Protein AF-A0A5D4RWP4-F1 (afdb_monomer)

Solvent-accessible surface area (backbone atoms only — not comparable to full-atom values): 20594 Å² total; per-residue (Å²): 134,88,85,68,80,45,63,44,100,85,72,44,73,57,63,48,88,42,77,42,75,41,62,82,86,52,59,50,65,39,25,44,31,66,61,20,83,74,40,75,50,53,31,57,37,98,90,33,72,46,40,29,68,50,74,45,80,41,37,80,32,49,77,55,54,57,81,69,39,44,28,23,43,31,30,33,38,36,24,68,51,21,60,54,38,39,42,41,30,70,93,59,20,11,61,47,33,54,52,60,58,46,78,48,61,70,74,34,47,64,75,44,75,52,60,50,69,29,26,34,36,73,45,87,68,80,63,81,25,80,93,37,26,33,42,35,40,34,33,58,75,93,63,78,40,24,38,34,45,29,48,45,30,35,31,82,39,82,66,96,60,77,74,82,77,60,68,12,54,59,69,75,72,44,90,72,64,63,91,66,49,51,49,68,60,23,61,46,81,53,97,68,18,35,35,21,50,31,81,40,77,40,60,85,86,55,56,34,48,40,24,36,29,30,80,29,67,57,72,30,73,45,44,54,39,74,51,44,78,31,42,41,44,99,47,72,90,52,72,75,41,49,27,19,41,37,34,32,48,44,67,15,90,62,35,69,32,41,31,41,20,28,31,70,72,69,27,68,69,46,72,51,39,74,87,64,30,50,98,85,33,38,32,74,50,71,36,55,40,67,58,34,90,91,27,41,51,89,69,38,77,75,22,41,33,40,33,36,31,42,28,53,69,86,32,67,48,54,26,39,34,49,29,46,38,36,26,72,34,83,68,84,58,71,93,59,74,15,52,54,75,75,72,45,88,72,65,80,86,64,44,53,48,74,51,74,43,80,48,81,74,17,36,32,34,55,70,82,58,89,88,70,78,123

Organism: NCBI:txid324767

Mean predicted aligned error: 8.28 Å

Sequence (374 aa):
MTVKARFGADGKVGIADEVVEIPPELTGDRNLFEGSASIKKSTGSAEFPREYLYFSSIQHALDKCEIGDDITISFDVQATKGAFLLVYNSNRDGERVFSPQKQFTNFGTAKQRLSFVTKLMPNTGTIGSPGNTFIEFYSNYDSGDFFTISNLKIEKGIKTVTPTWQPAPEDLGYAIPNWIHNFDNPVQFHGEGVAARRVVEIPAELMGGRNLIKDSGVLKRGAKYDLGHYLFGEHTLVEGETYTITAKFQHGSDRARLSLYSSGGYNSPVSMTNAERNSEGICSKTFVMSYAAGKKPSDSDIYKAVTLYQMPSSGTTSSTIEWVKIEKGVKTTPWQAAPEDLGYSLPGWIHNFNGPQFNKEGIAIKEIEEGRVF

Radius of gyration: 31.59 Å; Cα contacts (8 Å, |Δi|>4): 896; chains: 1; bounding box: 68×42×89 Å

Structure (mmCIF, N/CA/C/O backbone):
data_AF-A0A5D4RWP4-F1
#
_entry.id   AF-A0A5D4RWP4-F1
#
loop_
_atom_site.group_PDB
_atom_site.id
_atom_site.type_symbol
_atom_site.label_atom_id
_atom_site.label_alt_id
_atom_site.label_comp_id
_atom_site.label_asym_id
_atom_site.label_entity_id
_atom_site.label_seq_id
_ato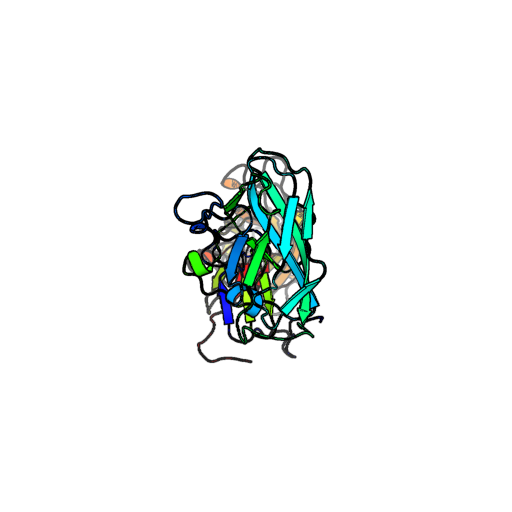m_site.pdbx_PDB_ins_code
_atom_site.Cartn_x
_atom_site.Cartn_y
_atom_site.Cartn_z
_atom_site.occupancy
_atom_site.B_iso_or_equiv
_atom_site.auth_seq_id
_atom_site.auth_comp_id
_atom_site.auth_asym_id
_atom_site.auth_atom_id
_atom_site.pdbx_PDB_model_num
ATOM 1 N N . MET A 1 1 ? -6.357 -19.196 11.978 1.00 32.66 1 MET A N 1
ATOM 2 C CA . MET A 1 1 ? -6.880 -19.537 10.639 1.00 32.66 1 MET A CA 1
ATOM 3 C C . MET A 1 1 ? -5.983 -18.853 9.617 1.00 32.66 1 MET A C 1
ATOM 5 O O . MET A 1 1 ? -5.927 -17.634 9.601 1.00 32.66 1 MET A O 1
ATOM 9 N N . THR A 1 2 ? -5.169 -19.600 8.869 1.00 29.11 2 THR A N 1
ATOM 10 C CA . THR A 1 2 ? -4.240 -19.015 7.887 1.00 29.11 2 THR A CA 1
ATOM 11 C C . THR A 1 2 ? -4.973 -18.888 6.559 1.00 29.11 2 THR A C 1
ATOM 13 O O . THR A 1 2 ? -5.014 -19.852 5.796 1.00 29.11 2 THR A O 1
ATOM 16 N N . VAL A 1 3 ? -5.583 -17.736 6.279 1.00 32.44 3 VAL A N 1
ATOM 17 C CA . VAL A 1 3 ? -6.125 -17.496 4.938 1.00 32.44 3 VAL A CA 1
ATOM 18 C C . VAL A 1 3 ? -4.965 -17.094 4.037 1.00 32.44 3 VAL A C 1
ATOM 20 O O . VAL A 1 3 ? -4.413 -16.002 4.124 1.00 32.44 3 VAL A O 1
ATOM 23 N N . LYS A 1 4 ? -4.546 -18.061 3.222 1.00 39.06 4 LYS A N 1
ATOM 24 C CA . LYS A 1 4 ? -3.651 -17.871 2.087 1.00 39.06 4 LYS A CA 1
ATOM 25 C C . LYS A 1 4 ? -4.515 -17.360 0.940 1.00 39.06 4 LYS A C 1
ATOM 27 O O . LYS A 1 4 ? -5.487 -18.029 0.593 1.00 39.06 4 LYS A O 1
ATOM 32 N N . ALA A 1 5 ? -4.153 -16.223 0.353 1.00 44.12 5 ALA A N 1
ATOM 33 C CA . ALA A 1 5 ? -4.620 -15.854 -0.978 1.00 44.12 5 ALA A CA 1
ATOM 34 C C . ALA A 1 5 ? -4.544 -17.098 -1.887 1.00 44.12 5 ALA A C 1
ATOM 36 O O . ALA A 1 5 ? -3.510 -17.777 -1.921 1.00 44.12 5 ALA A O 1
ATOM 37 N N . ARG A 1 6 ? -5.647 -17.470 -2.546 1.00 47.91 6 ARG A N 1
ATOM 38 C CA . ARG A 1 6 ? -5.634 -18.612 -3.463 1.00 47.91 6 ARG A CA 1
ATOM 39 C C . ARG A 1 6 ? -5.001 -18.150 -4.764 1.00 47.91 6 ARG A C 1
ATOM 41 O O . ARG A 1 6 ? -5.574 -17.340 -5.482 1.00 47.91 6 ARG A O 1
ATOM 48 N N . PHE A 1 7 ? -3.814 -18.670 -5.050 1.00 48.25 7 PHE A N 1
ATOM 49 C CA . PHE A 1 7 ? -3.281 -18.640 -6.401 1.00 48.25 7 PHE A CA 1
ATOM 50 C C . PHE A 1 7 ? -4.020 -19.710 -7.208 1.00 48.25 7 PHE A C 1
ATOM 52 O O . PHE A 1 7 ? -3.975 -20.890 -6.853 1.00 48.25 7 PHE A O 1
ATOM 59 N N . GLY A 1 8 ? -4.726 -19.299 -8.256 1.00 48.03 8 GLY A N 1
ATOM 60 C CA . GLY A 1 8 ? -5.240 -20.197 -9.278 1.00 48.03 8 GLY A CA 1
ATOM 61 C C . GLY A 1 8 ? -4.098 -20.948 -9.963 1.00 48.03 8 GLY A C 1
ATOM 62 O O . GLY A 1 8 ? -2.931 -20.551 -9.897 1.00 48.03 8 GLY A O 1
ATOM 63 N N . ALA A 1 9 ? -4.424 -22.047 -10.644 1.00 42.06 9 ALA A N 1
ATOM 64 C CA . ALA A 1 9 ? -3.449 -22.833 -11.410 1.00 42.06 9 ALA A CA 1
ATOM 65 C C . ALA A 1 9 ? -2.797 -22.036 -12.563 1.00 42.06 9 ALA A C 1
ATOM 67 O O . ALA A 1 9 ? -1.772 -22.448 -13.099 1.00 42.06 9 ALA A O 1
ATOM 68 N N . ASP A 1 10 ? -3.371 -20.886 -12.916 1.00 46.47 10 ASP A N 1
ATOM 69 C CA . ASP A 1 10 ? -2.858 -19.908 -13.875 1.00 46.47 10 ASP A CA 1
ATOM 70 C C . ASP A 1 10 ? -1.959 -18.827 -13.234 1.00 46.47 10 ASP A C 1
ATOM 72 O O . ASP A 1 10 ? -1.505 -17.910 -13.917 1.00 46.47 10 ASP A O 1
ATOM 76 N N . GLY A 1 11 ? -1.689 -18.922 -11.927 1.00 42.38 11 GLY A N 1
ATOM 77 C CA . GLY A 1 11 ? -0.866 -17.973 -11.177 1.00 42.38 11 GLY A CA 1
ATOM 78 C C . GLY A 1 11 ? -1.580 -16.676 -10.785 1.00 42.38 11 GLY A C 1
ATOM 79 O O . GLY A 1 11 ? -0.925 -15.774 -10.257 1.00 42.38 11 GLY A O 1
ATOM 80 N N . LYS A 1 12 ? -2.895 -16.557 -11.013 1.00 44.69 12 LYS A N 1
ATOM 81 C CA . LYS A 1 12 ? -3.680 -15.380 -10.613 1.00 44.69 12 LYS A CA 1
ATOM 82 C C . LYS A 1 12 ? -4.170 -15.500 -9.177 1.00 44.69 12 LYS A C 1
ATOM 84 O O . LYS A 1 12 ? -4.458 -16.592 -8.704 1.00 44.69 12 LYS A O 1
ATOM 89 N N . VAL A 1 13 ? -4.273 -14.378 -8.474 1.00 54.12 13 VAL A N 1
ATOM 90 C CA . VAL A 1 13 ? -4.884 -14.339 -7.140 1.00 54.12 13 VAL A CA 1
ATOM 91 C C . VAL A 1 13 ? -6.398 -14.262 -7.314 1.00 54.12 13 VAL A C 1
ATOM 93 O O . VAL A 1 13 ? -6.886 -13.290 -7.882 1.00 54.12 13 VAL A O 1
ATOM 96 N N . GLY A 1 14 ? -7.122 -15.275 -6.840 1.00 51.12 14 GLY A N 1
ATOM 97 C CA . GLY A 1 14 ? -8.580 -15.236 -6.754 1.00 51.12 14 GLY A CA 1
ATOM 98 C C . GLY A 1 14 ? -8.993 -14.330 -5.600 1.00 51.12 14 GLY A C 1
ATOM 99 O O . GLY A 1 14 ? -8.786 -14.682 -4.437 1.00 51.12 14 GLY A O 1
ATOM 100 N N . ILE A 1 15 ? -9.520 -13.156 -5.926 1.00 56.03 15 ILE A N 1
ATOM 101 C CA . ILE A 1 15 ? -10.229 -12.279 -4.996 1.00 56.03 15 ILE A CA 1
ATOM 102 C C . ILE A 1 15 ? -11.694 -12.459 -5.374 1.00 56.03 15 ILE A C 1
ATOM 104 O O . ILE A 1 15 ? -12.046 -12.186 -6.517 1.00 56.03 15 ILE A O 1
ATOM 108 N N . ALA A 1 16 ? -12.507 -13.006 -4.469 1.00 50.28 16 ALA A N 1
ATOM 109 C CA . ALA A 1 16 ? -13.948 -13.063 -4.685 1.00 50.28 16 ALA A CA 1
ATOM 110 C C . ALA A 1 16 ? -14.434 -11.615 -4.797 1.00 50.28 16 ALA A C 1
ATOM 112 O O . ALA A 1 16 ? -14.165 -10.869 -3.868 1.00 50.28 16 ALA A O 1
ATOM 113 N N . ASP A 1 17 ? -14.985 -11.258 -5.961 1.00 51.34 17 ASP A N 1
ATOM 114 C CA . ASP A 1 17 ? -15.693 -10.067 -6.491 1.00 51.34 17 ASP A CA 1
ATOM 115 C C . ASP A 1 17 ? -15.853 -8.744 -5.705 1.00 51.34 17 ASP A C 1
ATOM 117 O O . ASP A 1 17 ? -16.376 -7.781 -6.259 1.00 51.34 17 ASP A O 1
ATOM 121 N N . GLU A 1 18 ? -15.410 -8.626 -4.460 1.00 66.19 18 GLU A N 1
ATOM 122 C CA . GLU A 1 18 ? -15.549 -7.453 -3.614 1.00 66.19 18 GLU A CA 1
ATOM 123 C C . GLU A 1 18 ? -14.173 -6.837 -3.319 1.00 66.19 18 GLU A C 1
ATOM 125 O O . GLU A 1 18 ? -13.344 -7.371 -2.570 1.00 66.19 18 GLU A O 1
ATOM 130 N N . VAL A 1 19 ? -13.929 -5.676 -3.930 1.00 76.25 19 VAL A N 1
ATOM 131 C CA . VAL A 1 19 ? -12.866 -4.755 -3.525 1.00 76.25 19 VAL A CA 1
ATOM 132 C C . VAL A 1 19 ? -13.502 -3.653 -2.687 1.00 76.25 19 VAL A C 1
ATOM 134 O O . VAL A 1 19 ? -14.294 -2.860 -3.186 1.00 76.25 19 VAL A O 1
ATOM 137 N N . VAL A 1 20 ? -13.122 -3.585 -1.417 1.00 82.06 20 VAL A N 1
ATOM 138 C CA . VAL A 1 20 ? -13.576 -2.554 -0.484 1.00 82.06 20 VAL A CA 1
ATOM 139 C C . VAL A 1 20 ? -12.525 -1.456 -0.429 1.00 82.06 20 VAL A C 1
ATOM 141 O O . VAL A 1 20 ? -11.406 -1.671 0.046 1.00 82.06 20 VAL A O 1
ATOM 144 N N . GLU A 1 21 ? -12.866 -0.260 -0.890 1.00 86.19 21 GLU A N 1
ATOM 145 C CA . GLU A 1 21 ? -11.994 0.893 -0.700 1.00 86.19 21 GLU A CA 1
ATOM 146 C C . GLU A 1 21 ? -12.107 1.394 0.745 1.00 86.19 21 GLU A C 1
ATOM 148 O O . GLU A 1 21 ? -13.197 1.675 1.240 1.00 86.19 21 GLU A O 1
ATOM 153 N N . ILE A 1 22 ? -10.974 1.463 1.447 1.00 89.06 22 ILE A N 1
ATOM 154 C CA . ILE A 1 22 ? -10.884 2.017 2.798 1.00 89.06 22 ILE A CA 1
ATOM 155 C C . ILE A 1 22 ? -10.748 3.538 2.659 1.00 89.06 22 ILE A C 1
ATOM 157 O O . ILE A 1 22 ? -9.729 3.987 2.123 1.00 89.06 22 ILE A O 1
ATOM 161 N N . PRO A 1 23 ? -11.706 4.332 3.173 1.00 88.12 23 PRO A N 1
ATOM 162 C CA . PRO A 1 23 ? -11.613 5.785 3.137 1.00 88.12 23 PRO A CA 1
ATOM 163 C C . PRO A 1 23 ? -10.311 6.293 3.784 1.00 88.12 23 PRO A C 1
ATOM 165 O O . PRO A 1 23 ? -9.948 5.830 4.873 1.00 88.12 23 PRO A O 1
ATOM 168 N N . PRO A 1 24 ? -9.585 7.231 3.148 1.00 85.31 24 PRO A N 1
ATOM 169 C CA . PRO A 1 24 ? -8.244 7.642 3.569 1.00 85.31 24 PRO A CA 1
ATOM 170 C C . PRO A 1 24 ? -8.192 8.355 4.929 1.00 85.31 24 PRO A C 1
ATOM 172 O O . PRO A 1 24 ? -7.133 8.396 5.556 1.00 85.31 24 PRO A O 1
ATOM 175 N N . GLU A 1 25 ? -9.304 8.929 5.386 1.00 86.69 25 GLU A N 1
ATOM 176 C CA . GLU A 1 25 ? -9.435 9.553 6.703 1.00 86.69 25 GLU A CA 1
ATOM 177 C C . GLU A 1 25 ? -9.568 8.544 7.849 1.00 86.69 25 GLU A C 1
ATOM 179 O O . GLU A 1 25 ? -9.312 8.892 9.004 1.00 86.69 25 GLU A O 1
ATOM 184 N N . LEU A 1 26 ? -9.957 7.299 7.552 1.00 89.06 26 LEU A N 1
ATOM 185 C CA . LEU A 1 26 ? -10.031 6.250 8.554 1.00 89.06 26 LEU A CA 1
ATOM 186 C C . LEU A 1 26 ? -8.614 5.758 8.862 1.00 89.06 26 LEU A C 1
ATOM 188 O O . LEU A 1 26 ? -7.854 5.357 7.981 1.00 89.06 26 LEU A O 1
ATOM 192 N N . THR A 1 27 ? -8.247 5.789 10.140 1.00 89.88 27 THR A N 1
ATOM 193 C CA . THR A 1 27 ? -6.908 5.408 10.616 1.00 89.88 27 THR A CA 1
ATOM 194 C C . THR A 1 27 ? -7.011 4.578 11.887 1.00 89.88 27 THR A C 1
ATOM 196 O O . THR A 1 27 ? -8.056 4.545 12.535 1.00 89.88 27 THR A O 1
ATOM 199 N N . GLY A 1 28 ? -5.948 3.871 12.253 1.00 90.38 28 GLY A N 1
ATOM 200 C CA . GLY A 1 28 ? -5.930 3.042 13.454 1.00 90.38 28 GLY A CA 1
ATOM 201 C C . GLY A 1 28 ? -6.964 1.918 13.441 1.00 90.38 28 GLY A C 1
ATOM 202 O O . GLY A 1 28 ? -7.444 1.470 12.399 1.00 90.38 28 GLY A O 1
ATOM 203 N N . ASP A 1 29 ? -7.307 1.440 14.632 1.00 93.06 29 ASP A N 1
ATOM 204 C CA . ASP A 1 29 ? -8.309 0.395 14.805 1.00 93.06 29 ASP A CA 1
ATOM 205 C C . ASP A 1 29 ? -9.735 0.954 14.813 1.00 93.06 29 ASP A C 1
ATOM 207 O O . ASP A 1 29 ? -10.035 1.980 15.442 1.00 93.06 29 ASP A O 1
ATOM 211 N N . ARG A 1 30 ? -10.627 0.239 14.124 1.00 94.19 30 ARG A N 1
ATOM 212 C CA . ARG A 1 30 ? -12.045 0.564 13.977 1.00 94.19 30 ARG A CA 1
ATOM 213 C C . ARG A 1 30 ? -12.715 0.657 15.338 1.00 94.19 30 ARG A C 1
ATOM 215 O O . ARG A 1 30 ? -12.682 -0.291 16.119 1.00 94.19 30 ARG A O 1
ATOM 222 N N . ASN A 1 31 ? -13.375 1.786 15.586 1.00 96.12 31 ASN A N 1
ATOM 223 C CA . ASN A 1 31 ? -14.360 1.853 16.652 1.00 96.12 31 ASN A CA 1
ATOM 224 C C . ASN A 1 31 ? -15.607 1.080 16.207 1.00 96.12 31 ASN A C 1
ATOM 226 O O . ASN A 1 31 ? -16.230 1.442 15.216 1.00 96.12 31 ASN A O 1
ATOM 230 N N . LEU A 1 32 ? -15.942 0.008 16.919 1.00 96.31 32 LEU A N 1
ATOM 231 C CA . LEU A 1 32 ? -17.120 -0.820 16.660 1.00 96.31 32 LEU A CA 1
ATOM 232 C C . LEU A 1 32 ? -18.386 -0.255 17.315 1.00 96.31 32 LEU A C 1
ATOM 234 O O . LEU A 1 32 ? -19.480 -0.732 17.016 1.00 96.31 32 LEU A O 1
ATOM 238 N N . PHE A 1 33 ? -18.231 0.713 18.224 1.00 95.44 33 PHE A N 1
ATOM 239 C CA . PHE A 1 33 ? -19.318 1.314 18.981 1.00 95.44 33 PHE A CA 1
ATOM 240 C C . PHE A 1 33 ? -19.831 2.589 18.294 1.00 95.44 33 PHE A C 1
ATOM 242 O O . PHE A 1 33 ? -19.147 3.618 18.256 1.00 95.44 33 PHE A O 1
ATOM 249 N N . GLU A 1 34 ? -21.059 2.505 17.795 1.00 94.25 34 GLU A N 1
ATOM 250 C CA . GLU A 1 34 ? -21.770 3.544 17.048 1.00 94.25 34 GLU A CA 1
ATOM 251 C C . GLU A 1 34 ? -22.377 4.590 17.994 1.00 94.25 34 GLU A C 1
ATOM 253 O O . GLU A 1 34 ? -22.709 4.320 19.150 1.00 94.25 34 GLU A O 1
ATOM 258 N N . GLY A 1 35 ? -22.497 5.830 17.529 1.00 92.19 35 GLY A N 1
ATOM 259 C CA . GLY A 1 35 ? -23.047 6.948 18.290 1.00 92.19 35 GLY A CA 1
ATOM 260 C C . GLY A 1 35 ? -22.148 7.438 19.429 1.00 92.19 35 GLY A C 1
ATOM 261 O O . GLY A 1 35 ? -22.583 8.268 20.235 1.00 92.19 35 GLY A O 1
ATOM 262 N N . SER A 1 36 ? -20.890 6.981 19.508 1.00 90.88 36 SER A N 1
ATOM 263 C CA . SER A 1 36 ? -19.964 7.297 20.613 1.00 90.88 36 SER A CA 1
ATOM 264 C C . SER A 1 36 ? -19.747 8.795 20.854 1.00 90.88 36 SER A C 1
ATOM 266 O O . SER A 1 36 ? -19.553 9.206 21.999 1.00 90.88 36 SER A O 1
ATOM 268 N N . ALA A 1 37 ? -19.827 9.617 19.803 1.00 87.50 37 ALA A N 1
ATOM 269 C CA . ALA A 1 37 ? -19.674 11.072 19.883 1.00 87.50 37 ALA A CA 1
ATOM 270 C C . ALA A 1 37 ? -20.828 11.761 20.638 1.00 87.50 37 ALA A C 1
ATOM 272 O O . ALA A 1 37 ? -20.650 12.829 21.229 1.00 87.50 37 ALA A O 1
ATOM 273 N N . SER A 1 38 ? -22.015 11.148 20.621 1.00 81.44 38 SER A N 1
ATOM 274 C CA . SER A 1 38 ? -23.229 11.670 21.260 1.00 81.44 38 SER A CA 1
ATOM 275 C C . SER A 1 38 ? -23.357 11.264 22.733 1.00 81.44 38 SER A C 1
ATOM 277 O O . SER A 1 38 ? -24.189 11.803 23.468 1.00 81.44 38 SER A O 1
ATOM 279 N N . ILE A 1 39 ? -22.495 10.360 23.207 1.00 71.44 39 ILE A N 1
ATOM 280 C CA . ILE A 1 39 ? -22.468 9.935 24.603 1.00 71.44 39 ILE A CA 1
ATOM 281 C C . ILE A 1 39 ? -21.731 10.991 25.422 1.00 71.44 39 ILE A C 1
ATOM 283 O O . ILE A 1 39 ? -20.507 11.003 25.533 1.00 71.44 39 ILE A O 1
ATOM 287 N N . LYS A 1 40 ? -22.507 11.883 26.033 1.00 67.25 40 LYS A N 1
ATOM 288 C CA . LYS A 1 40 ? -22.098 12.664 27.204 1.00 67.25 40 LYS A CA 1
ATOM 289 C C . LYS A 1 40 ? -23.114 12.410 28.299 1.00 67.25 40 LYS A C 1
ATOM 291 O O . LYS A 1 40 ? -24.094 13.140 28.432 1.00 67.25 40 LYS A O 1
ATOM 296 N N . LYS A 1 41 ? -22.919 11.323 29.042 1.00 72.31 41 LYS A N 1
ATOM 297 C CA . LYS A 1 41 ? -23.828 10.936 30.123 1.00 72.31 41 LYS A CA 1
ATOM 298 C C . LYS A 1 41 ? -23.139 11.167 31.459 1.00 72.31 41 LYS A C 1
ATOM 300 O O . LYS A 1 41 ? -22.041 10.669 31.695 1.00 72.31 41 LYS A O 1
ATOM 305 N N . SER A 1 42 ? -23.783 11.986 32.286 1.00 72.25 42 SER A N 1
ATOM 306 C CA . SER A 1 42 ? -23.372 12.302 33.651 1.00 72.25 42 SER A CA 1
ATOM 307 C C . SER A 1 42 ? -24.276 11.559 34.614 1.00 72.25 42 SER A C 1
ATOM 309 O O . SER A 1 42 ? -25.496 11.607 34.459 1.00 72.25 42 SER A O 1
ATOM 311 N N . THR A 1 43 ? -23.694 10.948 35.636 1.00 73.94 43 THR A N 1
ATOM 312 C CA . THR A 1 43 ? -24.426 10.664 36.869 1.00 73.94 43 THR A CA 1
ATOM 313 C C . THR A 1 43 ? -24.543 11.952 37.692 1.00 73.94 43 THR A C 1
ATOM 315 O O . THR A 1 43 ? -23.749 12.880 37.522 1.00 73.94 43 THR A O 1
ATOM 318 N N . GLY A 1 44 ? -25.572 12.065 38.533 1.00 63.31 44 GLY A N 1
ATOM 319 C CA . GLY A 1 44 ? -25.779 13.216 39.423 1.00 63.31 44 GLY A CA 1
ATOM 320 C C . GLY A 1 44 ? -26.372 14.476 38.810 1.00 63.31 44 GLY A C 1
ATOM 321 O O . GLY A 1 44 ? -26.362 15.519 39.459 1.00 63.31 44 GLY A O 1
ATOM 322 N N . SER A 1 45 ? -26.884 14.416 37.580 1.00 63.62 45 SER A N 1
ATOM 323 C CA . SER A 1 45 ? -27.671 15.517 37.015 1.00 63.62 45 SER A CA 1
ATOM 324 C C . SER A 1 45 ? -29.142 15.406 37.435 1.00 63.62 45 SER A C 1
ATOM 326 O O . SER A 1 45 ? -29.587 14.354 37.896 1.00 63.62 45 SER A O 1
ATOM 328 N N . ALA A 1 46 ? -29.931 16.466 37.219 1.00 58.56 46 ALA A N 1
ATOM 329 C CA . ALA A 1 46 ? -31.386 16.411 37.409 1.00 58.56 46 ALA A CA 1
ATOM 330 C C . ALA A 1 46 ? -32.055 15.296 36.572 1.00 58.56 46 ALA A C 1
ATOM 332 O O . ALA A 1 46 ? -33.093 14.771 36.961 1.00 58.56 46 ALA A O 1
ATOM 333 N N . GLU A 1 47 ? -31.444 14.921 35.444 1.00 55.34 47 GLU A N 1
ATOM 334 C CA . GLU A 1 47 ? -31.911 13.866 34.537 1.00 55.34 47 GLU A CA 1
ATOM 335 C C . GLU A 1 47 ? -31.505 12.456 35.017 1.00 55.34 47 GLU A C 1
ATOM 337 O O . GLU A 1 47 ? -32.227 11.489 34.784 1.00 55.34 47 GLU A O 1
ATOM 342 N N . PHE A 1 48 ? -30.384 12.332 35.741 1.00 62.44 48 PHE A N 1
ATOM 343 C CA . PHE A 1 48 ? -29.863 11.068 36.274 1.00 62.44 48 PHE A CA 1
ATOM 344 C C . PHE A 1 48 ? -29.341 11.250 37.708 1.00 62.44 48 PHE A C 1
ATOM 346 O O . PHE A 1 48 ? -28.129 11.250 37.922 1.00 62.44 48 PHE A O 1
ATOM 353 N N . PRO A 1 49 ? -30.213 11.345 38.729 1.00 62.44 49 PRO A N 1
ATOM 354 C CA . PRO A 1 49 ? -29.805 11.646 40.109 1.00 62.44 49 PRO A CA 1
ATOM 355 C C . PRO A 1 49 ? -29.040 10.501 40.799 1.00 62.44 49 PRO A C 1
ATOM 357 O O . PRO A 1 49 ? -28.722 10.580 41.980 1.00 62.44 49 PRO A O 1
ATOM 360 N N . ARG A 1 50 ? -28.772 9.403 40.088 1.00 70.12 50 ARG A N 1
ATOM 361 C CA . ARG A 1 50 ? -28.131 8.199 40.615 1.00 70.12 50 ARG A CA 1
ATOM 362 C C . ARG A 1 50 ? -26.623 8.317 40.483 1.00 70.12 50 ARG A C 1
ATOM 364 O O . ARG A 1 50 ? -26.128 8.378 39.366 1.00 70.12 50 ARG A O 1
ATOM 371 N N . GLU A 1 51 ? -25.914 8.256 41.604 1.00 68.81 51 GLU A N 1
ATOM 372 C CA . GLU A 1 51 ? -24.443 8.301 41.715 1.00 68.81 51 GLU A CA 1
ATOM 373 C C . GLU A 1 51 ? -23.703 7.147 41.018 1.00 68.81 51 GLU A C 1
ATOM 375 O O . GLU A 1 51 ? -22.481 7.169 40.918 1.00 68.81 51 GLU A O 1
ATOM 380 N N . TYR A 1 52 ? -24.418 6.132 40.532 1.00 71.88 52 TYR A N 1
ATOM 381 C CA . TYR A 1 52 ? -23.844 4.796 40.403 1.00 71.88 52 TYR A CA 1
ATOM 382 C C . TYR A 1 52 ? -24.073 4.092 39.064 1.00 71.88 52 TYR A C 1
ATOM 384 O O . TYR A 1 52 ? -23.646 2.950 38.963 1.00 71.88 52 TYR A O 1
ATOM 392 N N . LEU A 1 53 ? -24.740 4.668 38.051 1.00 79.44 53 LEU A N 1
ATOM 393 C CA . LEU A 1 53 ? -25.007 3.891 36.829 1.00 79.44 53 LEU A CA 1
ATOM 394 C C . LEU A 1 53 ? -25.118 4.710 35.539 1.00 79.44 53 LEU A C 1
ATOM 396 O O . LEU A 1 53 ? -26.009 5.544 35.390 1.00 79.44 53 LEU A O 1
ATOM 400 N N . TYR A 1 54 ? -24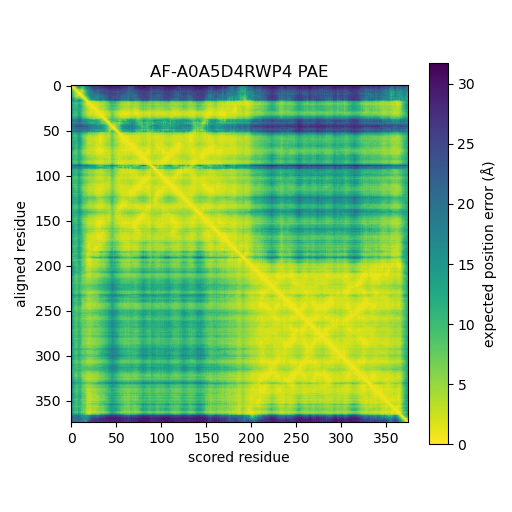.278 4.354 34.568 1.00 85.75 54 TYR A N 1
ATOM 401 C CA . TYR A 1 54 ? -24.484 4.614 33.144 1.00 85.75 54 TYR A CA 1
ATOM 402 C C . TYR A 1 54 ? -24.501 3.280 32.386 1.00 85.75 54 TYR A C 1
ATOM 404 O O . TYR A 1 54 ? -23.692 2.404 32.681 1.00 85.75 54 TYR A O 1
ATOM 412 N N . PHE A 1 55 ? -25.395 3.125 31.406 1.00 87.31 55 PHE A N 1
ATOM 413 C CA . PHE A 1 55 ? -25.432 1.942 30.549 1.00 87.31 55 PHE A CA 1
ATOM 414 C C . PHE A 1 55 ? -25.821 2.277 29.107 1.00 87.31 55 PHE A C 1
ATOM 416 O O . PHE A 1 55 ? -26.525 3.256 28.856 1.00 87.31 55 PHE A O 1
ATOM 423 N N . SER A 1 56 ? -25.381 1.446 28.162 1.00 89.38 56 SER A N 1
ATOM 424 C CA . SER A 1 56 ? -25.772 1.517 26.749 1.00 89.38 56 SER A CA 1
ATOM 425 C C . SER A 1 56 ? -25.791 0.129 26.134 1.00 89.38 56 SER A C 1
ATOM 427 O O . SER A 1 56 ? -24.979 -0.717 26.503 1.00 89.38 56 SER A O 1
ATOM 429 N N . SER A 1 57 ? -26.682 -0.097 25.166 1.00 91.75 57 SER A N 1
ATOM 430 C CA . SER A 1 57 ? -26.577 -1.283 24.313 1.00 91.75 57 SER A CA 1
ATOM 431 C C . SER A 1 57 ? -25.257 -1.233 23.543 1.00 91.75 57 SER A C 1
ATOM 433 O O . SER A 1 57 ? -24.854 -0.172 23.062 1.00 91.75 57 SER A O 1
ATOM 435 N N . ILE A 1 58 ? -24.594 -2.381 23.449 1.00 94.06 58 ILE A N 1
ATOM 436 C CA . ILE A 1 58 ? -23.390 -2.619 22.645 1.00 94.06 58 ILE A CA 1
ATOM 437 C C . ILE A 1 58 ? -23.626 -3.725 21.614 1.00 94.06 58 ILE A C 1
ATOM 439 O O . ILE A 1 58 ? -22.666 -4.202 21.015 1.00 94.06 58 ILE A O 1
ATOM 443 N N . GLN A 1 59 ? -24.876 -4.158 21.411 1.00 93.69 59 GLN A N 1
ATOM 444 C CA . GLN A 1 59 ? -25.180 -5.299 20.547 1.00 93.69 59 GLN A CA 1
ATOM 445 C C . GLN A 1 59 ? -24.613 -5.105 19.134 1.00 93.69 59 GLN A C 1
ATOM 447 O O . GLN A 1 59 ? -23.886 -5.966 18.654 1.00 93.69 59 GLN A O 1
ATOM 452 N N . HIS A 1 60 ? -24.808 -3.920 18.551 1.00 93.06 60 HIS A N 1
ATOM 453 C CA . HIS A 1 60 ? -24.265 -3.542 17.242 1.00 93.06 60 HIS A CA 1
ATOM 454 C C . HIS A 1 60 ? -22.734 -3.666 17.148 1.00 93.06 60 HIS A C 1
ATOM 456 O O . HIS A 1 60 ? -22.199 -3.925 16.073 1.00 93.06 60 HIS A O 1
ATOM 462 N N . ALA A 1 61 ? -22.006 -3.468 18.252 1.00 94.56 61 ALA A N 1
ATOM 463 C CA . ALA A 1 61 ? -20.557 -3.636 18.293 1.00 94.56 61 ALA A CA 1
ATOM 464 C C . ALA A 1 61 ? -20.187 -5.119 18.399 1.00 94.56 61 ALA A C 1
ATOM 466 O O . ALA A 1 61 ? -19.250 -5.579 17.751 1.00 94.56 61 ALA A O 1
ATOM 467 N N . LEU A 1 62 ? -20.939 -5.878 19.202 1.00 93.38 62 LEU A N 1
ATOM 468 C CA . LEU A 1 62 ? -20.705 -7.304 19.404 1.00 93.38 62 LEU A CA 1
ATOM 469 C C . LEU A 1 62 ? -21.101 -8.148 18.192 1.00 93.38 62 LEU A C 1
ATOM 471 O O . LEU A 1 62 ? -20.471 -9.172 17.960 1.00 93.38 62 LEU A O 1
ATOM 475 N N . ASP A 1 63 ? -22.061 -7.725 17.374 1.00 93.00 63 ASP A N 1
ATOM 476 C CA . ASP A 1 63 ? -22.403 -8.397 16.111 1.00 93.00 63 ASP A CA 1
ATOM 477 C C . ASP A 1 63 ? -21.227 -8.407 15.112 1.00 93.00 63 ASP A C 1
ATOM 479 O O . ASP A 1 63 ? -21.201 -9.211 14.181 1.00 93.00 63 ASP A O 1
ATOM 483 N N . LYS A 1 64 ? -20.211 -7.566 15.350 1.00 92.31 64 LYS A N 1
ATOM 484 C CA . LYS A 1 64 ? -18.946 -7.500 14.600 1.00 92.31 64 LYS A CA 1
ATOM 485 C C . LYS A 1 64 ? -17.812 -8.314 15.251 1.00 92.31 64 LYS A C 1
ATOM 487 O O . LYS A 1 64 ? -16.672 -8.254 14.792 1.00 92.31 64 LYS A O 1
ATOM 492 N N . CYS A 1 65 ? -18.106 -9.052 16.321 1.00 93.06 65 CYS A N 1
ATOM 493 C CA . CYS A 1 65 ? -17.162 -9.858 17.095 1.00 93.06 65 CYS A CA 1
ATOM 494 C C . CYS A 1 65 ? -17.668 -11.295 17.270 1.00 93.06 65 CYS A C 1
ATOM 496 O O . CYS A 1 65 ? -18.871 -11.559 17.311 1.00 93.06 65 CYS A O 1
ATOM 498 N N . GLU A 1 66 ? -16.736 -12.216 17.484 1.00 92.75 66 GLU A N 1
ATOM 499 C CA . GLU A 1 66 ? -17.005 -13.622 17.770 1.00 92.75 66 GLU A CA 1
ATOM 500 C C . GLU A 1 66 ? -16.782 -13.944 19.253 1.00 92.75 66 GLU A C 1
ATOM 502 O O . GLU A 1 66 ? -16.037 -13.272 19.971 1.00 92.75 66 GLU A O 1
ATOM 507 N N . ILE A 1 67 ? -17.426 -15.008 19.737 1.00 94.88 67 ILE A N 1
ATOM 508 C CA . ILE A 1 67 ? -17.113 -15.558 21.059 1.00 94.88 67 ILE A CA 1
ATOM 509 C C . ILE A 1 67 ? -15.649 -16.014 21.086 1.00 94.88 67 ILE A C 1
ATOM 511 O O . ILE A 1 67 ? -15.192 -16.738 20.207 1.00 94.88 67 ILE A O 1
ATOM 515 N N . GLY A 1 68 ? -14.928 -15.621 22.133 1.00 96.00 68 GLY A N 1
ATOM 516 C CA . GLY A 1 68 ? -13.505 -15.887 22.315 1.00 96.00 68 GLY A CA 1
ATOM 517 C C . GLY A 1 68 ? -12.595 -14.747 21.856 1.00 96.00 68 GLY A C 1
ATOM 518 O O . GLY A 1 68 ? -11.431 -14.730 22.278 1.00 96.00 68 GLY A O 1
ATOM 519 N N . ASP A 1 69 ? -13.111 -13.785 21.079 1.00 95.75 69 ASP A N 1
ATOM 520 C CA . ASP A 1 69 ? -12.363 -12.588 20.696 1.00 95.75 69 ASP A CA 1
ATOM 521 C C . ASP A 1 69 ? -11.912 -11.816 21.940 1.00 95.75 69 ASP A C 1
ATOM 523 O O . ASP A 1 69 ? -12.679 -11.580 22.880 1.00 95.75 69 ASP A O 1
ATOM 527 N N . ASP A 1 70 ? -10.650 -11.393 21.927 1.00 97.38 70 ASP A N 1
ATOM 528 C CA . ASP A 1 70 ? -10.184 -10.334 22.812 1.00 97.38 70 ASP A CA 1
ATOM 529 C C . ASP A 1 70 ? -10.635 -8.991 22.230 1.00 97.38 70 ASP A C 1
ATOM 531 O O . ASP A 1 70 ? -10.448 -8.731 21.040 1.00 97.38 70 ASP A O 1
ATOM 535 N N . ILE A 1 71 ? -11.216 -8.135 23.067 1.00 97.06 71 ILE A N 1
ATOM 536 C CA . ILE A 1 71 ? -11.602 -6.767 22.721 1.00 97.06 71 ILE A CA 1
ATOM 537 C C . ILE A 1 71 ? -10.948 -5.785 23.687 1.00 97.06 71 ILE A C 1
ATOM 539 O O . ILE A 1 71 ? -10.754 -6.073 24.871 1.00 97.06 71 ILE A O 1
ATOM 543 N N . THR A 1 72 ? -10.628 -4.600 23.184 1.00 97.81 72 THR A N 1
ATOM 544 C CA . THR A 1 72 ? -10.197 -3.468 24.000 1.00 97.81 72 THR A CA 1
ATOM 545 C C . THR A 1 72 ? -11.331 -2.464 24.090 1.00 97.81 72 THR A C 1
ATOM 547 O O . THR A 1 72 ? -11.883 -2.039 23.078 1.00 97.81 72 THR A O 1
ATOM 550 N N . ILE A 1 73 ? -11.666 -2.068 25.314 1.00 97.38 73 ILE A N 1
ATOM 551 C CA . ILE A 1 73 ? -12.669 -1.046 25.597 1.00 97.38 73 ILE A CA 1
ATOM 552 C C . ILE A 1 73 ? -11.936 0.164 26.162 1.00 97.38 73 ILE A C 1
ATOM 554 O O . ILE A 1 73 ? -11.180 0.041 27.128 1.00 97.38 73 ILE A O 1
ATOM 558 N N . SER A 1 74 ? -12.148 1.335 25.566 1.00 97.56 74 SER A N 1
ATOM 559 C CA . SER A 1 74 ? -11.558 2.593 26.020 1.00 97.56 74 SER A CA 1
ATOM 560 C C . SER A 1 74 ? -12.579 3.724 26.048 1.00 97.56 74 SER A C 1
ATOM 562 O O . SER A 1 74 ? -13.494 3.777 25.232 1.00 97.56 74 SER A O 1
ATOM 564 N N . PHE A 1 75 ? -12.456 4.627 27.014 1.00 96.69 75 PHE A N 1
ATOM 565 C CA . PHE A 1 75 ? -13.436 5.686 27.254 1.00 96.69 75 PHE A CA 1
ATOM 566 C C . PHE A 1 75 ? -12.806 6.842 28.024 1.00 96.69 75 PHE A C 1
ATOM 568 O O . PHE A 1 75 ? -11.847 6.657 28.777 1.00 96.69 75 PHE A O 1
ATOM 575 N N . ASP A 1 76 ? -13.369 8.033 27.855 1.00 96.81 76 ASP A N 1
ATOM 576 C CA . ASP A 1 76 ? -13.032 9.182 28.684 1.00 96.81 76 ASP A CA 1
ATOM 577 C C . ASP A 1 76 ? -13.909 9.173 29.936 1.00 96.81 76 ASP A C 1
ATOM 579 O O . ASP A 1 76 ? -15.133 9.040 29.842 1.00 96.81 76 ASP A O 1
ATOM 583 N N . VAL A 1 77 ? -13.283 9.374 31.094 1.00 95.44 77 VAL A N 1
ATOM 584 C CA . VAL A 1 77 ? -13.952 9.509 32.386 1.00 95.44 77 VAL A CA 1
ATOM 585 C C . VAL A 1 77 ? -13.482 10.764 33.110 1.00 95.44 77 VAL A C 1
ATOM 587 O O . VAL A 1 77 ? -12.302 11.115 33.092 1.00 95.44 77 VAL A O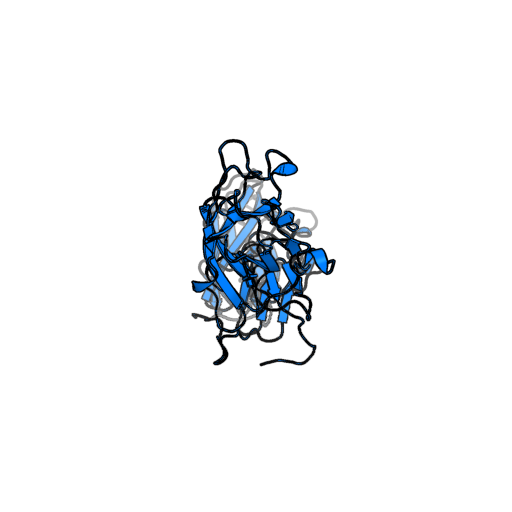 1
ATOM 590 N N . GLN A 1 78 ? -14.415 11.436 33.775 1.00 94.69 78 GLN A N 1
ATOM 591 C CA . GLN A 1 78 ? -14.122 12.439 34.793 1.00 94.69 78 GLN A CA 1
ATOM 592 C C . GLN A 1 78 ? -15.042 12.191 35.980 1.00 94.69 78 GLN A C 1
ATOM 594 O O . GLN A 1 78 ? -16.256 12.129 35.786 1.00 94.69 78 GLN A O 1
ATOM 599 N N . ALA A 1 79 ? -14.471 12.052 37.175 1.00 92.94 79 ALA A N 1
ATOM 600 C CA . ALA A 1 79 ? -15.205 11.729 38.392 1.00 92.94 79 ALA A CA 1
ATOM 601 C C . ALA A 1 79 ? -15.001 12.779 39.492 1.00 92.94 79 ALA A C 1
ATOM 603 O O . ALA A 1 79 ? -14.010 13.510 39.490 1.00 92.94 79 ALA A O 1
ATOM 604 N N . THR A 1 80 ? -15.930 12.854 40.444 1.00 93.56 80 THR A N 1
ATOM 605 C CA . THR A 1 80 ? -15.852 13.771 41.590 1.00 93.56 80 THR A CA 1
ATOM 606 C C . THR A 1 80 ? -14.738 13.375 42.557 1.00 93.56 80 THR A C 1
ATOM 608 O O . THR A 1 80 ? -14.075 14.250 43.112 1.00 93.56 80 THR A O 1
ATOM 611 N N . LYS A 1 81 ? -14.509 12.071 42.749 1.00 94.12 81 LYS A N 1
ATOM 612 C CA . LYS A 1 81 ? -13.455 11.509 43.609 1.00 94.12 81 LYS A CA 1
ATOM 613 C C . LYS A 1 81 ? -12.552 10.551 42.832 1.00 94.12 81 LYS A C 1
ATOM 615 O O . LYS A 1 81 ? -11.340 10.563 43.036 1.00 94.12 81 LYS A O 1
ATOM 620 N N . GLY A 1 82 ? -13.130 9.746 41.941 1.00 94.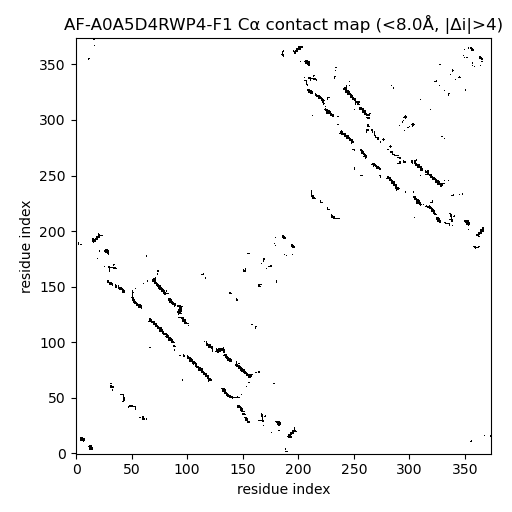12 82 GLY A N 1
ATOM 621 C CA . GLY A 1 82 ? -12.419 8.717 41.184 1.00 94.12 82 GLY A CA 1
ATOM 622 C C . GLY A 1 82 ? -11.944 7.558 42.055 1.00 94.12 82 GLY A C 1
ATOM 623 O O . GLY A 1 82 ? -10.850 7.026 41.854 1.00 94.12 82 GLY A O 1
ATOM 624 N N . ALA A 1 83 ? -12.741 7.206 43.063 1.00 95.00 83 ALA A N 1
ATOM 625 C CA . ALA A 1 83 ? -12.430 6.175 44.040 1.00 95.00 83 ALA A CA 1
ATOM 626 C C . ALA A 1 83 ? -12.670 4.771 43.472 1.00 95.00 83 ALA A C 1
ATOM 628 O O . ALA A 1 83 ? -11.828 3.891 43.662 1.00 95.00 83 ALA A O 1
ATOM 629 N N . PHE A 1 84 ? -13.781 4.567 42.759 1.00 94.69 84 PHE A N 1
ATOM 630 C CA . PHE A 1 84 ? -14.171 3.264 42.222 1.00 94.69 84 PHE A CA 1
ATOM 631 C C . PHE A 1 84 ? -14.989 3.395 40.933 1.00 94.69 84 PHE A C 1
ATOM 633 O O . PHE A 1 84 ? -15.902 4.210 40.847 1.00 94.69 84 PHE A O 1
ATOM 640 N N . LEU A 1 85 ? -14.682 2.552 39.949 1.00 94.81 85 LEU A N 1
ATOM 641 C CA . LEU A 1 85 ? -15.477 2.376 38.740 1.00 94.81 85 LEU A CA 1
ATOM 642 C C . LEU A 1 85 ? -15.408 0.915 38.284 1.00 94.81 85 LEU A C 1
ATOM 644 O O . LEU A 1 85 ? -14.327 0.403 37.990 1.00 94.81 85 LEU A O 1
ATOM 648 N N . LEU A 1 86 ? -16.558 0.256 38.189 1.00 94.38 86 LEU A N 1
ATOM 649 C CA . LEU A 1 86 ? -16.717 -1.061 37.579 1.00 94.38 86 LEU A CA 1
ATOM 650 C C . LEU A 1 86 ? -17.263 -0.900 36.158 1.00 94.38 86 LEU A C 1
ATOM 652 O O . LEU A 1 86 ? -18.268 -0.226 35.952 1.00 94.38 86 LEU A O 1
ATOM 656 N N . VAL A 1 87 ? -16.620 -1.557 35.197 1.00 94.75 87 VAL A N 1
ATOM 657 C CA . VAL A 1 87 ? -17.080 -1.684 33.815 1.00 94.75 87 VAL A CA 1
ATOM 658 C C . VAL A 1 87 ? -17.355 -3.152 33.522 1.00 94.75 87 VAL A C 1
ATOM 660 O O . VAL A 1 87 ? -16.462 -4.002 33.598 1.00 94.75 87 VAL A O 1
ATOM 663 N N . TYR A 1 88 ? -18.611 -3.451 33.223 1.00 92.19 88 TYR A N 1
ATOM 664 C CA . TYR A 1 88 ? -19.130 -4.807 33.068 1.00 92.19 88 TYR A CA 1
ATOM 665 C C . TYR A 1 88 ? -20.362 -4.802 32.156 1.00 92.19 88 TYR A C 1
ATOM 667 O O . TYR A 1 88 ? -20.676 -3.771 31.570 1.00 92.19 88 TYR A O 1
ATOM 675 N N . ASN A 1 89 ? -21.030 -5.939 31.974 1.00 86.94 89 ASN A N 1
ATOM 676 C CA . ASN A 1 89 ? -22.122 -6.062 31.008 1.00 86.94 89 ASN A CA 1
ATOM 677 C C . ASN A 1 89 ? -23.330 -6.870 31.489 1.00 86.94 89 ASN A C 1
ATOM 679 O O . ASN A 1 89 ? -24.010 -7.518 30.693 1.00 86.94 89 ASN A O 1
ATOM 683 N N . SER A 1 90 ? -23.605 -6.866 32.793 1.00 62.47 90 SER A N 1
ATOM 684 C CA . SER A 1 90 ? -24.664 -7.732 33.301 1.00 62.47 90 SER A CA 1
ATOM 685 C C . SER A 1 90 ? -25.207 -7.297 34.650 1.00 62.47 90 SER A C 1
ATOM 687 O O . SER A 1 90 ? -24.850 -7.873 35.676 1.00 62.47 90 SER A O 1
ATOM 689 N N . ASN A 1 91 ? -26.166 -6.375 34.629 1.00 65.81 91 ASN A N 1
ATOM 690 C CA . ASN A 1 91 ? -27.511 -6.785 35.014 1.00 65.81 91 ASN A CA 1
ATOM 691 C C . ASN A 1 91 ? -28.659 -6.144 34.214 1.00 65.81 91 ASN A C 1
ATOM 693 O O . ASN A 1 91 ? -29.700 -5.816 34.786 1.00 65.81 91 ASN A O 1
ATOM 697 N N . ARG A 1 92 ? -28.512 -6.119 32.874 1.00 67.44 92 ARG A N 1
ATOM 698 C CA . ARG A 1 92 ? -29.554 -6.576 31.912 1.00 67.44 92 ARG A CA 1
ATOM 699 C C . ARG A 1 92 ? -28.991 -7.513 30.834 1.00 67.44 92 ARG A C 1
ATOM 701 O O . ARG A 1 92 ? -29.110 -7.282 29.637 1.00 67.44 92 ARG A O 1
ATOM 708 N N . ASP A 1 93 ? -28.298 -8.521 31.364 1.00 80.81 93 ASP A N 1
ATOM 709 C CA . ASP A 1 93 ? -28.186 -9.921 30.926 1.00 80.81 93 ASP A CA 1
ATOM 710 C C . ASP A 1 93 ? -28.561 -10.291 29.475 1.00 80.81 93 ASP A C 1
ATOM 712 O O . ASP A 1 93 ? -29.513 -11.033 29.217 1.00 80.81 93 ASP A O 1
ATOM 716 N N . GLY A 1 94 ? -27.721 -9.837 28.540 1.00 89.75 94 GLY A N 1
ATOM 717 C CA . GLY A 1 94 ? -27.644 -10.344 27.166 1.00 89.75 94 GLY A CA 1
ATOM 718 C C . GLY A 1 94 ? -26.867 -11.663 27.042 1.00 89.75 94 GLY A C 1
ATOM 719 O O . GLY A 1 94 ? -26.432 -12.255 28.031 1.00 89.75 94 GLY A O 1
ATOM 720 N N . GLU A 1 95 ? -26.662 -12.139 25.812 1.00 92.56 95 GLU A N 1
ATOM 721 C CA . GLU A 1 95 ? -26.072 -13.466 25.546 1.00 92.56 95 GLU A CA 1
ATOM 722 C C . GLU A 1 95 ? -24.551 -13.536 25.731 1.00 92.56 95 GLU A C 1
ATOM 724 O O . GLU A 1 95 ? -23.972 -14.623 25.663 1.00 92.56 95 GLU A O 1
ATOM 729 N N . ARG A 1 96 ? -23.874 -12.400 25.933 1.00 92.19 96 ARG A N 1
ATOM 730 C CA . ARG A 1 96 ? -22.408 -12.331 25.980 1.00 92.19 96 ARG A CA 1
ATOM 731 C C . ARG A 1 96 ? -21.926 -11.561 27.206 1.00 92.19 96 ARG A C 1
ATOM 733 O O . ARG A 1 96 ? -22.490 -10.529 27.551 1.00 92.19 96 ARG A O 1
ATOM 740 N N . VAL A 1 97 ? -20.852 -12.041 27.837 1.00 92.75 97 VAL A N 1
ATOM 741 C CA . VAL A 1 97 ? -20.247 -11.480 29.059 1.00 92.75 97 VAL A CA 1
ATOM 742 C C . VAL A 1 97 ? -18.776 -11.104 28.851 1.00 92.75 97 VAL A C 1
ATOM 744 O O . VAL A 1 97 ? -18.082 -11.693 28.022 1.00 92.75 97 VAL A O 1
ATOM 747 N N . PHE A 1 98 ? -18.301 -10.115 29.606 1.00 93.69 98 PHE A N 1
ATOM 748 C CA . PHE A 1 98 ? -16.888 -9.746 29.688 1.00 93.69 98 PHE A CA 1
ATOM 749 C C . PHE A 1 98 ? -16.178 -10.627 30.709 1.00 93.69 98 PHE A C 1
ATOM 751 O O . PHE A 1 98 ? -16.584 -10.697 31.870 1.00 93.69 98 PHE A O 1
ATOM 758 N N . SER A 1 99 ? -15.086 -11.262 30.294 1.00 93.38 99 SE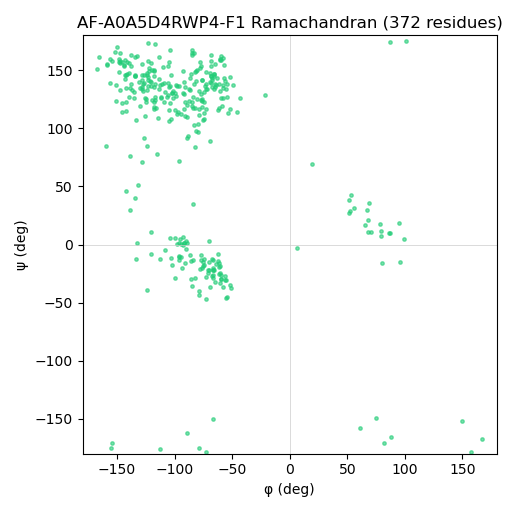R A N 1
ATOM 759 C CA . SER A 1 99 ? -14.249 -12.070 31.174 1.00 93.38 99 SER A CA 1
ATOM 760 C C . SER A 1 99 ? -12.767 -11.740 30.955 1.00 93.38 99 SER A C 1
ATOM 762 O O . SER A 1 99 ? -12.198 -12.146 29.942 1.00 93.38 99 SER A O 1
ATOM 764 N N . PRO A 1 100 ? -12.104 -11.031 31.886 1.00 93.56 100 PRO A N 1
ATOM 765 C CA . PRO A 1 100 ? -12.651 -10.482 33.126 1.00 93.56 100 PRO A CA 1
ATOM 766 C C . PRO A 1 100 ? -13.460 -9.196 32.889 1.00 93.56 100 PRO A C 1
ATOM 768 O O . PRO A 1 100 ? -13.234 -8.462 31.926 1.00 93.56 100 PRO A O 1
ATOM 771 N N . GLN A 1 101 ? -14.358 -8.881 33.819 1.00 91.94 101 GLN A N 1
ATOM 772 C CA . GLN A 1 101 ? -14.864 -7.517 33.989 1.00 91.94 101 GLN A CA 1
ATOM 773 C C . GLN A 1 101 ? -13.745 -6.612 34.522 1.00 91.94 101 GLN A C 1
ATOM 775 O O . GLN A 1 101 ? -12.743 -7.101 35.056 1.00 91.94 101 GLN A O 1
ATOM 780 N N . LYS A 1 102 ? -13.902 -5.289 34.416 1.00 96.12 102 LYS A N 1
ATOM 781 C CA . LYS A 1 102 ? -12.840 -4.362 34.812 1.00 96.12 102 LYS A CA 1
ATOM 782 C C . LYS A 1 102 ? -13.241 -3.460 35.959 1.00 96.12 102 LYS A C 1
ATOM 784 O O . LYS A 1 102 ? -14.207 -2.719 35.868 1.00 96.12 102 LYS A O 1
ATOM 789 N N . GLN A 1 103 ? -12.411 -3.456 36.993 1.00 96.38 103 GLN A N 1
ATOM 790 C CA . GLN A 1 103 ? -12.456 -2.471 38.065 1.00 96.38 103 GLN A CA 1
ATOM 791 C C . GLN A 1 103 ? -11.297 -1.482 37.919 1.00 96.38 103 GLN A C 1
ATOM 793 O O . GLN A 1 103 ? -10.163 -1.869 37.617 1.00 96.38 103 GLN A O 1
ATOM 798 N N . PHE A 1 104 ? -11.597 -0.210 38.153 1.00 97.38 104 PHE A N 1
ATOM 799 C CA . PHE A 1 104 ? -10.642 0.879 38.302 1.00 97.38 104 PHE A CA 1
ATOM 800 C C . PHE A 1 104 ? -10.820 1.498 39.686 1.00 97.38 104 PHE A C 1
ATOM 802 O O . PHE A 1 104 ? -11.942 1.726 40.133 1.00 97.38 104 PHE A O 1
ATOM 809 N N . THR A 1 105 ? -9.711 1.784 40.358 1.00 97.19 105 THR A N 1
ATOM 810 C CA . THR A 1 105 ? -9.698 2.379 41.699 1.00 97.19 105 THR A CA 1
ATOM 811 C C . THR A 1 105 ? -8.693 3.511 41.757 1.00 97.19 105 THR A C 1
ATOM 813 O O . THR A 1 105 ? -7.632 3.397 41.143 1.00 97.19 105 THR A O 1
ATOM 816 N N . ASN A 1 106 ? -8.984 4.551 42.538 1.00 96.62 106 ASN A N 1
ATOM 817 C CA . ASN A 1 106 ? -8.081 5.687 42.764 1.00 96.62 106 ASN A CA 1
ATOM 818 C C . ASN A 1 106 ? -7.556 6.327 41.464 1.00 96.62 106 ASN A C 1
ATOM 820 O O . ASN A 1 106 ? -6.391 6.712 41.382 1.00 96.62 106 ASN A O 1
ATOM 824 N N . PHE A 1 107 ? -8.403 6.432 40.437 1.00 95.75 107 PHE A N 1
ATOM 825 C CA . PHE A 1 107 ? -8.031 7.071 39.172 1.00 95.75 107 PHE A CA 1
ATOM 826 C C . PHE A 1 107 ? -8.045 8.605 39.277 1.00 95.75 107 PHE A C 1
ATOM 828 O O . PHE A 1 107 ? -7.464 9.288 38.441 1.00 95.75 107 PHE A O 1
ATOM 835 N N . GLY A 1 108 ? -8.634 9.159 40.339 1.00 96.25 108 GLY A N 1
ATOM 836 C CA . GLY A 1 108 ? -8.620 10.592 40.623 1.00 96.25 108 GLY A CA 1
ATOM 837 C C . GLY A 1 108 ? -9.676 11.381 39.849 1.00 96.25 108 GLY A C 1
ATOM 838 O O . GLY A 1 108 ? -10.572 10.827 39.218 1.00 96.25 108 GLY A O 1
ATOM 839 N N . THR A 1 109 ? -9.585 12.708 39.931 1.00 96.38 109 THR A N 1
ATOM 840 C CA . THR A 1 109 ? -10.683 13.615 39.549 1.00 96.38 109 THR A CA 1
ATOM 841 C C . THR A 1 109 ? -10.505 14.282 38.188 1.00 96.38 109 THR A C 1
ATOM 843 O O . THR A 1 109 ? -11.458 14.810 37.611 1.00 96.38 109 THR A O 1
ATOM 846 N N . ALA A 1 110 ? -9.281 14.281 37.657 1.00 97.50 110 ALA A N 1
ATOM 847 C CA . ALA A 1 110 ? -8.993 14.855 36.353 1.00 97.50 110 ALA A CA 1
ATOM 848 C C . ALA A 1 110 ? -9.663 14.033 35.246 1.00 97.50 110 ALA A C 1
ATOM 850 O O . ALA A 1 110 ? -9.699 12.799 35.304 1.00 97.50 110 ALA A O 1
ATOM 851 N N . LYS A 1 111 ? -10.151 14.725 34.207 1.00 96.06 111 LYS A N 1
ATOM 852 C CA . LYS A 1 111 ? -10.613 14.056 32.992 1.00 96.06 111 LYS A CA 1
ATOM 853 C C . LYS A 1 111 ? -9.448 13.270 32.394 1.00 96.06 111 LYS A C 1
ATOM 855 O O . LYS A 1 111 ? -8.392 13.838 32.126 1.00 96.06 111 LYS A O 1
ATOM 860 N N . GLN A 1 112 ? -9.660 11.983 32.164 1.00 97.38 112 GLN A N 1
ATOM 861 C CA . GLN A 1 112 ? -8.645 11.086 31.625 1.00 97.38 112 GLN A CA 1
ATOM 862 C C . GLN A 1 112 ? -9.275 9.999 30.764 1.00 97.38 112 GLN A C 1
ATOM 864 O O . GLN A 1 112 ? -10.480 9.759 30.832 1.00 97.38 112 GLN A O 1
ATOM 869 N N . ARG A 1 113 ? -8.440 9.318 29.981 1.00 97.38 113 ARG A N 1
ATOM 870 C CA . ARG A 1 113 ? -8.856 8.174 29.179 1.00 97.38 113 ARG A CA 1
ATOM 871 C C . ARG A 1 113 ? -8.387 6.882 29.827 1.00 97.38 113 ARG A C 1
ATOM 873 O O . ARG A 1 113 ? -7.189 6.693 30.031 1.00 97.38 113 ARG A O 1
ATOM 880 N N . LEU A 1 114 ? -9.329 5.999 30.129 1.00 97.81 114 LEU A N 1
ATOM 881 C CA . LEU A 1 114 ? -9.053 4.668 30.657 1.00 97.81 114 LEU A CA 1
ATOM 882 C C . LEU A 1 114 ? -9.277 3.622 29.569 1.00 97.81 114 LEU A C 1
ATOM 884 O O . LEU A 1 114 ? -10.053 3.824 28.633 1.00 97.81 114 LEU A O 1
ATOM 888 N N . SER A 1 115 ? -8.579 2.497 29.692 1.00 97.69 115 SER A N 1
ATOM 889 C CA . SER A 1 115 ? -8.760 1.351 28.810 1.00 97.69 115 SER A CA 1
ATOM 890 C C . SER A 1 115 ? -8.555 0.035 29.547 1.00 97.69 115 SER A C 1
ATOM 892 O O . SER A 1 115 ? -7.905 -0.026 30.597 1.00 97.69 115 SER A O 1
ATOM 894 N N . PHE A 1 116 ? -9.141 -1.026 29.006 1.00 97.88 116 PHE A N 1
ATOM 895 C CA . PHE A 1 116 ? -8.866 -2.389 29.426 1.00 97.88 116 PHE A CA 1
ATOM 896 C C . PHE A 1 116 ? -9.145 -3.381 28.305 1.00 97.88 116 PHE A C 1
ATOM 898 O O . PHE A 1 116 ? -9.931 -3.118 27.397 1.00 97.88 116 PHE A O 1
ATOM 905 N N . VAL A 1 117 ? -8.505 -4.539 28.419 1.00 97.75 117 VAL A N 1
ATOM 906 C CA . VAL A 1 117 ? -8.731 -5.696 27.557 1.00 97.75 117 VAL A CA 1
ATOM 907 C C . VAL A 1 117 ? -9.655 -6.662 28.286 1.00 97.75 117 VAL A C 1
ATOM 909 O O . VAL A 1 117 ? -9.482 -6.903 29.483 1.00 97.75 117 VAL A O 1
ATOM 912 N N . THR A 1 118 ? -10.624 -7.219 27.570 1.00 96.88 118 THR A N 1
ATOM 913 C CA . THR A 1 118 ? -11.485 -8.298 28.058 1.00 96.88 118 THR A CA 1
ATOM 914 C C . THR A 1 118 ? -11.763 -9.295 26.944 1.00 96.88 118 THR A C 1
ATOM 916 O O . THR A 1 118 ? -11.668 -8.955 25.765 1.00 96.88 118 THR A O 1
ATOM 919 N N . LYS A 1 119 ? -12.106 -10.529 27.310 1.00 96.69 119 LYS A N 1
ATOM 920 C CA . LYS A 1 119 ? -12.529 -11.552 26.359 1.00 96.69 119 LYS A CA 1
ATOM 921 C C . LYS A 1 119 ? -14.047 -11.626 26.316 1.00 96.69 119 LYS A C 1
ATOM 923 O O . LYS A 1 119 ? -14.700 -11.631 27.364 1.00 96.69 119 LYS A O 1
ATOM 928 N N . LEU A 1 120 ? -14.594 -11.717 25.108 1.00 95.38 120 LEU A N 1
ATOM 929 C CA . LEU A 1 120 ? -16.018 -11.930 24.901 1.00 95.38 120 LEU A CA 1
ATOM 930 C C . LEU A 1 120 ? -16.358 -13.407 25.112 1.00 95.38 120 LEU A C 1
ATOM 932 O O . LEU A 1 120 ? -15.889 -14.270 24.375 1.00 95.38 120 LEU A O 1
ATOM 936 N N . MET A 1 121 ? -17.173 -13.707 26.116 1.00 95.25 121 MET A N 1
ATOM 937 C CA . MET A 1 121 ? -17.549 -15.073 26.494 1.00 95.25 121 MET A CA 1
ATOM 938 C C . MET A 1 121 ? -19.067 -15.259 26.399 1.00 95.25 121 MET A C 1
ATOM 940 O O . MET A 1 121 ? -19.799 -14.272 26.486 1.00 95.25 121 MET A O 1
ATOM 944 N N . PRO A 1 122 ? -19.577 -16.491 26.226 1.00 94.25 122 PRO A N 1
ATOM 945 C CA . PRO A 1 122 ? -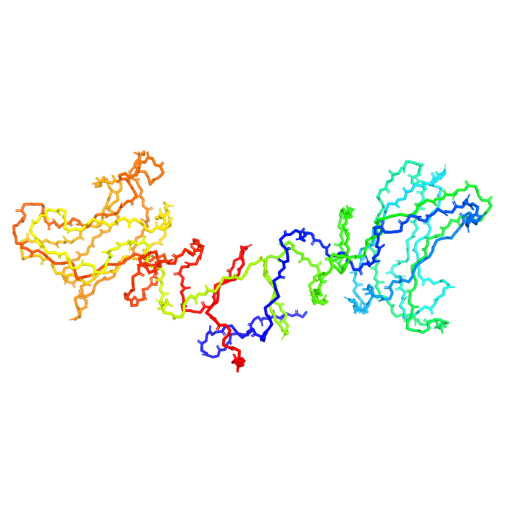21.014 -16.728 26.272 1.00 94.25 122 PRO A CA 1
ATOM 946 C C . PRO A 1 122 ? -21.534 -16.503 27.698 1.00 94.25 122 PRO A C 1
ATOM 948 O O . PRO A 1 122 ? -20.878 -16.881 28.671 1.00 94.25 122 PRO A O 1
ATOM 951 N N . ASN A 1 123 ? -22.718 -15.907 27.831 1.00 92.56 123 ASN A N 1
ATOM 952 C CA . ASN A 1 123 ? -23.428 -15.853 29.102 1.00 92.56 123 ASN A CA 1
ATOM 953 C C . ASN A 1 123 ? -24.018 -17.239 29.405 1.00 92.56 123 ASN A C 1
ATOM 955 O O . ASN A 1 123 ? -24.913 -17.701 28.704 1.00 92.56 123 ASN A O 1
ATOM 959 N N . THR A 1 124 ? -23.517 -17.910 30.445 1.00 90.94 124 THR A N 1
ATOM 960 C CA . THR A 1 124 ? -24.031 -19.218 30.893 1.00 90.94 124 THR A CA 1
ATOM 961 C C . THR A 1 124 ? -25.101 -19.105 31.983 1.00 90.94 124 THR A C 1
ATOM 963 O O . THR A 1 124 ? -25.564 -20.127 32.487 1.00 90.94 124 THR A O 1
ATOM 966 N N . GLY A 1 125 ? -25.436 -17.885 32.412 1.00 88.25 125 GLY A N 1
ATOM 967 C CA . GLY A 1 125 ? -26.491 -17.604 33.381 1.00 88.25 125 GLY A CA 1
ATOM 968 C C . GLY A 1 125 ? -27.855 -17.388 32.724 1.00 88.25 125 GLY A C 1
ATOM 969 O O . GLY A 1 125 ? -28.083 -17.747 31.570 1.00 88.25 125 GLY A O 1
ATOM 970 N N . THR A 1 126 ? -28.775 -16.782 33.473 1.00 88.69 126 THR A N 1
ATOM 971 C CA . THR A 1 126 ? -30.074 -16.351 32.940 1.00 88.69 126 THR A CA 1
ATOM 972 C C . THR A 1 126 ? -29.878 -15.204 31.947 1.00 88.69 126 THR A C 1
ATOM 974 O O . THR A 1 126 ? -29.118 -14.278 32.222 1.00 88.69 126 THR A O 1
ATOM 977 N N . ILE A 1 127 ? -30.570 -15.275 30.806 1.00 91.69 127 ILE A N 1
ATOM 978 C CA . ILE A 1 127 ? -30.624 -14.218 29.789 1.00 91.69 127 ILE A CA 1
ATOM 979 C C . ILE A 1 127 ? -31.989 -13.534 29.901 1.00 91.69 127 ILE A C 1
ATOM 981 O O . ILE A 1 127 ? -33.013 -14.105 29.525 1.00 91.69 127 ILE A O 1
ATOM 985 N N . GLY A 1 128 ? -32.007 -12.326 30.444 1.00 88.50 128 GLY A N 1
ATOM 986 C CA . GLY A 1 128 ? -33.190 -11.485 30.622 1.00 88.50 128 GLY A CA 1
ATOM 987 C C . GLY A 1 128 ? -33.382 -10.456 29.509 1.00 88.50 128 GLY A C 1
ATOM 988 O O . GLY A 1 128 ? -34.481 -9.918 29.377 1.00 88.50 128 GLY A O 1
ATOM 989 N N . SER A 1 129 ? -32.367 -10.231 28.665 1.00 89.69 129 SER A N 1
ATOM 990 C CA . SER A 1 129 ? -32.454 -9.383 27.465 1.00 89.69 129 SER A CA 1
ATOM 991 C C . SER A 1 129 ? -31.943 -10.106 26.205 1.00 89.69 129 SER A C 1
ATOM 993 O O . SER A 1 129 ? -30.879 -9.766 25.687 1.00 89.69 129 SER A O 1
ATOM 995 N N . PRO A 1 130 ? -32.673 -11.115 25.684 1.00 90.94 130 PRO A N 1
ATOM 996 C CA . PRO A 1 130 ? -32.276 -11.824 24.465 1.00 90.94 130 PRO A CA 1
ATOM 997 C C . PRO A 1 130 ? -32.052 -10.870 23.284 1.00 90.94 130 PRO A C 1
ATOM 999 O O . PRO A 1 130 ? -32.829 -9.933 23.083 1.00 90.94 130 PRO A O 1
ATOM 1002 N N . GLY A 1 131 ? -30.992 -11.103 22.510 1.00 90.88 131 GLY A N 1
ATOM 1003 C CA . GLY A 1 131 ? -30.591 -10.260 21.385 1.00 90.88 131 GLY A CA 1
ATOM 1004 C C . GLY A 1 131 ? -30.086 -8.866 21.762 1.00 90.88 131 GLY A C 1
ATOM 1005 O O . GLY A 1 131 ? -29.962 -8.020 20.879 1.00 90.88 131 GLY A O 1
ATOM 1006 N N . ASN A 1 132 ? -29.830 -8.576 23.043 1.00 92.00 132 ASN A N 1
ATOM 1007 C CA . ASN A 1 132 ? -29.306 -7.277 23.443 1.00 92.00 132 ASN A CA 1
ATOM 1008 C C . ASN A 1 132 ? -28.343 -7.369 24.627 1.00 92.00 132 ASN A C 1
ATOM 1010 O O . ASN A 1 132 ? -28.725 -7.670 25.754 1.00 92.00 132 ASN A O 1
ATOM 1014 N N . THR A 1 133 ? -27.081 -7.042 24.372 1.00 92.69 133 THR A N 1
ATOM 1015 C CA . THR A 1 133 ? -26.046 -6.935 25.401 1.00 92.69 133 THR A CA 1
ATOM 1016 C C . THR A 1 133 ? -25.760 -5.469 25.709 1.00 92.69 133 THR A C 1
ATOM 1018 O O . THR A 1 133 ? -25.613 -4.653 24.798 1.00 92.69 133 THR A O 1
ATOM 1021 N N . PHE A 1 134 ? -25.632 -5.132 26.993 1.00 92.38 134 PHE A N 1
ATOM 1022 C CA . PHE A 1 134 ? -25.380 -3.769 27.465 1.00 92.38 134 PHE A CA 1
ATOM 1023 C C . PHE A 1 134 ? -24.005 -3.656 28.113 1.00 92.38 134 PHE A C 1
ATOM 1025 O O . PHE A 1 134 ? -23.603 -4.563 28.825 1.00 92.38 134 PHE A O 1
ATOM 1032 N N . ILE A 1 135 ? -23.304 -2.540 27.918 1.00 92.69 135 ILE A N 1
ATOM 1033 C CA . ILE A 1 135 ? -22.174 -2.153 28.771 1.00 92.69 135 ILE A CA 1
ATOM 1034 C C . ILE A 1 135 ? -22.677 -1.263 29.897 1.00 92.69 135 ILE A C 1
ATOM 1036 O O . ILE A 1 135 ? -23.510 -0.385 29.674 1.00 92.69 135 ILE A O 1
ATOM 1040 N N . GLU A 1 136 ? -22.139 -1.468 31.087 1.00 91.12 136 GLU A N 1
ATOM 1041 C CA . GLU A 1 136 ? -22.488 -0.755 32.303 1.00 91.12 136 GLU A CA 1
ATOM 1042 C C . GLU A 1 136 ? -21.235 -0.184 32.959 1.00 91.12 136 GLU A C 1
ATOM 1044 O O . GLU A 1 136 ? -20.195 -0.839 33.045 1.00 91.12 136 GLU A O 1
ATOM 1049 N N . PHE A 1 137 ? -21.368 1.047 33.438 1.00 92.31 137 PHE A N 1
ATOM 1050 C CA . PHE A 1 137 ? -20.388 1.781 34.219 1.00 92.31 137 PHE A CA 1
ATOM 1051 C C . PHE A 1 137 ? -21.006 2.059 35.575 1.00 92.31 137 PHE A C 1
ATOM 1053 O O . PHE A 1 137 ? -22.039 2.728 35.660 1.00 92.31 137 PHE A O 1
ATOM 1060 N N . TYR A 1 138 ? -20.378 1.531 36.617 1.00 90.31 138 TYR A N 1
ATOM 1061 C CA . TYR A 1 138 ? -20.944 1.498 37.951 1.00 90.31 138 TYR A CA 1
ATOM 1062 C C . TYR A 1 138 ? -19.987 2.058 39.002 1.00 90.31 138 TYR A C 1
ATOM 1064 O O . TYR A 1 138 ? -18.812 1.695 39.036 1.00 90.31 138 TYR A O 1
ATOM 1072 N N . SER A 1 139 ? -20.510 2.923 39.872 1.00 89.06 139 SER A N 1
ATOM 1073 C CA . SER A 1 139 ? -19.813 3.458 41.053 1.00 89.06 139 SER A CA 1
ATOM 1074 C C . SER A 1 139 ? -20.531 3.018 42.333 1.00 89.06 139 SER A C 1
ATOM 1076 O O . SER A 1 139 ? -21.606 2.425 42.281 1.00 89.06 139 SER A O 1
ATOM 1078 N N . ASN A 1 140 ? -19.951 3.289 43.500 1.00 88.56 140 ASN A N 1
ATOM 1079 C CA . ASN A 1 140 ? -20.573 2.956 44.780 1.00 88.56 140 ASN A CA 1
ATOM 1080 C C . ASN A 1 140 ? -21.761 3.885 45.078 1.00 88.56 140 ASN A C 1
ATOM 1082 O O . ASN A 1 140 ? -21.639 5.107 44.969 1.00 88.56 140 ASN A O 1
ATOM 1086 N N . TYR A 1 141 ? -22.885 3.299 45.502 1.00 85.88 141 TYR A N 1
ATOM 1087 C CA . TYR A 1 141 ? -24.057 4.035 45.986 1.00 85.88 141 TYR A CA 1
ATOM 1088 C C . TYR A 1 141 ? -23.704 4.957 47.155 1.00 85.88 141 TYR A C 1
ATOM 1090 O O . TYR A 1 141 ? -22.891 4.590 48.006 1.00 85.88 141 TYR A O 1
ATOM 1098 N N . ASP A 1 142 ? -24.353 6.124 47.186 1.00 85.69 142 ASP A N 1
ATOM 1099 C CA . ASP A 1 142 ? -24.285 7.122 48.262 1.00 85.69 142 ASP A CA 1
ATOM 1100 C C . ASP A 1 142 ? -22.846 7.519 48.649 1.00 85.69 142 ASP A C 1
ATOM 1102 O O . ASP A 1 142 ? -22.545 7.893 49.785 1.00 85.69 142 ASP A O 1
ATOM 1106 N N . SER A 1 143 ? -21.923 7.408 47.692 1.00 88.50 143 SER A N 1
ATOM 1107 C CA . SER A 1 143 ? -20.508 7.706 47.876 1.00 88.50 143 SER A CA 1
ATOM 1108 C C . SER A 1 143 ? -20.169 9.154 47.538 1.00 88.50 143 SER A C 1
ATOM 1110 O O . SER A 1 143 ? -19.087 9.619 47.899 1.00 88.50 143 SER A O 1
ATOM 1112 N N . GLY A 1 144 ? -21.049 9.875 46.842 1.00 88.06 144 GLY A N 1
ATOM 1113 C CA . GLY A 1 144 ? -20.798 11.192 46.263 1.00 88.06 144 GLY A CA 1
ATOM 1114 C C . GLY A 1 144 ? -19.746 11.191 45.147 1.00 88.06 144 GLY A C 1
ATOM 1115 O O . GLY A 1 144 ? -19.187 12.247 44.850 1.00 88.06 144 GLY A O 1
ATOM 1116 N N . ASP A 1 145 ? -19.407 10.029 44.575 1.00 90.31 145 ASP A N 1
ATOM 1117 C CA . ASP A 1 145 ? -18.462 9.897 43.460 1.00 90.31 145 ASP A CA 1
ATOM 1118 C C . ASP A 1 145 ? -19.196 9.829 42.115 1.00 90.31 145 ASP A C 1
ATOM 1120 O O . ASP A 1 145 ? -19.296 8.778 41.476 1.00 90.31 145 ASP A O 1
ATOM 1124 N N . PHE A 1 146 ? -19.745 10.972 41.705 1.00 89.81 146 PHE A N 1
ATOM 1125 C CA . PHE A 1 146 ? -20.364 11.133 40.394 1.00 89.81 146 PHE A CA 1
ATOM 1126 C C . PHE A 1 146 ? -19.317 11.079 39.290 1.00 89.81 146 PHE A C 1
ATOM 1128 O O . PHE A 1 146 ? -18.160 11.440 39.494 1.00 89.81 146 PHE A O 1
ATOM 1135 N N . PHE A 1 147 ? -19.728 10.681 38.093 1.00 90.31 147 PHE A N 1
ATOM 1136 C CA . PHE A 1 147 ? -18.839 10.567 36.954 1.00 90.31 147 PHE A CA 1
ATOM 1137 C C . PHE A 1 147 ? -19.542 10.884 35.636 1.00 90.31 147 PHE A C 1
ATOM 1139 O O . PHE A 1 147 ? -20.757 10.755 35.478 1.00 90.31 147 PHE A O 1
ATOM 1146 N N . THR A 1 148 ? -18.735 11.282 34.660 1.00 91.56 148 THR A N 1
ATOM 1147 C CA . THR A 1 148 ? -19.137 11.422 33.262 1.00 91.56 148 THR A CA 1
ATOM 1148 C C . THR A 1 148 ? -18.411 10.386 32.424 1.00 91.56 148 THR A C 1
ATOM 1150 O O . THR A 1 148 ? -17.212 10.183 32.613 1.00 91.56 148 THR A O 1
ATOM 1153 N N . ILE A 1 149 ? -19.129 9.748 31.499 1.00 92.25 149 ILE A N 1
ATOM 1154 C CA . ILE A 1 149 ? -18.550 8.875 30.471 1.00 92.25 149 ILE A CA 1
ATOM 1155 C C . ILE A 1 149 ? -18.770 9.522 29.106 1.00 92.25 149 ILE A C 1
ATOM 1157 O O . ILE A 1 149 ? -19.865 10.005 28.800 1.00 92.25 149 ILE A O 1
ATOM 1161 N N . SER A 1 150 ? -17.717 9.539 28.291 1.00 93.56 150 SER A N 1
ATOM 1162 C CA . SER A 1 150 ? -17.770 9.989 26.898 1.00 93.56 150 SER A CA 1
ATOM 1163 C C . SER A 1 150 ? -16.734 9.270 26.041 1.00 93.56 150 SER A C 1
ATOM 1165 O O . SER A 1 150 ? -15.866 8.576 26.573 1.00 93.56 150 SER A O 1
ATOM 1167 N N . ASN A 1 151 ? -16.809 9.438 24.716 1.00 94.44 151 ASN A N 1
ATOM 1168 C CA . ASN A 1 151 ? -15.790 8.944 23.787 1.00 94.44 151 ASN A CA 1
ATOM 1169 C C . ASN A 1 151 ? -15.505 7.439 23.970 1.00 94.44 151 ASN A C 1
ATOM 1171 O O . ASN A 1 151 ? -14.345 7.003 24.003 1.00 94.44 151 ASN A O 1
ATOM 1175 N N . LEU A 1 152 ? -16.574 6.654 24.154 1.00 95.38 1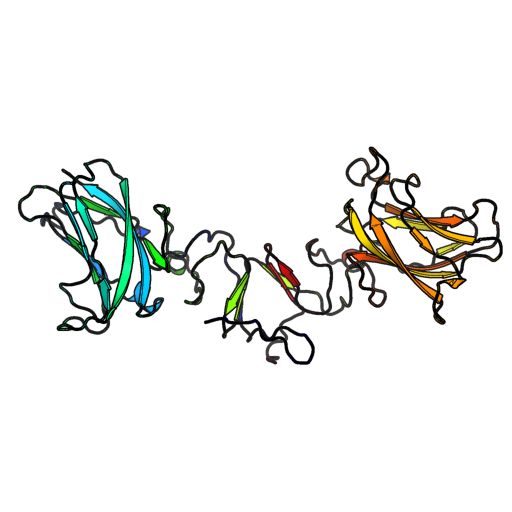52 LEU A N 1
ATOM 1176 C CA . LEU A 1 152 ? -16.492 5.200 24.248 1.00 95.38 152 LEU A CA 1
ATOM 1177 C C . LEU A 1 152 ? -16.025 4.636 22.905 1.00 95.38 152 LEU A C 1
ATOM 1179 O O . LEU A 1 152 ? -16.509 5.031 21.846 1.00 95.38 152 LEU A O 1
ATOM 1183 N N . LYS A 1 153 ? -15.070 3.718 22.965 1.00 95.88 153 LYS A N 1
ATOM 1184 C CA . LYS A 1 153 ? -14.531 2.997 21.825 1.00 95.88 153 LYS A CA 1
ATOM 1185 C C . LYS A 1 153 ? -14.408 1.524 22.191 1.00 95.88 153 LYS A C 1
ATOM 1187 O O . LYS A 1 153 ? -13.877 1.197 23.254 1.00 95.88 153 LYS A O 1
ATOM 1192 N N . ILE A 1 154 ? -14.914 0.661 21.317 1.00 96.56 154 ILE A N 1
ATOM 1193 C CA . ILE A 1 154 ? -14.741 -0.792 21.404 1.00 96.56 154 ILE A CA 1
ATOM 1194 C C . ILE A 1 154 ? -13.964 -1.218 20.164 1.00 96.56 154 ILE A C 1
ATOM 1196 O O . ILE A 1 154 ? -14.379 -0.921 19.051 1.00 96.56 154 ILE A O 1
ATOM 1200 N N . GLU A 1 155 ? -12.836 -1.890 20.355 1.00 96.44 155 GLU A N 1
ATOM 1201 C CA . GLU A 1 155 ? -11.933 -2.326 19.287 1.00 96.44 155 GLU A CA 1
ATOM 1202 C C . GLU A 1 155 ? -11.660 -3.823 19.410 1.00 96.44 155 GLU A C 1
ATOM 1204 O O . GLU A 1 155 ? -11.543 -4.349 20.519 1.00 96.44 155 GLU A O 1
ATOM 1209 N N . LYS A 1 156 ? -11.486 -4.510 18.277 1.00 94.88 156 LYS A N 1
ATOM 1210 C CA . LYS A 1 156 ? -11.044 -5.908 18.272 1.00 94.88 156 LYS A CA 1
ATOM 1211 C C . LYS A 1 156 ? -9.541 -6.006 18.561 1.00 94.88 156 LYS A C 1
ATOM 1213 O O . LYS A 1 156 ? -8.727 -5.203 18.091 1.00 94.88 156 LYS A O 1
ATOM 1218 N N . GLY A 1 157 ? -9.171 -7.029 19.320 1.00 94.62 157 GLY A N 1
ATOM 1219 C CA . GLY A 1 157 ? -7.806 -7.353 19.706 1.00 94.62 157 GLY A CA 1
ATOM 1220 C C . GLY A 1 157 ? -7.315 -6.649 20.972 1.00 94.62 157 GLY A C 1
ATOM 1221 O O . GLY A 1 157 ? -7.965 -5.784 21.561 1.00 94.62 157 GLY A O 1
ATOM 1222 N N . ILE A 1 158 ? -6.110 -7.039 21.377 1.00 95.62 158 ILE A N 1
ATOM 1223 C CA . ILE A 1 158 ? -5.398 -6.535 22.554 1.00 95.62 158 ILE A CA 1
ATOM 1224 C C . ILE A 1 158 ? -4.656 -5.248 22.176 1.00 95.62 158 ILE A C 1
ATOM 1226 O O . ILE A 1 158 ? -3.804 -5.279 21.286 1.00 95.62 158 ILE A O 1
ATOM 1230 N N . LYS A 1 159 ? -4.924 -4.132 22.866 1.00 94.50 159 LYS A N 1
ATOM 1231 C CA . LYS A 1 159 ? -4.123 -2.902 22.748 1.00 94.50 159 LYS A CA 1
ATOM 1232 C C . LYS A 1 159 ? -3.261 -2.715 23.992 1.00 94.50 159 LYS A C 1
ATOM 1234 O O . LYS A 1 159 ? -3.749 -2.751 25.117 1.00 94.50 159 LYS A O 1
ATOM 1239 N N . THR A 1 160 ? -1.960 -2.533 23.780 1.00 90.81 160 THR A N 1
ATOM 1240 C CA . THR A 1 160 ? -0.965 -2.357 24.852 1.00 90.81 160 THR A CA 1
ATOM 1241 C C . THR A 1 160 ? -0.835 -0.907 25.315 1.00 90.81 160 THR A C 1
ATOM 1243 O O . THR A 1 160 ? -0.271 -0.648 26.375 1.00 90.81 160 THR A O 1
ATOM 1246 N N . VAL A 1 161 ? -1.372 0.034 24.537 1.00 91.62 161 VAL A N 1
ATOM 1247 C CA . VAL A 1 161 ? -1.471 1.460 24.859 1.00 91.62 161 VAL A CA 1
ATOM 1248 C C . VAL A 1 161 ? -2.932 1.883 24.813 1.00 91.62 161 VAL A C 1
ATOM 1250 O O . VAL A 1 161 ? -3.707 1.327 24.035 1.00 91.62 161 VAL A O 1
ATOM 1253 N N . THR A 1 162 ? -3.309 2.870 25.631 1.00 93.00 162 THR A N 1
ATOM 1254 C CA . THR A 1 162 ? -4.672 3.418 25.625 1.00 93.00 162 THR A CA 1
ATOM 1255 C C . THR A 1 162 ? -4.970 4.044 24.258 1.00 93.00 162 THR A C 1
ATOM 1257 O O . THR A 1 162 ? -4.321 5.033 23.906 1.00 93.00 162 THR A O 1
ATOM 1260 N N . PRO A 1 163 ? -5.939 3.511 23.492 1.00 91.56 163 PRO A N 1
ATOM 1261 C CA . PRO A 1 163 ? -6.243 4.005 22.152 1.00 91.56 163 PRO A CA 1
ATOM 1262 C C . PRO A 1 163 ? -6.791 5.427 22.189 1.00 91.56 163 PRO A C 1
ATOM 1264 O O . PRO A 1 163 ? -7.525 5.780 23.112 1.00 91.56 163 PRO A O 1
ATOM 1267 N N . THR A 1 164 ? -6.500 6.238 21.174 1.00 94.00 164 THR A N 1
ATOM 1268 C CA . THR A 1 164 ? -7.206 7.507 20.961 1.00 94.00 164 THR A CA 1
ATOM 1269 C C . THR A 1 164 ? -8.625 7.243 20.452 1.00 94.00 164 THR A C 1
ATOM 1271 O O . THR A 1 164 ? -8.900 6.246 19.771 1.00 94.00 164 THR A O 1
ATOM 1274 N N . TRP A 1 165 ? -9.557 8.126 20.816 1.00 94.56 165 TRP A N 1
ATOM 1275 C CA . TRP A 1 165 ? -10.933 8.018 20.343 1.00 94.56 165 TRP A CA 1
ATOM 1276 C C . TRP A 1 165 ? -11.065 8.489 18.894 1.00 94.56 165 TRP A C 1
ATOM 1278 O O . TRP A 1 165 ? -10.468 9.490 18.504 1.00 94.56 165 TRP A O 1
ATOM 1288 N N . GLN A 1 166 ? -11.907 7.780 18.148 1.00 93.25 166 GLN A N 1
ATOM 1289 C CA . GLN A 1 166 ? -12.446 8.189 16.856 1.00 93.25 166 GLN A CA 1
ATOM 1290 C C . GLN A 1 166 ? -13.899 7.698 16.746 1.00 93.25 166 GLN A C 1
ATOM 1292 O O . GLN A 1 166 ? -14.240 6.710 17.416 1.00 93.25 166 GLN A O 1
ATOM 1297 N N . PRO A 1 167 ? -14.754 8.354 15.940 1.00 93.69 167 PRO A N 1
ATOM 1298 C CA . PRO A 1 167 ? -16.104 7.858 15.676 1.00 93.69 167 PRO A CA 1
ATOM 1299 C C . PRO A 1 167 ? -16.072 6.472 15.018 1.00 93.69 167 PRO A C 1
ATOM 1301 O O . PRO A 1 167 ? -15.051 6.062 14.455 1.00 93.69 167 PRO A O 1
ATOM 1304 N N . ALA A 1 168 ? -17.183 5.737 15.100 1.00 94.81 168 ALA A N 1
ATOM 1305 C CA . ALA A 1 168 ? -17.341 4.547 14.271 1.00 94.81 168 ALA A CA 1
ATOM 1306 C C . ALA A 1 168 ? -17.424 4.968 12.791 1.00 94.81 168 ALA A C 1
ATOM 1308 O O . ALA A 1 168 ? -17.980 6.029 12.502 1.00 94.81 168 ALA A O 1
ATOM 1309 N N . PRO A 1 169 ? -16.890 4.186 11.838 1.00 94.44 169 PRO A N 1
ATOM 1310 C CA . PRO A 1 169 ? -17.063 4.466 10.410 1.00 94.44 169 PRO A CA 1
ATOM 1311 C C . PRO A 1 169 ? -18.531 4.661 10.005 1.00 94.44 169 PRO A C 1
ATOM 1313 O O . PRO A 1 169 ? -18.838 5.512 9.177 1.00 94.44 169 PRO A O 1
ATOM 1316 N N . GLU A 1 170 ? -19.442 3.925 10.632 1.00 93.38 170 GLU A N 1
ATOM 1317 C CA . GLU A 1 170 ? -20.885 3.998 10.413 1.00 93.38 170 GLU A CA 1
ATOM 1318 C C . GLU A 1 170 ? -21.468 5.353 10.830 1.00 93.38 170 GLU A C 1
ATOM 1320 O O . GLU A 1 170 ? -22.371 5.859 10.166 1.00 93.38 170 GLU A O 1
ATOM 1325 N N . ASP A 1 171 ? -20.899 5.997 11.857 1.00 93.44 171 ASP A N 1
ATOM 1326 C CA . ASP A 1 171 ? -21.274 7.361 12.257 1.00 93.44 171 ASP A CA 1
ATOM 1327 C C . ASP A 1 171 ? -20.890 8.396 11.185 1.00 93.44 171 ASP A C 1
ATOM 1329 O O . ASP A 1 171 ? -21.442 9.496 11.148 1.00 93.44 171 ASP A O 1
ATOM 1333 N N . LEU A 1 172 ? -19.934 8.052 10.316 1.00 92.56 172 LEU A N 1
ATOM 1334 C CA . LEU A 1 172 ? -19.500 8.857 9.173 1.00 92.56 172 LEU A CA 1
ATOM 1335 C C . LEU A 1 172 ? -20.224 8.469 7.872 1.00 92.56 172 LEU A C 1
ATOM 1337 O O . LEU A 1 172 ? -19.970 9.071 6.832 1.00 92.56 172 LEU A O 1
ATOM 1341 N N . GLY A 1 173 ? -21.132 7.488 7.920 1.00 92.62 173 GLY A N 1
ATOM 1342 C CA . GLY A 1 173 ? -21.867 6.986 6.758 1.00 92.62 173 GLY A CA 1
ATOM 1343 C C . GLY A 1 173 ? -21.150 5.883 5.974 1.00 92.62 173 GLY A C 1
ATOM 1344 O O . GLY A 1 173 ? -21.612 5.520 4.893 1.00 92.62 173 GLY A O 1
ATOM 1345 N N . TYR A 1 174 ? -20.050 5.328 6.493 1.00 91.69 174 TYR A N 1
ATOM 1346 C CA . TYR A 1 174 ? -19.322 4.249 5.829 1.00 91.69 174 TYR A CA 1
ATOM 1347 C C . TYR A 1 174 ? -19.877 2.869 6.188 1.00 91.69 174 TYR A C 1
ATOM 1349 O O . TYR A 1 174 ? -19.883 2.468 7.351 1.00 91.69 174 TYR A O 1
ATOM 1357 N N . ALA A 1 175 ? -20.268 2.103 5.167 1.00 87.50 175 ALA A N 1
ATOM 1358 C CA . ALA A 1 175 ? -20.603 0.687 5.289 1.00 87.50 175 ALA A CA 1
ATOM 1359 C C . ALA A 1 175 ? -19.336 -0.161 5.091 1.00 87.50 175 ALA A C 1
ATOM 1361 O O . ALA A 1 175 ? -18.969 -0.503 3.971 1.00 87.50 175 ALA A O 1
ATOM 1362 N N . ILE A 1 176 ? -18.641 -0.466 6.188 1.00 87.12 176 ILE A N 1
ATOM 1363 C CA . ILE A 1 176 ? -17.392 -1.238 6.169 1.00 87.12 176 ILE A CA 1
ATOM 1364 C C . ILE A 1 176 ? -17.677 -2.691 6.584 1.00 87.12 176 ILE A C 1
ATOM 1366 O O . ILE A 1 176 ? -18.192 -2.901 7.690 1.00 87.12 176 ILE A O 1
ATOM 1370 N N . PRO A 1 177 ? -17.294 -3.707 5.786 1.00 86.94 177 PRO A N 1
ATOM 1371 C CA . PRO A 1 177 ? -17.450 -5.109 6.164 1.00 86.94 177 PRO A CA 1
ATOM 1372 C C . PRO A 1 177 ? -16.862 -5.439 7.533 1.00 86.94 177 PRO A C 1
ATOM 1374 O O . PRO A 1 177 ? -15.833 -4.892 7.940 1.00 86.94 177 PRO A O 1
ATOM 1377 N N . ASN A 1 178 ? -17.522 -6.338 8.266 1.00 86.00 178 ASN A N 1
ATOM 1378 C CA . ASN A 1 178 ? -17.189 -6.601 9.667 1.00 86.00 178 ASN A CA 1
ATOM 1379 C C . ASN A 1 178 ? -15.758 -7.097 9.853 1.00 86.00 178 ASN A C 1
ATOM 1381 O O . ASN A 1 178 ? -15.150 -6.726 10.841 1.00 86.00 178 ASN A O 1
ATOM 1385 N N . TRP A 1 179 ? -15.197 -7.849 8.905 1.00 85.38 179 TRP A N 1
ATOM 1386 C CA . TRP A 1 179 ? -13.834 -8.382 8.983 1.00 85.38 179 TRP A CA 1
ATOM 1387 C C . TRP A 1 179 ? -12.728 -7.307 8.918 1.00 85.38 179 TRP A C 1
ATOM 1389 O O . TRP A 1 179 ? -11.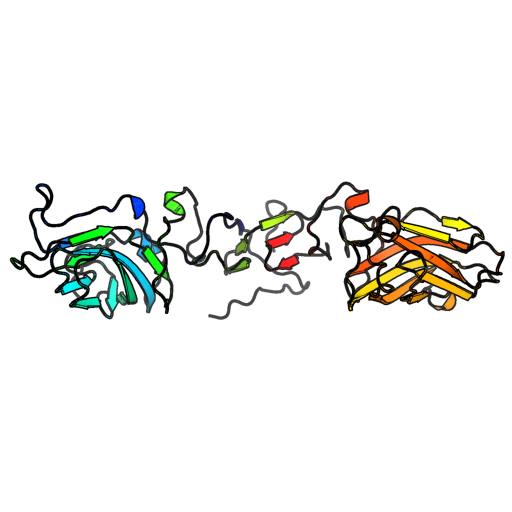573 -7.597 9.241 1.00 85.38 179 TRP A O 1
ATOM 1399 N N . ILE A 1 180 ? -13.056 -6.064 8.544 1.00 88.69 180 ILE A N 1
ATOM 1400 C CA . ILE A 1 180 ? -12.123 -4.931 8.559 1.00 88.69 180 ILE A CA 1
ATOM 1401 C C . ILE A 1 180 ? -12.181 -4.260 9.933 1.00 88.69 180 ILE A C 1
ATOM 1403 O O . ILE A 1 180 ? -13.150 -3.576 10.284 1.00 88.69 180 ILE A O 1
ATOM 1407 N N . HIS A 1 181 ? -11.104 -4.423 10.700 1.00 89.06 181 HIS A N 1
ATOM 1408 C CA . HIS A 1 181 ? -10.995 -3.898 12.066 1.00 89.06 181 HIS A CA 1
ATOM 1409 C C . HIS A 1 181 ? -9.824 -2.927 12.272 1.00 89.06 181 HIS A C 1
ATOM 1411 O O . HIS A 1 181 ? -9.726 -2.317 13.333 1.00 89.06 181 HIS A O 1
ATOM 1417 N N . ASN A 1 182 ? -8.942 -2.772 11.284 1.00 90.38 182 ASN A N 1
ATOM 1418 C CA . ASN A 1 182 ? -7.792 -1.872 11.332 1.00 90.38 182 ASN A CA 1
ATOM 1419 C C . ASN A 1 182 ? -7.623 -1.189 9.971 1.00 90.38 182 ASN A C 1
ATOM 1421 O O . ASN A 1 182 ? -7.558 -1.873 8.958 1.00 90.38 182 ASN A O 1
ATOM 1425 N N . PHE A 1 183 ? -7.554 0.138 9.936 1.00 90.00 183 PHE A N 1
ATOM 1426 C CA . PHE A 1 183 ? -7.463 0.934 8.704 1.00 90.00 183 PHE A CA 1
ATOM 1427 C C . PHE A 1 183 ? -6.027 1.321 8.338 1.00 90.00 183 PHE A C 1
ATOM 1429 O O . PHE A 1 183 ? -5.753 1.829 7.247 1.00 90.00 183 PHE A O 1
ATOM 1436 N N . ASP A 1 184 ? -5.082 1.077 9.244 1.00 86.81 184 ASP A N 1
ATOM 1437 C CA . ASP A 1 184 ? -3.660 1.292 8.989 1.00 86.81 184 ASP A CA 1
ATOM 1438 C C . ASP A 1 184 ? -3.053 0.175 8.154 1.00 86.81 184 ASP A C 1
ATOM 1440 O O . ASP A 1 184 ? -2.039 0.407 7.501 1.00 86.81 184 ASP A O 1
ATOM 1444 N N . ASN A 1 185 ? -3.677 -1.007 8.121 1.00 85.50 185 ASN A N 1
ATOM 1445 C CA . ASN A 1 185 ? -3.313 -2.044 7.172 1.00 85.50 185 ASN A CA 1
ATOM 1446 C C . ASN A 1 185 ? -3.852 -1.686 5.772 1.00 85.50 185 ASN A C 1
ATOM 1448 O O . ASN A 1 185 ? -5.061 -1.786 5.537 1.00 85.50 185 ASN A O 1
ATOM 1452 N N . PRO A 1 186 ? -2.975 -1.279 4.836 1.00 79.81 186 PRO A N 1
ATOM 1453 C CA . PRO A 1 186 ? -3.386 -0.679 3.575 1.00 79.81 186 PRO A CA 1
ATOM 1454 C C . PRO A 1 186 ? -3.965 -1.676 2.576 1.00 79.81 186 PRO A C 1
ATOM 1456 O O . PRO A 1 186 ? -4.598 -1.235 1.621 1.00 79.81 186 PRO A O 1
ATOM 1459 N N . VAL A 1 187 ? -3.725 -2.979 2.773 1.00 85.12 187 VAL A N 1
ATOM 1460 C CA . VAL A 1 187 ? -4.307 -4.070 1.984 1.00 85.12 187 VAL A CA 1
ATOM 1461 C C . VAL A 1 187 ? -4.622 -5.249 2.907 1.00 85.12 187 VAL A C 1
ATOM 1463 O O . VAL A 1 187 ? -3.737 -5.781 3.577 1.00 85.12 187 VAL A O 1
ATOM 1466 N N . GLN A 1 188 ? -5.879 -5.683 2.933 1.00 82.50 188 GLN A N 1
ATOM 1467 C CA . GLN A 1 188 ? -6.371 -6.793 3.751 1.00 82.50 188 GLN A CA 1
ATOM 1468 C C . GLN A 1 188 ? -7.095 -7.810 2.879 1.00 82.50 188 GLN A C 1
ATOM 1470 O O . GLN A 1 188 ? -7.854 -7.429 1.999 1.00 82.50 188 GLN A O 1
ATOM 1475 N N . PHE A 1 189 ? -6.881 -9.098 3.142 1.00 77.88 189 PHE A N 1
ATOM 1476 C CA . PHE A 1 189 ? -7.543 -10.188 2.427 1.00 77.88 189 PHE A CA 1
ATOM 1477 C C . PHE A 1 189 ? -8.519 -10.908 3.355 1.00 77.88 189 PHE A C 1
ATOM 1479 O O . PHE A 1 189 ? -8.175 -11.218 4.498 1.00 77.88 189 PHE A O 1
ATOM 1486 N N . HIS A 1 190 ? -9.692 -11.237 2.831 1.00 75.62 190 HIS A N 1
ATOM 1487 C CA . HIS A 1 190 ? -10.716 -12.037 3.484 1.00 75.62 190 HIS A CA 1
ATOM 1488 C C . HIS A 1 190 ? -11.221 -13.125 2.527 1.00 75.62 190 HIS A C 1
ATOM 1490 O O . HIS A 1 190 ? -11.007 -13.048 1.320 1.00 75.62 190 HIS A O 1
ATOM 1496 N N . GLY A 1 191 ? -11.881 -14.164 3.051 1.00 69.81 191 GLY A N 1
ATOM 1497 C CA . GLY A 1 191 ? -12.444 -15.234 2.212 1.00 69.81 191 GLY A CA 1
ATOM 1498 C C . GLY A 1 191 ? -13.493 -14.741 1.207 1.00 69.81 191 GLY A C 1
ATOM 1499 O O . GLY A 1 191 ? -13.759 -15.426 0.226 1.00 69.81 191 GLY A O 1
ATOM 1500 N N . GLU A 1 192 ? -14.038 -13.553 1.457 1.00 67.38 192 GLU A N 1
ATOM 1501 C CA . GLU A 1 192 ? -15.107 -12.913 0.689 1.00 67.38 192 GLU A CA 1
ATOM 1502 C C . GLU A 1 192 ? -14.617 -11.708 -0.132 1.00 67.38 192 GLU A C 1
ATOM 1504 O O . GLU A 1 192 ? -15.404 -11.159 -0.885 1.00 67.38 192 GLU A O 1
ATOM 1509 N N . GLY A 1 193 ? -13.345 -11.290 -0.020 1.00 74.44 193 GLY A N 1
ATOM 1510 C CA . GLY A 1 193 ? -12.863 -10.119 -0.762 1.00 74.44 193 GLY A CA 1
ATOM 1511 C C . GLY A 1 193 ? -11.514 -9.556 -0.317 1.00 74.44 193 GLY A C 1
ATOM 1512 O O . GLY A 1 193 ? -10.754 -10.177 0.434 1.00 74.44 193 GLY A O 1
ATOM 1513 N N . VAL A 1 194 ? -11.202 -8.355 -0.800 1.00 79.75 194 VAL A N 1
ATOM 1514 C CA . VAL A 1 194 ? -10.006 -7.579 -0.442 1.00 79.75 194 VAL A CA 1
ATOM 1515 C C . VAL A 1 194 ? -10.413 -6.171 -0.021 1.00 79.75 194 VAL A C 1
ATOM 1517 O O . VAL A 1 194 ? -11.339 -5.598 -0.580 1.00 79.75 194 VAL A O 1
ATOM 1520 N N . ALA A 1 195 ? -9.703 -5.584 0.935 1.00 84.38 195 ALA A N 1
ATOM 1521 C CA . ALA A 1 195 ? -9.846 -4.178 1.282 1.00 84.38 195 ALA A CA 1
ATOM 1522 C C . ALA A 1 195 ? -8.538 -3.456 1.019 1.00 84.38 195 ALA A C 1
ATOM 1524 O O . ALA A 1 195 ? -7.475 -3.995 1.332 1.00 84.38 195 ALA A O 1
ATOM 1525 N N . ALA A 1 196 ? -8.605 -2.257 0.452 1.00 87.62 196 ALA A N 1
ATOM 1526 C CA . ALA A 1 196 ? -7.429 -1.491 0.074 1.00 87.62 196 ALA A CA 1
ATOM 1527 C C . ALA A 1 196 ? -7.627 0.007 0.299 1.00 87.62 196 ALA A C 1
ATOM 1529 O O . ALA A 1 196 ? -8.709 0.531 0.072 1.00 87.62 196 ALA A O 1
ATOM 1530 N N . ARG A 1 197 ? -6.562 0.725 0.669 1.00 86.19 197 ARG A N 1
ATOM 1531 C CA . ARG A 1 197 ? -6.589 2.199 0.788 1.00 86.19 197 ARG A CA 1
ATOM 1532 C C . ARG A 1 197 ? -6.775 2.944 -0.533 1.00 86.19 197 ARG A C 1
ATOM 1534 O O . ARG A 1 197 ? -7.073 4.131 -0.522 1.00 86.19 197 ARG A O 1
ATOM 1541 N N . ARG A 1 198 ? -6.488 2.278 -1.649 1.00 86.31 198 ARG A N 1
ATOM 1542 C CA . ARG A 1 198 ? -6.620 2.826 -2.995 1.00 86.31 198 ARG A CA 1
ATOM 1543 C C . ARG A 1 198 ? -6.782 1.687 -3.978 1.00 86.31 198 ARG A C 1
ATOM 1545 O O . ARG A 1 198 ? -6.039 0.702 -3.906 1.00 86.31 198 ARG A O 1
ATOM 1552 N N . VAL A 1 199 ? -7.673 1.876 -4.937 1.00 86.19 199 VAL A N 1
ATOM 1553 C CA . VAL A 1 199 ? -7.781 1.029 -6.123 1.00 86.19 199 VAL A CA 1
ATOM 1554 C C . VAL A 1 199 ? -7.278 1.820 -7.326 1.00 86.19 199 VAL A C 1
ATOM 1556 O O . VAL A 1 199 ? -7.622 2.985 -7.515 1.00 86.19 199 VAL A O 1
ATOM 1559 N N . VAL A 1 200 ? -6.397 1.213 -8.116 1.00 87.44 200 VAL A N 1
ATOM 1560 C CA . VAL A 1 200 ? -5.926 1.770 -9.383 1.00 87.44 200 VAL A CA 1
ATOM 1561 C C . VAL A 1 200 ? -6.332 0.832 -10.499 1.00 87.44 200 VAL A C 1
ATOM 1563 O O . VAL A 1 200 ? -5.867 -0.304 -10.580 1.00 87.44 200 VAL A O 1
ATOM 1566 N N . GLU A 1 201 ? -7.178 1.318 -11.385 1.00 86.94 201 GLU A N 1
ATOM 1567 C CA . GLU A 1 201 ? -7.527 0.572 -12.576 1.00 86.94 201 GLU A CA 1
ATOM 1568 C C . GLU A 1 201 ? -6.365 0.606 -13.572 1.00 86.94 201 GLU A C 1
ATOM 1570 O O . GLU A 1 201 ? -5.773 1.656 -13.839 1.00 86.94 201 GLU A O 1
ATOM 1575 N N . ILE A 1 202 ? -5.995 -0.564 -14.083 1.00 88.56 202 ILE A N 1
ATOM 1576 C CA . ILE A 1 202 ? -5.009 -0.703 -15.148 1.00 88.56 202 ILE A CA 1
ATOM 1577 C C . ILE A 1 202 ? -5.777 -0.699 -16.474 1.00 88.56 202 ILE A C 1
ATOM 1579 O O . ILE A 1 202 ? -6.529 -1.650 -16.707 1.00 88.56 202 ILE A O 1
ATOM 1583 N N . PRO A 1 203 ? -5.552 0.299 -17.352 1.00 90.00 203 PRO A N 1
ATOM 1584 C CA . PRO A 1 203 ? -6.158 0.343 -18.679 1.00 90.00 203 PRO A CA 1
ATOM 1585 C C . PRO A 1 203 ? -6.005 -0.979 -19.440 1.00 90.00 203 PRO A C 1
ATOM 1587 O O . PRO A 1 203 ? -4.937 -1.608 -19.416 1.00 90.00 203 PRO A O 1
ATOM 1590 N N . ALA A 1 204 ? -7.073 -1.415 -20.108 1.00 86.88 204 ALA A N 1
ATOM 1591 C CA . ALA A 1 204 ? -7.159 -2.734 -20.731 1.00 86.88 204 ALA A CA 1
ATOM 1592 C C . ALA A 1 204 ? -6.044 -2.983 -21.765 1.00 86.88 204 ALA A C 1
ATOM 1594 O O . ALA A 1 204 ? -5.497 -4.093 -21.829 1.00 86.88 204 ALA A O 1
ATOM 1595 N N . GLU A 1 205 ? -5.662 -1.952 -22.521 1.00 89.19 205 GLU A N 1
ATOM 1596 C CA . GLU A 1 205 ? -4.619 -1.984 -23.549 1.00 89.19 205 GLU A CA 1
ATOM 1597 C C . GLU A 1 205 ? -3.196 -2.099 -22.994 1.00 89.19 205 GLU A C 1
ATOM 1599 O O . GLU A 1 205 ? -2.301 -2.560 -23.704 1.00 89.19 205 GLU A O 1
ATOM 1604 N N . LEU A 1 206 ? -2.964 -1.715 -21.734 1.00 92.00 206 LEU A N 1
ATOM 1605 C CA . LEU A 1 206 ? -1.644 -1.817 -21.124 1.00 92.00 206 LEU A CA 1
ATOM 1606 C C . LEU A 1 206 ? -1.350 -3.280 -20.795 1.00 92.00 206 LEU A C 1
ATOM 1608 O O . LEU A 1 206 ? -2.091 -3.940 -20.068 1.00 92.00 206 LEU A O 1
ATOM 1612 N N . MET A 1 207 ? -0.258 -3.825 -21.324 1.00 90.62 207 MET A N 1
ATOM 1613 C CA . MET A 1 207 ? 0.105 -5.238 -21.175 1.00 90.62 207 MET A CA 1
ATOM 1614 C C . MET A 1 207 ? 1.604 -5.404 -20.947 1.00 90.62 207 MET A C 1
ATOM 1616 O O . MET A 1 207 ? 2.425 -4.674 -21.480 1.00 90.62 207 MET A O 1
ATOM 1620 N N . GLY A 1 208 ? 2.005 -6.417 -20.189 1.00 90.38 208 GLY A N 1
ATOM 1621 C CA . GLY A 1 208 ? 3.416 -6.611 -19.860 1.00 90.38 208 GLY A CA 1
ATOM 1622 C C . GLY A 1 208 ? 3.908 -5.613 -18.815 1.00 90.38 208 GLY A C 1
ATOM 1623 O O . GLY A 1 208 ? 3.163 -5.231 -17.920 1.00 90.38 208 GLY A O 1
ATOM 1624 N N . GLY A 1 209 ? 5.181 -5.237 -18.874 1.00 93.31 209 GLY A N 1
ATOM 1625 C CA . GLY A 1 209 ? 5.818 -4.351 -17.903 1.00 93.31 209 GLY A CA 1
ATOM 1626 C C . GLY A 1 209 ? 5.775 -2.886 -18.324 1.00 93.31 209 GLY A C 1
ATOM 1627 O O . GLY A 1 209 ? 5.814 -2.563 -19.513 1.00 93.31 209 GLY A O 1
ATOM 1628 N N . ARG A 1 210 ? 5.717 -1.983 -17.340 1.00 96.50 210 ARG A N 1
ATOM 1629 C CA . ARG A 1 210 ? 5.763 -0.535 -17.566 1.00 96.50 210 ARG A CA 1
ATOM 1630 C C . ARG A 1 210 ? 7.063 -0.175 -18.283 1.00 96.50 210 ARG A C 1
ATOM 1632 O O . ARG A 1 210 ? 8.148 -0.347 -17.726 1.00 96.50 210 ARG A O 1
ATOM 1639 N N . ASN A 1 211 ? 6.933 0.397 -19.474 1.00 97.62 211 ASN A N 1
ATOM 1640 C CA . ASN A 1 211 ? 8.040 1.035 -20.165 1.00 97.62 211 ASN A CA 1
ATOM 1641 C C . ASN A 1 211 ? 8.313 2.414 -19.541 1.00 97.62 211 ASN A C 1
ATOM 1643 O O . ASN A 1 211 ? 7.411 3.237 -19.434 1.00 97.62 211 ASN A O 1
ATOM 1647 N N . LEU A 1 212 ? 9.548 2.643 -19.095 1.00 97.75 212 LEU A N 1
ATOM 1648 C CA . LEU A 1 212 ? 9.959 3.837 -18.346 1.00 97.75 212 LEU A CA 1
ATOM 1649 C C . LEU A 1 212 ? 10.496 4.968 -19.238 1.00 97.75 212 LEU A C 1
ATOM 1651 O O . LEU A 1 212 ? 10.921 6.003 -18.722 1.00 97.75 212 LEU A O 1
ATOM 1655 N N . ILE A 1 213 ? 10.513 4.775 -20.560 1.00 98.06 213 ILE A N 1
ATOM 1656 C CA . ILE A 1 213 ? 11.026 5.750 -21.527 1.00 98.06 213 ILE A CA 1
ATOM 1657 C C . ILE A 1 213 ? 10.018 6.029 -22.646 1.00 98.06 213 ILE A C 1
ATOM 1659 O O . ILE A 1 213 ? 9.426 5.112 -23.219 1.00 98.06 213 ILE A O 1
ATOM 1663 N N . LYS A 1 214 ? 9.870 7.314 -22.964 1.00 97.94 214 LYS A N 1
ATOM 1664 C CA . LYS A 1 214 ? 8.913 7.842 -23.943 1.00 97.94 214 LYS A CA 1
ATOM 1665 C C . LYS A 1 214 ? 9.442 7.796 -25.369 1.00 97.94 214 LYS A C 1
ATOM 1667 O O . LYS A 1 214 ? 10.652 7.664 -25.580 1.00 97.94 214 LYS A O 1
ATOM 1672 N N . ASP A 1 215 ? 8.537 7.923 -26.340 1.00 97.06 215 ASP A N 1
ATOM 1673 C CA . ASP A 1 215 ? 8.833 7.958 -27.785 1.00 97.06 215 ASP A CA 1
ATOM 1674 C C . ASP A 1 215 ? 9.690 6.771 -28.255 1.00 97.06 215 ASP A C 1
ATOM 1676 O O . ASP A 1 215 ? 10.498 6.842 -29.190 1.00 97.06 215 ASP A O 1
ATOM 1680 N N . SER A 1 216 ? 9.541 5.651 -27.557 1.00 97.56 216 SER A N 1
ATOM 1681 C CA . SER A 1 216 ? 10.495 4.552 -27.595 1.00 97.56 216 SER A CA 1
ATOM 1682 C C . SER A 1 216 ? 10.187 3.521 -28.685 1.00 97.56 216 SER A C 1
ATOM 1684 O O . SER A 1 216 ? 10.987 2.621 -28.923 1.00 97.56 216 SER A O 1
ATOM 1686 N N . GLY A 1 217 ? 9.074 3.700 -29.405 1.00 97.69 217 GLY A N 1
ATOM 1687 C CA . GLY A 1 217 ? 8.697 2.963 -30.620 1.00 97.69 217 GLY A CA 1
ATOM 1688 C C . GLY A 1 217 ? 8.982 3.699 -31.932 1.00 97.69 217 GLY A C 1
ATOM 1689 O O . GLY A 1 217 ? 8.571 3.242 -32.996 1.00 97.69 217 GLY A O 1
ATOM 1690 N N . VAL A 1 218 ? 9.632 4.868 -31.879 1.00 97.25 218 VAL A N 1
ATOM 1691 C CA . VAL A 1 218 ? 9.941 5.662 -33.075 1.00 97.25 218 VAL A CA 1
ATOM 1692 C C . VAL A 1 218 ? 11.242 5.170 -33.702 1.00 97.25 218 VAL A C 1
ATOM 1694 O O . VAL A 1 218 ? 12.304 5.309 -33.092 1.00 97.25 218 VAL A O 1
ATOM 1697 N N . LEU A 1 219 ? 11.175 4.697 -34.954 1.00 97.94 219 LEU A N 1
ATOM 1698 C CA . LEU A 1 219 ? 12.346 4.257 -35.716 1.00 97.94 219 LEU A CA 1
ATOM 1699 C C . LEU A 1 219 ? 13.439 5.336 -35.719 1.00 97.94 219 LEU A C 1
ATOM 1701 O O . LEU A 1 219 ? 13.278 6.417 -36.291 1.00 97.94 219 LEU A O 1
ATOM 1705 N N . LYS A 1 220 ? 14.592 5.011 -35.135 1.00 98.06 220 LYS A N 1
ATOM 1706 C CA . LYS A 1 220 ? 15.817 5.805 -35.245 1.00 98.06 220 LYS A CA 1
ATOM 1707 C C . LYS A 1 220 ? 16.742 5.145 -36.251 1.00 98.06 220 LYS A C 1
ATOM 1709 O O . LYS A 1 220 ? 17.016 3.950 -36.159 1.00 98.06 220 LYS A O 1
ATOM 1714 N N . ARG A 1 221 ? 17.256 5.917 -37.207 1.00 98.06 221 ARG A N 1
ATOM 1715 C CA . ARG A 1 221 ? 18.204 5.441 -38.218 1.00 98.06 221 ARG A CA 1
ATOM 1716 C C . ARG A 1 221 ? 19.244 6.508 -38.508 1.00 98.06 221 ARG A C 1
ATOM 1718 O O . ARG A 1 221 ? 18.901 7.665 -38.729 1.00 98.06 221 ARG A O 1
ATOM 1725 N N . GLY A 1 222 ? 20.507 6.105 -38.565 1.00 97.50 222 GLY A N 1
ATOM 1726 C CA . GLY A 1 222 ? 21.584 6.978 -39.011 1.00 97.50 222 GLY A CA 1
ATOM 1727 C C . GLY A 1 222 ? 22.958 6.561 -38.508 1.00 97.50 222 GLY A C 1
ATOM 1728 O O . GLY A 1 222 ? 23.125 5.562 -37.807 1.00 97.50 222 GLY A O 1
ATOM 1729 N N . ALA A 1 223 ? 23.954 7.364 -38.868 1.00 96.69 223 ALA A N 1
ATOM 1730 C CA . ALA A 1 223 ? 25.354 7.172 -38.499 1.00 96.69 223 ALA A CA 1
ATOM 1731 C C . ALA A 1 223 ? 25.830 8.119 -37.379 1.00 96.69 223 ALA A C 1
ATOM 1733 O O . ALA A 1 223 ? 27.015 8.143 -37.066 1.00 96.69 223 ALA A O 1
ATOM 1734 N N . LYS A 1 224 ? 24.939 8.921 -36.778 1.00 96.44 224 LYS A N 1
ATOM 1735 C CA . LYS A 1 224 ? 25.302 9.809 -35.662 1.00 96.44 224 LYS A CA 1
ATOM 1736 C C . LYS A 1 224 ? 25.655 9.013 -34.414 1.00 96.44 224 LYS A C 1
ATOM 1738 O O . LYS A 1 224 ? 24.970 8.049 -34.095 1.00 96.44 224 LYS A O 1
ATOM 1743 N N . TYR A 1 225 ? 26.697 9.429 -33.705 1.00 96.25 225 TYR A N 1
ATOM 1744 C CA . TYR A 1 225 ? 27.172 8.729 -32.514 1.00 96.25 225 TYR A CA 1
ATOM 1745 C C . TYR A 1 225 ? 26.067 8.529 -31.462 1.00 96.25 225 TYR A C 1
ATOM 1747 O O . TYR A 1 225 ? 25.898 7.423 -30.956 1.00 96.25 225 TYR A O 1
ATOM 1755 N N . ASP A 1 226 ? 25.278 9.565 -31.193 1.00 95.31 226 ASP A N 1
ATOM 1756 C CA . ASP A 1 226 ? 24.022 9.534 -30.446 1.00 95.31 226 ASP A CA 1
ATOM 1757 C C . ASP A 1 226 ? 22.872 9.079 -31.359 1.00 95.31 226 ASP A C 1
ATOM 1759 O O . ASP A 1 226 ? 22.319 9.850 -32.141 1.00 95.31 226 ASP A O 1
ATOM 1763 N N . LEU A 1 227 ? 22.515 7.795 -31.304 1.00 97.31 227 LEU A N 1
ATOM 1764 C CA . LEU A 1 227 ? 21.525 7.237 -32.228 1.00 97.31 227 LEU A CA 1
ATOM 1765 C C . LEU A 1 227 ? 20.084 7.450 -31.750 1.00 97.31 227 LEU A C 1
ATOM 1767 O O . LEU A 1 227 ? 19.189 7.649 -32.568 1.00 97.31 227 LEU A O 1
ATOM 1771 N N . GLY A 1 228 ? 19.848 7.397 -30.440 1.00 96.88 228 GLY A N 1
ATOM 1772 C CA . GLY A 1 228 ? 18.521 7.599 -29.862 1.00 96.88 228 GLY A CA 1
ATOM 1773 C C . GLY A 1 228 ? 18.602 8.260 -28.496 1.00 96.88 228 GLY A C 1
ATOM 1774 O O . GLY A 1 228 ? 19.392 7.833 -27.661 1.00 96.88 228 GLY A O 1
ATOM 1775 N N . HIS A 1 229 ? 17.778 9.279 -28.280 1.00 97.19 229 HIS A N 1
ATOM 1776 C CA . HIS A 1 229 ? 17.642 10.002 -27.022 1.00 97.19 229 HIS A CA 1
ATOM 1777 C C . HIS A 1 229 ? 16.198 9.865 -26.545 1.00 97.19 229 HIS A C 1
ATOM 1779 O O . HIS A 1 229 ? 15.282 10.174 -27.308 1.00 97.19 229 HIS A O 1
ATOM 1785 N N . TYR A 1 230 ? 16.007 9.375 -25.323 1.00 98.00 230 TYR A N 1
ATOM 1786 C CA . TYR A 1 230 ? 14.697 9.025 -24.784 1.00 98.00 230 TYR A CA 1
ATOM 1787 C C . TYR A 1 230 ? 14.518 9.664 -23.414 1.00 98.00 230 TYR A C 1
ATOM 1789 O O . TYR A 1 230 ? 15.284 9.389 -22.486 1.00 98.00 230 TYR A O 1
ATOM 1797 N N . LEU A 1 231 ? 13.504 10.518 -23.293 1.00 97.62 231 LEU A N 1
ATOM 1798 C CA . LEU A 1 231 ? 13.090 11.073 -22.011 1.00 97.62 231 LEU A CA 1
ATOM 1799 C C . LEU A 1 231 ? 12.463 9.972 -21.154 1.00 97.62 231 LEU A C 1
ATOM 1801 O O . LEU A 1 231 ? 11.805 9.069 -21.677 1.00 97.62 231 LEU A O 1
ATOM 1805 N N . PHE A 1 232 ? 12.625 10.070 -19.838 1.00 97.31 232 PHE A N 1
ATOM 1806 C CA . PHE A 1 232 ? 11.824 9.250 -18.932 1.00 97.31 232 PHE A CA 1
ATOM 1807 C C . PHE A 1 232 ? 10.335 9.613 -19.032 1.00 97.31 232 PHE A C 1
ATOM 1809 O O . PHE A 1 232 ? 9.984 10.736 -19.415 1.00 97.31 232 PHE A O 1
ATOM 1816 N N . GLY A 1 233 ? 9.472 8.656 -18.681 1.00 92.62 233 GLY A N 1
ATOM 1817 C CA . GLY A 1 233 ? 8.064 8.917 -18.367 1.00 92.62 233 GLY A CA 1
ATOM 1818 C C . GLY A 1 233 ? 7.917 9.744 -17.083 1.00 92.62 233 GLY A C 1
ATOM 1819 O O . GLY A 1 233 ? 8.805 10.516 -16.718 1.00 92.62 233 GLY A O 1
ATOM 1820 N N . GLU A 1 234 ? 6.822 9.564 -16.346 1.00 91.56 234 GLU A N 1
ATOM 1821 C CA . GLU A 1 234 ? 6.650 10.242 -15.050 1.00 91.56 234 GLU A CA 1
ATOM 1822 C C . GLU A 1 234 ? 7.650 9.754 -13.991 1.00 91.56 234 GLU A C 1
ATOM 1824 O O . GLU A 1 234 ? 7.952 10.467 -13.033 1.00 91.56 234 GLU A O 1
ATOM 1829 N N . HIS A 1 235 ? 8.196 8.549 -14.176 1.00 92.06 235 HIS A N 1
ATOM 1830 C CA . HIS A 1 235 ? 9.074 7.885 -13.216 1.00 92.06 235 HIS A CA 1
ATOM 1831 C C . HIS A 1 235 ? 10.456 7.652 -13.819 1.00 92.06 235 HIS A C 1
ATOM 1833 O O . HIS A 1 235 ? 10.610 6.986 -14.843 1.00 92.06 235 HIS A O 1
ATOM 1839 N N . THR A 1 236 ? 11.480 8.186 -13.157 1.00 94.69 236 THR A N 1
ATOM 1840 C CA . THR A 1 236 ? 12.882 8.004 -13.547 1.00 94.69 236 THR A CA 1
ATOM 1841 C C . THR A 1 236 ? 13.447 6.688 -13.011 1.00 94.69 236 THR A C 1
ATOM 1843 O O . THR A 1 236 ? 12.903 6.088 -12.083 1.00 94.69 236 THR A O 1
ATOM 1846 N N . LEU A 1 237 ? 14.591 6.252 -13.543 1.00 96.06 237 LEU A N 1
ATOM 1847 C CA . LEU A 1 237 ? 15.332 5.129 -12.962 1.00 96.06 237 LEU A CA 1
ATOM 1848 C C . LEU A 1 237 ? 15.937 5.544 -11.609 1.00 96.06 237 LEU A C 1
ATOM 1850 O O . LEU A 1 237 ? 16.414 6.665 -11.443 1.00 96.06 237 LEU A O 1
ATOM 1854 N N . VAL A 1 238 ? 15.896 4.648 -10.633 1.00 95.62 238 VAL A N 1
ATOM 1855 C CA . VAL A 1 238 ? 16.364 4.869 -9.263 1.00 95.62 238 VAL A CA 1
ATOM 1856 C C . VAL A 1 238 ? 17.724 4.205 -9.112 1.00 95.62 238 VAL A C 1
ATOM 1858 O O . VAL A 1 238 ? 17.901 3.051 -9.490 1.00 95.62 238 VAL A O 1
ATOM 1861 N N . GLU A 1 239 ? 18.698 4.940 -8.584 1.00 96.62 239 GLU A N 1
ATOM 1862 C CA . GLU A 1 239 ? 20.049 4.427 -8.355 1.00 96.62 239 GLU A CA 1
ATOM 1863 C C . GLU A 1 239 ? 20.046 3.193 -7.439 1.00 96.62 239 GLU A C 1
ATOM 1865 O O . GLU A 1 239 ? 19.315 3.143 -6.453 1.00 96.62 239 GLU A O 1
ATOM 1870 N N . GLY A 1 240 ? 20.848 2.185 -7.782 1.00 97.75 240 GLY A N 1
ATOM 1871 C CA . GLY A 1 240 ? 20.924 0.911 -7.065 1.00 97.75 240 GLY A CA 1
ATOM 1872 C C . GLY A 1 240 ? 19.807 -0.084 -7.400 1.00 97.75 240 GLY A C 1
ATOM 1873 O O . GLY A 1 240 ? 19.968 -1.277 -7.144 1.00 97.75 240 GLY A O 1
ATOM 1874 N N . GLU A 1 241 ? 18.709 0.351 -8.023 1.00 97.81 241 GLU A N 1
ATOM 1875 C CA . GLU A 1 241 ? 17.647 -0.555 -8.464 1.00 97.81 241 GLU A CA 1
ATOM 1876 C C . GLU A 1 241 ? 18.035 -1.281 -9.762 1.00 97.81 241 GLU A C 1
ATOM 1878 O O . GLU A 1 241 ? 18.805 -0.791 -10.595 1.00 97.81 241 GLU A O 1
ATOM 1883 N N . THR A 1 242 ? 17.484 -2.481 -9.936 1.00 98.38 242 THR A N 1
ATOM 1884 C CA . THR A 1 242 ? 17.713 -3.315 -11.122 1.00 98.38 242 THR A CA 1
ATOM 1885 C C . THR A 1 242 ? 16.663 -3.037 -12.191 1.00 98.38 242 THR A C 1
ATOM 1887 O O . THR A 1 242 ? 15.467 -2.993 -11.900 1.00 98.38 242 THR A O 1
ATOM 1890 N N . TYR A 1 243 ? 17.109 -2.918 -13.437 1.00 98.44 243 TYR A N 1
ATOM 1891 C CA . TYR A 1 243 ? 16.281 -2.687 -14.617 1.00 98.44 243 TYR A CA 1
ATOM 1892 C C . TYR A 1 243 ? 16.693 -3.610 -15.754 1.00 98.44 243 TYR A C 1
ATOM 1894 O O . TYR A 1 243 ? 17.814 -4.115 -15.782 1.00 98.44 243 TYR A O 1
ATOM 1902 N N . THR A 1 244 ? 15.808 -3.783 -16.729 1.00 98.44 244 THR A N 1
ATOM 1903 C CA . THR A 1 244 ? 16.109 -4.490 -17.972 1.00 98.44 244 THR A CA 1
ATOM 1904 C C . THR A 1 244 ? 15.788 -3.604 -19.164 1.00 98.44 244 THR A C 1
ATOM 1906 O O . THR A 1 244 ? 14.657 -3.147 -19.322 1.00 98.44 244 THR A O 1
ATOM 1909 N N . ILE A 1 245 ? 16.791 -3.357 -20.010 1.00 98.56 245 ILE A N 1
ATOM 1910 C CA . ILE A 1 245 ? 16.599 -2.749 -21.328 1.00 98.56 245 ILE A CA 1
ATOM 1911 C C . ILE A 1 245 ? 16.308 -3.854 -22.338 1.00 98.56 245 ILE A C 1
ATOM 1913 O O . ILE A 1 245 ? 17.012 -4.861 -22.367 1.00 98.56 245 ILE A O 1
ATOM 1917 N N . THR A 1 246 ? 15.293 -3.660 -23.174 1.00 98.56 246 THR A N 1
ATOM 1918 C CA . THR A 1 246 ? 15.017 -4.521 -24.329 1.00 98.56 246 THR A CA 1
ATOM 1919 C C . THR A 1 246 ? 14.898 -3.654 -25.571 1.00 98.56 246 THR A C 1
ATOM 1921 O O . THR A 1 246 ? 14.201 -2.643 -25.541 1.00 98.56 246 THR A O 1
ATOM 1924 N N . ALA A 1 247 ? 15.573 -4.022 -26.656 1.00 98.44 247 ALA A N 1
ATOM 1925 C CA . ALA A 1 247 ? 15.549 -3.251 -27.894 1.00 98.44 247 ALA A CA 1
ATOM 1926 C C . ALA A 1 247 ? 15.562 -4.151 -29.126 1.00 98.44 247 ALA A C 1
ATOM 1928 O O . ALA A 1 247 ? 16.301 -5.137 -29.165 1.00 98.44 247 ALA A O 1
ATOM 1929 N N . LYS A 1 248 ? 14.816 -3.741 -30.155 1.00 98.69 248 LYS A N 1
ATOM 1930 C CA . LYS A 1 248 ? 14.960 -4.248 -31.518 1.00 98.69 248 LYS A CA 1
ATOM 1931 C C . LYS A 1 248 ? 15.810 -3.274 -32.313 1.00 98.69 248 LYS A C 1
ATOM 1933 O O . LYS A 1 248 ? 15.419 -2.129 -32.546 1.00 98.69 248 LYS A O 1
ATOM 1938 N N . PHE A 1 249 ? 17.006 -3.703 -32.685 1.00 98.56 249 PHE A N 1
ATOM 1939 C CA . PHE A 1 249 ? 18.000 -2.820 -33.285 1.00 98.56 249 PHE A CA 1
ATOM 1940 C C . PHE A 1 249 ? 18.926 -3.588 -34.218 1.00 98.56 249 PHE A C 1
ATOM 1942 O O . PHE A 1 249 ? 19.012 -4.808 -34.149 1.00 98.56 249 PHE A O 1
ATOM 1949 N N . GLN A 1 250 ? 19.676 -2.865 -35.043 1.00 98.31 250 GLN A N 1
ATOM 1950 C CA . GLN A 1 250 ? 20.798 -3.376 -35.829 1.00 98.31 250 GLN A CA 1
ATOM 1951 C C . GLN A 1 250 ? 21.878 -2.299 -35.850 1.00 98.31 250 GLN A C 1
ATOM 1953 O O . GLN A 1 250 ? 21.658 -1.228 -36.418 1.00 98.31 250 GLN A O 1
ATOM 1958 N N . HIS A 1 251 ? 23.044 -2.563 -35.258 1.00 97.50 251 HIS A N 1
ATOM 1959 C CA . HIS A 1 251 ? 24.174 -1.648 -35.409 1.00 97.50 251 HIS A CA 1
ATOM 1960 C C . HIS A 1 251 ? 24.906 -1.886 -36.739 1.00 97.50 251 HIS A C 1
ATOM 1962 O O . HIS A 1 251 ? 24.928 -3.015 -37.246 1.00 97.50 251 HIS A O 1
ATOM 1968 N N . GLY A 1 252 ? 25.482 -0.820 -37.301 1.00 97.50 252 GLY A N 1
ATOM 1969 C CA . GLY A 1 252 ? 26.259 -0.850 -38.543 1.00 97.50 252 GLY A CA 1
ATOM 1970 C C . GLY A 1 252 ? 27.455 -1.806 -38.479 1.00 97.50 252 GLY A C 1
ATOM 1971 O O . GLY A 1 252 ? 27.902 -2.181 -37.394 1.00 97.50 252 GLY A O 1
ATOM 1972 N N . SER A 1 253 ? 27.975 -2.213 -39.638 1.00 97.06 253 SER A N 1
ATOM 1973 C CA . SER A 1 253 ? 29.059 -3.205 -39.747 1.00 97.06 253 SER A CA 1
ATOM 1974 C C . SER A 1 253 ? 30.401 -2.726 -39.190 1.00 97.06 253 SER A C 1
ATOM 1976 O O . SER A 1 253 ? 31.202 -3.545 -38.756 1.00 97.06 253 SER A O 1
ATOM 1978 N N . ASP A 1 254 ? 30.640 -1.413 -39.181 1.00 97.31 254 ASP A N 1
ATOM 1979 C CA . ASP A 1 254 ? 31.806 -0.780 -38.548 1.00 97.31 254 ASP A CA 1
ATOM 1980 C C . ASP A 1 254 ? 31.539 -0.338 -37.095 1.00 97.31 254 ASP A C 1
ATOM 1982 O O . ASP A 1 254 ? 32.382 0.302 -36.460 1.00 97.31 254 ASP A O 1
ATOM 1986 N N . ARG A 1 255 ? 30.365 -0.685 -36.553 1.00 97.62 255 ARG A N 1
ATOM 1987 C CA . ARG A 1 255 ? 29.994 -0.497 -35.150 1.00 97.62 255 ARG A CA 1
ATOM 1988 C C . ARG A 1 255 ? 30.085 -1.832 -34.422 1.00 97.62 255 ARG A C 1
ATOM 1990 O O . ARG A 1 255 ? 29.775 -2.880 -34.975 1.00 97.62 255 ARG A O 1
ATOM 1997 N N . ALA A 1 256 ? 30.478 -1.788 -33.157 1.00 97.81 256 ALA A N 1
ATOM 1998 C CA . ALA A 1 256 ? 30.627 -2.949 -32.290 1.00 97.81 256 ALA A CA 1
ATOM 1999 C C . ALA A 1 256 ? 29.436 -3.163 -31.341 1.00 97.81 256 ALA A C 1
ATOM 2001 O O . ALA A 1 256 ? 29.201 -4.292 -30.919 1.00 97.81 256 ALA A O 1
ATOM 2002 N N . ARG A 1 257 ? 28.729 -2.096 -30.938 1.00 98.12 257 ARG A N 1
ATOM 2003 C CA . ARG A 1 257 ? 27.641 -2.166 -29.942 1.00 98.12 257 ARG A CA 1
ATOM 2004 C C . ARG A 1 257 ? 26.784 -0.901 -29.908 1.00 98.12 257 ARG A C 1
ATOM 2006 O O . ARG A 1 257 ? 27.244 0.170 -30.305 1.00 98.12 257 ARG A O 1
ATOM 2013 N N . LEU A 1 258 ? 25.586 -1.025 -29.344 1.00 98.19 258 LEU A N 1
ATOM 2014 C CA . LEU A 1 258 ? 24.818 0.084 -28.780 1.00 98.19 258 LEU A CA 1
ATOM 2015 C C . LEU A 1 258 ? 25.016 0.113 -27.264 1.00 98.19 258 LEU A C 1
ATOM 2017 O O . LEU A 1 258 ? 24.815 -0.895 -26.592 1.00 98.19 258 LEU A O 1
ATOM 2021 N N . SER A 1 259 ? 25.399 1.259 -26.719 1.00 98.44 259 SER A N 1
ATOM 2022 C CA . SER A 1 259 ? 25.623 1.460 -25.288 1.00 98.44 259 SER A CA 1
ATOM 2023 C C . SER A 1 259 ? 24.562 2.401 -24.726 1.00 98.44 259 SER A C 1
ATOM 2025 O O . SER A 1 259 ? 24.370 3.495 -25.256 1.00 98.44 259 SER A O 1
ATOM 2027 N N . LEU A 1 260 ? 23.877 1.975 -23.664 1.00 98.50 260 LEU A N 1
ATOM 2028 C CA . LEU A 1 260 ? 22.957 2.819 -22.907 1.00 98.50 260 LEU A CA 1
ATOM 2029 C C . LEU A 1 260 ? 23.761 3.743 -22.013 1.00 98.50 260 LEU A C 1
ATOM 2031 O O . LEU A 1 260 ? 24.607 3.271 -21.263 1.00 98.50 260 LEU A O 1
ATOM 2035 N N . TYR A 1 261 ? 23.457 5.033 -22.073 1.00 98.00 261 TYR A N 1
ATOM 2036 C CA . TYR A 1 261 ? 24.053 6.045 -21.222 1.00 98.00 261 TYR A CA 1
ATOM 2037 C C . TYR A 1 261 ? 23.000 6.820 -20.438 1.00 98.00 261 TYR A C 1
ATOM 2039 O O . TYR A 1 261 ? 21.950 7.181 -20.970 1.00 98.00 261 TYR A O 1
ATOM 2047 N N . SER A 1 262 ? 23.335 7.130 -19.189 1.00 97.06 262 SER A N 1
ATOM 2048 C CA . SER A 1 262 ? 22.632 8.069 -18.315 1.00 97.06 262 SER A CA 1
ATOM 2049 C C . SER A 1 262 ? 23.507 9.300 -18.037 1.00 97.06 262 SER A C 1
ATOM 2051 O O . SER A 1 262 ? 24.597 9.456 -18.606 1.00 97.06 262 SER A O 1
ATOM 2053 N N . SER A 1 263 ? 23.029 10.207 -17.177 1.00 97.00 263 SER A N 1
ATOM 2054 C CA . SER A 1 263 ? 23.789 11.383 -16.724 1.00 97.00 263 SER A CA 1
ATOM 2055 C C . SER A 1 263 ? 24.292 12.274 -17.866 1.00 97.00 263 SER A C 1
ATOM 2057 O O . SER A 1 263 ? 25.366 12.857 -17.757 1.00 97.00 263 SER A O 1
ATOM 2059 N N . GLY A 1 264 ? 23.560 12.350 -18.984 1.00 93.38 264 GLY A N 1
ATOM 2060 C CA . GLY A 1 264 ? 23.971 13.123 -20.161 1.00 93.38 264 GLY A CA 1
ATOM 2061 C C . GLY A 1 264 ? 25.213 12.569 -20.875 1.00 93.38 264 GLY A C 1
ATOM 2062 O O . GLY A 1 264 ? 25.984 13.345 -21.430 1.00 93.38 264 GLY A O 1
ATOM 2063 N N . GLY A 1 265 ? 25.454 11.253 -20.819 1.00 94.56 265 GLY A N 1
ATOM 2064 C CA . GLY A 1 265 ? 26.596 10.606 -21.483 1.00 94.56 265 GLY A CA 1
ATOM 2065 C C . GLY A 1 265 ? 27.792 10.305 -20.573 1.00 94.56 265 GLY A C 1
ATOM 2066 O O . GLY A 1 265 ? 28.815 9.826 -21.053 1.00 94.56 265 GLY A O 1
ATOM 2067 N N . TYR A 1 266 ? 27.677 10.546 -19.265 1.00 95.88 266 TYR A N 1
ATOM 2068 C CA . TYR A 1 266 ? 28.780 10.372 -18.307 1.00 95.88 266 TYR A CA 1
ATOM 2069 C C . TYR A 1 266 ? 28.798 9.011 -17.605 1.00 95.88 266 TYR A C 1
ATOM 2071 O O . TYR A 1 266 ? 29.781 8.687 -16.945 1.00 95.88 266 TYR A O 1
ATOM 2079 N N . ASN A 1 267 ? 27.740 8.211 -17.738 1.00 97.00 267 ASN A N 1
ATOM 2080 C CA . ASN A 1 267 ? 27.688 6.864 -17.183 1.00 97.00 267 ASN A CA 1
ATOM 2081 C C . ASN A 1 267 ? 27.049 5.897 -18.181 1.00 97.00 267 ASN A C 1
ATOM 2083 O O . ASN A 1 267 ? 26.052 6.250 -18.803 1.00 97.00 267 ASN A O 1
ATOM 2087 N N . SER A 1 268 ? 27.608 4.692 -18.318 1.00 97.12 268 SER A N 1
ATOM 2088 C CA . SER A 1 268 ? 27.130 3.657 -19.244 1.00 97.12 268 SER A CA 1
ATOM 2089 C C . SER A 1 268 ? 26.887 2.345 -18.504 1.00 97.12 268 SER A C 1
ATOM 2091 O O . SER A 1 268 ? 27.812 1.534 -18.408 1.00 97.12 268 SER A O 1
ATOM 2093 N N . PRO A 1 269 ? 25.666 2.095 -18.003 1.00 95.06 269 PRO A N 1
ATOM 2094 C CA . PRO A 1 269 ? 25.393 0.895 -17.219 1.00 95.06 269 PRO A CA 1
ATOM 2095 C C . PRO A 1 269 ? 25.389 -0.400 -18.043 1.00 95.06 269 PRO A C 1
ATOM 2097 O O . PRO A 1 269 ? 25.600 -1.473 -17.484 1.00 95.06 269 PRO A O 1
ATOM 2100 N N . VAL A 1 270 ? 25.131 -0.343 -19.358 1.00 98.12 270 VAL A N 1
ATOM 2101 C CA . VAL A 1 270 ? 24.972 -1.561 -20.171 1.00 98.12 270 VAL A CA 1
ATOM 2102 C C . VAL A 1 270 ? 25.206 -1.320 -21.660 1.00 98.12 270 VAL A C 1
ATOM 2104 O O . VAL A 1 270 ? 25.073 -0.207 -22.165 1.00 98.12 270 VAL A O 1
ATOM 2107 N N . SER A 1 271 ? 25.577 -2.371 -22.393 1.00 98.31 271 SER A N 1
ATOM 2108 C CA . SER A 1 271 ? 25.716 -2.343 -23.854 1.00 98.31 271 SER A CA 1
ATOM 2109 C C . SER A 1 271 ? 25.242 -3.639 -24.504 1.00 98.31 271 SER A C 1
ATOM 2111 O O . SER A 1 271 ? 25.451 -4.709 -23.937 1.00 98.31 271 SER A O 1
ATOM 2113 N N . MET A 1 272 ? 24.667 -3.538 -25.701 1.00 98.44 272 MET A N 1
ATOM 2114 C CA . MET A 1 272 ? 24.123 -4.640 -26.498 1.00 98.44 272 MET A CA 1
ATOM 2115 C C . MET A 1 272 ? 24.822 -4.718 -27.861 1.00 98.44 272 MET A C 1
ATOM 2117 O O . MET A 1 272 ? 25.089 -3.693 -28.492 1.00 98.44 272 MET A O 1
ATOM 2121 N N . THR A 1 273 ? 25.098 -5.928 -28.335 1.00 98.62 273 THR A N 1
ATOM 2122 C CA . THR A 1 273 ? 25.737 -6.196 -29.634 1.00 98.62 273 THR A CA 1
ATOM 2123 C C . THR A 1 273 ? 24.778 -6.909 -30.585 1.00 98.62 273 THR A C 1
ATOM 2125 O O . THR A 1 273 ? 23.803 -7.527 -30.162 1.00 98.62 273 THR A O 1
ATOM 2128 N N . ASN A 1 274 ? 25.068 -6.877 -31.887 1.00 98.19 274 ASN A N 1
ATOM 2129 C CA . ASN A 1 274 ? 24.269 -7.585 -32.886 1.00 98.19 274 ASN A CA 1
ATOM 2130 C C . ASN A 1 274 ? 24.213 -9.102 -32.649 1.00 98.19 274 ASN A C 1
ATOM 2132 O O . ASN A 1 274 ? 23.219 -9.713 -33.036 1.00 98.19 274 ASN A O 1
ATOM 2136 N N . ALA A 1 275 ? 25.260 -9.683 -32.053 1.00 97.81 275 ALA A N 1
ATOM 2137 C CA . ALA A 1 275 ? 25.374 -11.115 -31.771 1.00 97.81 275 ALA A CA 1
ATOM 2138 C C . ALA A 1 275 ? 24.507 -11.569 -30.585 1.00 97.81 275 ALA A C 1
ATOM 2140 O O . ALA A 1 275 ? 24.226 -12.752 -30.449 1.00 97.81 275 ALA A O 1
ATOM 2141 N N . GLU A 1 276 ? 24.075 -10.635 -29.736 1.00 98.25 276 GLU A N 1
ATOM 2142 C CA . GLU A 1 276 ? 23.235 -10.909 -28.561 1.00 98.25 276 GLU A CA 1
ATOM 2143 C C . GLU A 1 276 ? 21.738 -10.797 -28.867 1.00 98.25 276 GLU A C 1
ATOM 2145 O O . GLU A 1 276 ? 20.904 -10.936 -27.971 1.00 98.25 276 GLU A O 1
ATOM 2150 N N . ARG A 1 277 ? 21.387 -10.497 -30.119 1.00 98.19 277 ARG A N 1
ATOM 2151 C CA . ARG A 1 277 ? 19.998 -10.442 -30.563 1.00 98.19 277 ARG A CA 1
ATOM 2152 C C . ARG A 1 277 ? 19.494 -11.842 -30.887 1.00 98.19 277 ARG A C 1
ATOM 2154 O O . ARG A 1 277 ? 20.240 -12.682 -31.384 1.00 98.19 277 ARG A O 1
ATOM 2161 N N . ASN A 1 278 ? 18.206 -12.063 -30.674 1.00 97.62 278 ASN A N 1
ATOM 2162 C CA . ASN A 1 278 ? 17.509 -13.230 -31.195 1.00 97.62 278 ASN A CA 1
ATOM 2163 C C . ASN A 1 278 ? 17.284 -13.120 -32.722 1.00 97.62 278 ASN A C 1
ATOM 2165 O O . ASN A 1 278 ? 17.661 -12.133 -33.362 1.00 97.62 278 ASN A O 1
ATOM 2169 N N . SER A 1 279 ? 16.631 -14.125 -33.310 1.00 97.19 279 SER A N 1
ATOM 2170 C CA . SER A 1 279 ? 16.295 -14.168 -34.743 1.00 97.19 279 SER A CA 1
ATOM 2171 C C . SER A 1 279 ? 15.380 -13.029 -35.212 1.00 97.19 279 SER A C 1
ATOM 2173 O O . SER A 1 279 ? 15.345 -12.727 -36.400 1.00 97.19 279 SER A O 1
ATOM 2175 N N . GLU A 1 280 ? 14.669 -12.377 -34.293 1.00 97.19 280 GLU A N 1
ATOM 2176 C CA . GLU A 1 280 ? 13.813 -11.216 -34.556 1.00 97.19 280 GLU A CA 1
ATOM 2177 C C . GLU A 1 280 ? 14.570 -9.882 -34.432 1.00 97.19 280 GLU A C 1
ATOM 2179 O O . GLU A 1 280 ? 13.981 -8.814 -34.591 1.00 97.19 280 GLU A O 1
ATOM 2184 N N . GLY A 1 281 ? 15.876 -9.909 -34.146 1.00 98.06 281 GLY A N 1
ATOM 2185 C CA . GLY A 1 281 ? 16.688 -8.707 -33.959 1.00 98.06 281 GLY A CA 1
ATOM 2186 C C . GLY A 1 281 ? 16.516 -8.042 -32.588 1.00 98.06 281 GLY A C 1
ATOM 2187 O O . GLY A 1 281 ? 16.883 -6.877 -32.434 1.00 98.06 281 GLY A O 1
ATOM 2188 N N . ILE A 1 282 ? 15.977 -8.760 -31.598 1.00 98.56 282 ILE A N 1
ATOM 2189 C CA . ILE A 1 282 ? 15.700 -8.260 -30.246 1.00 98.56 282 ILE A CA 1
ATOM 2190 C C . ILE A 1 282 ? 16.783 -8.732 -29.277 1.00 98.56 282 ILE A C 1
ATOM 2192 O O . ILE A 1 282 ? 17.094 -9.919 -29.221 1.00 98.56 282 ILE A O 1
ATOM 2196 N N . CYS A 1 283 ? 17.321 -7.821 -28.470 1.00 98.38 283 CYS A N 1
ATOM 2197 C CA . CYS A 1 283 ? 18.204 -8.139 -27.347 1.00 98.38 283 CYS A CA 1
ATOM 2198 C C . CYS A 1 283 ? 17.626 -7.569 -26.051 1.00 98.38 283 CYS A C 1
ATOM 2200 O O . CYS A 1 283 ? 17.090 -6.457 -26.053 1.00 98.38 283 CYS A O 1
ATOM 2202 N N . SER A 1 284 ? 17.799 -8.298 -24.949 1.00 98.31 284 SER A N 1
ATOM 2203 C CA . SER A 1 284 ? 17.485 -7.834 -23.599 1.00 98.31 284 SER A CA 1
ATOM 2204 C C . SER A 1 284 ? 18.717 -7.924 -22.709 1.00 98.31 284 SER A C 1
ATOM 2206 O O . SER A 1 284 ? 19.408 -8.943 -22.711 1.00 98.31 284 SER A O 1
ATOM 2208 N N . LYS A 1 285 ? 18.968 -6.889 -21.904 1.00 98.38 285 LYS A N 1
ATOM 2209 C CA . LYS A 1 285 ? 20.001 -6.915 -20.866 1.00 98.38 285 LYS A CA 1
ATOM 2210 C C . LYS A 1 285 ? 19.551 -6.258 -19.576 1.00 98.38 285 LYS A C 1
ATOM 2212 O O . LYS A 1 285 ? 19.031 -5.144 -19.572 1.00 98.38 285 LYS A O 1
ATOM 2217 N N . THR A 1 286 ? 19.831 -6.941 -18.477 1.00 98.44 286 THR A N 1
ATOM 2218 C CA . THR A 1 286 ? 19.626 -6.433 -17.124 1.00 98.44 286 THR A CA 1
ATOM 2219 C C . THR A 1 286 ? 20.840 -5.632 -16.663 1.00 98.44 286 THR A C 1
ATOM 2221 O O . THR A 1 286 ? 21.979 -5.977 -16.978 1.00 98.44 286 THR A O 1
ATOM 2224 N N . PHE A 1 287 ? 20.600 -4.563 -15.911 1.00 98.44 287 PHE A N 1
ATOM 2225 C CA . PHE A 1 287 ? 21.628 -3.720 -15.317 1.00 98.44 287 PHE A CA 1
ATOM 2226 C C . PHE A 1 287 ? 21.152 -3.131 -13.988 1.00 98.44 287 PHE A C 1
ATOM 2228 O O . PHE A 1 287 ? 19.953 -2.996 -13.746 1.00 98.44 287 PHE A O 1
ATOM 2235 N N . VAL A 1 288 ? 22.103 -2.760 -13.134 1.00 98.38 288 VAL A N 1
ATOM 2236 C CA . VAL A 1 288 ? 21.837 -1.946 -11.943 1.00 98.38 288 VAL A CA 1
ATOM 2237 C C . VAL A 1 288 ? 22.043 -0.488 -12.321 1.00 98.38 288 VAL A C 1
ATOM 2239 O O . VAL A 1 288 ? 23.056 -0.141 -12.933 1.00 98.38 288 VAL A O 1
ATOM 2242 N N . MET A 1 289 ? 21.076 0.365 -12.000 1.00 98.06 289 MET A N 1
ATOM 2243 C CA . MET A 1 289 ? 21.156 1.776 -12.351 1.00 98.06 289 MET A CA 1
ATOM 2244 C C . MET A 1 289 ? 22.195 2.498 -11.490 1.00 98.06 289 MET A C 1
ATOM 2246 O O . MET A 1 289 ? 22.193 2.379 -10.268 1.00 98.06 289 MET A O 1
ATOM 2250 N N . SER A 1 290 ? 23.035 3.308 -12.127 1.00 96.44 290 SER A N 1
ATOM 2251 C CA . SER A 1 290 ? 23.942 4.246 -11.461 1.00 96.44 290 SER A CA 1
ATOM 2252 C C . SER A 1 290 ? 23.952 5.589 -12.187 1.00 96.44 290 SER A C 1
ATOM 2254 O O . SER A 1 290 ? 23.683 5.666 -13.394 1.00 96.44 290 SER A O 1
ATOM 2256 N N . TYR A 1 291 ? 24.253 6.664 -11.466 1.00 97.25 291 TYR A N 1
ATOM 2257 C CA . TYR A 1 291 ? 24.430 7.992 -12.051 1.00 97.25 291 TYR A CA 1
ATOM 2258 C C . TYR A 1 291 ? 25.846 8.506 -11.784 1.00 97.25 291 TYR A C 1
ATOM 2260 O O . TYR A 1 291 ? 26.482 8.168 -10.790 1.00 97.25 291 TYR A O 1
ATOM 2268 N N . ALA A 1 292 ? 26.367 9.337 -12.688 1.00 97.31 292 ALA A N 1
ATOM 2269 C CA . ALA A 1 292 ? 27.585 10.083 -12.399 1.00 97.31 292 ALA A CA 1
ATOM 2270 C C . ALA A 1 292 ? 27.317 11.092 -11.265 1.00 97.31 292 ALA A C 1
ATOM 2272 O O . ALA A 1 292 ? 26.215 11.638 -11.158 1.00 97.31 292 ALA A O 1
ATOM 2273 N N . ALA A 1 293 ? 28.328 11.355 -10.434 1.00 96.50 293 ALA A N 1
ATOM 2274 C CA . ALA A 1 293 ? 28.203 12.247 -9.282 1.00 96.50 293 ALA A CA 1
ATOM 2275 C C . ALA A 1 293 ? 27.672 13.637 -9.690 1.00 96.50 293 ALA A C 1
ATOM 2277 O O . ALA A 1 293 ? 28.219 14.274 -10.592 1.00 96.50 293 ALA A O 1
ATOM 2278 N N . GLY A 1 294 ? 26.600 14.094 -9.030 1.00 96.25 294 GLY A N 1
ATOM 2279 C CA . GLY A 1 294 ? 25.932 15.370 -9.328 1.00 96.25 294 GLY A CA 1
ATOM 2280 C C . GLY A 1 294 ? 25.208 15.416 -10.681 1.00 96.25 294 GLY A C 1
ATOM 2281 O O . GLY A 1 294 ? 25.025 16.498 -11.241 1.00 96.25 294 GLY A O 1
ATOM 2282 N N . LYS A 1 295 ? 24.870 14.248 -11.250 1.00 97.00 295 LYS A N 1
ATOM 2283 C CA . LYS A 1 295 ? 24.191 14.116 -12.548 1.00 97.00 295 LYS A CA 1
ATOM 2284 C C . LYS A 1 295 ? 23.041 13.111 -12.525 1.00 97.00 295 LYS A C 1
ATOM 2286 O O . LYS A 1 295 ? 22.882 12.323 -13.466 1.00 97.00 295 LYS A O 1
ATOM 2291 N N . LYS A 1 296 ? 22.260 13.102 -11.446 1.00 96.31 296 LYS A N 1
ATOM 2292 C CA . LYS A 1 296 ? 21.000 12.345 -11.365 1.00 96.31 296 LYS A CA 1
ATOM 2293 C C . LYS A 1 296 ? 19.841 13.168 -11.955 1.00 96.31 296 LYS A C 1
ATOM 2295 O O . LYS A 1 296 ? 19.973 14.382 -12.120 1.00 96.31 296 LYS A O 1
ATOM 2300 N N . PRO A 1 297 ? 18.683 12.553 -12.254 1.00 95.50 297 PRO A N 1
ATOM 2301 C CA . PRO A 1 297 ? 17.556 13.245 -12.884 1.00 95.50 297 PRO A CA 1
ATOM 2302 C C . PRO A 1 297 ? 17.005 14.422 -12.065 1.00 95.50 297 PRO A C 1
ATOM 2304 O O . PRO A 1 297 ? 16.420 15.343 -12.629 1.00 95.50 297 PRO A O 1
ATOM 2307 N N . SER A 1 298 ? 17.199 14.412 -10.741 1.00 95.19 298 SER A N 1
ATOM 2308 C CA . SER A 1 298 ? 16.803 15.518 -9.862 1.00 95.19 298 SER A CA 1
ATOM 2309 C C . SER A 1 298 ? 17.728 16.737 -9.938 1.00 95.19 298 SER A C 1
ATOM 2311 O O . SER A 1 298 ? 17.353 17.787 -9.433 1.00 95.19 298 SER A O 1
ATOM 2313 N N . ASP A 1 299 ? 18.930 16.609 -10.510 1.00 96.25 299 ASP A N 1
ATOM 2314 C CA . ASP A 1 299 ? 19.915 17.701 -10.529 1.00 96.25 299 ASP A CA 1
ATOM 2315 C C . ASP A 1 299 ? 19.698 18.657 -11.712 1.00 96.25 299 ASP A C 1
ATOM 2317 O O . ASP A 1 299 ? 20.022 19.838 -11.623 1.00 96.25 299 ASP A O 1
ATOM 2321 N N . SER A 1 300 ? 19.166 18.162 -12.836 1.00 94.62 300 SER A N 1
ATOM 2322 C CA . SER A 1 300 ? 18.854 18.971 -14.020 1.00 94.62 300 SER A CA 1
ATOM 2323 C C . SER A 1 300 ? 17.984 18.203 -15.018 1.00 94.62 300 SER A C 1
ATOM 2325 O O . SER A 1 300 ? 18.111 16.984 -15.151 1.00 94.62 300 SER A O 1
ATOM 2327 N N . ASP A 1 301 ? 17.165 18.921 -15.792 1.00 90.75 301 ASP A N 1
ATOM 2328 C CA . ASP A 1 301 ? 16.310 18.338 -16.834 1.00 90.75 301 ASP A CA 1
ATOM 2329 C C . ASP A 1 301 ? 17.101 17.600 -17.920 1.00 90.75 301 ASP A C 1
ATOM 2331 O O . ASP A 1 301 ? 16.633 16.588 -18.439 1.00 90.75 301 ASP A O 1
ATOM 2335 N N . ILE A 1 302 ? 18.341 18.017 -18.199 1.00 90.56 302 ILE A N 1
ATOM 2336 C CA . ILE A 1 302 ? 19.209 17.333 -19.172 1.00 90.56 302 ILE A CA 1
ATOM 2337 C C . ILE A 1 302 ? 19.576 15.898 -18.746 1.00 90.56 302 ILE A C 1
ATOM 2339 O O . ILE A 1 302 ? 20.032 15.106 -19.569 1.00 90.56 302 ILE A O 1
ATOM 2343 N N . TYR A 1 303 ? 19.399 15.554 -17.465 1.00 95.56 303 TYR A N 1
ATOM 2344 C CA . TYR A 1 303 ? 19.662 14.220 -16.917 1.00 95.56 303 TYR A CA 1
ATOM 2345 C C . TYR A 1 303 ? 18.394 13.362 -16.791 1.00 95.56 303 TYR A C 1
ATOM 2347 O O . TYR A 1 303 ? 18.485 12.203 -16.382 1.00 95.56 303 TYR A O 1
ATOM 2355 N N . LYS A 1 304 ? 17.221 13.883 -17.180 1.00 95.56 304 LYS A N 1
ATOM 2356 C CA . LYS A 1 304 ? 15.938 13.153 -17.208 1.00 95.56 304 LYS A CA 1
ATOM 2357 C C . LYS A 1 304 ? 15.754 12.331 -18.490 1.00 95.56 304 LYS A C 1
ATOM 2359 O O . LYS A 1 304 ? 14.648 12.194 -19.011 1.00 95.56 304 LYS A O 1
ATOM 2364 N N . ALA A 1 305 ? 16.853 11.787 -18.997 1.00 96.69 305 ALA A N 1
ATOM 2365 C CA . ALA A 1 305 ? 16.888 11.034 -20.234 1.00 96.69 305 ALA A CA 1
ATOM 2366 C C . ALA A 1 305 ? 17.957 9.944 -20.196 1.00 96.69 305 ALA A C 1
ATOM 2368 O O . ALA A 1 305 ? 18.944 10.026 -19.455 1.00 96.69 305 ALA A O 1
ATOM 2369 N N . VAL A 1 306 ? 17.787 8.966 -21.076 1.00 97.88 306 VAL A N 1
ATOM 2370 C CA . VAL A 1 306 ? 18.840 8.035 -21.473 1.00 97.88 306 VAL A CA 1
ATOM 2371 C C . VAL A 1 306 ? 19.126 8.165 -22.960 1.00 97.88 306 VAL A C 1
ATOM 2373 O O . VAL A 1 306 ? 18.238 8.452 -23.763 1.00 97.88 306 VAL A O 1
ATOM 2376 N N . THR A 1 307 ? 20.375 7.915 -23.337 1.00 98.00 307 THR A N 1
ATOM 2377 C CA . THR A 1 307 ? 20.813 7.958 -24.735 1.00 98.00 307 THR A CA 1
ATOM 2378 C C . THR A 1 307 ? 21.442 6.624 -25.118 1.00 98.00 307 THR A C 1
ATOM 2380 O O . THR A 1 307 ? 22.282 6.097 -24.391 1.00 98.00 307 THR A O 1
ATOM 2383 N N . LEU A 1 308 ? 21.060 6.078 -26.272 1.00 98.44 308 LEU A N 1
ATOM 2384 C CA . LEU A 1 308 ? 21.747 4.958 -26.907 1.00 98.44 308 LEU A CA 1
ATOM 2385 C C . LEU A 1 308 ? 22.806 5.497 -27.868 1.00 98.44 308 LEU A C 1
ATOM 2387 O O . LEU A 1 308 ? 22.482 6.058 -28.918 1.00 98.44 308 LEU A O 1
ATOM 2391 N N . TYR A 1 309 ? 24.072 5.297 -27.513 1.00 98.38 309 TYR A N 1
ATOM 2392 C CA . TYR A 1 309 ? 25.213 5.642 -28.355 1.00 98.38 309 TYR A CA 1
ATOM 2393 C C . TYR A 1 309 ? 25.690 4.427 -29.150 1.00 98.38 309 TYR A C 1
ATOM 2395 O O . TYR A 1 309 ? 25.827 3.333 -28.601 1.00 98.38 309 TYR A O 1
ATOM 2403 N N . GLN A 1 310 ? 25.987 4.617 -30.434 1.00 98.00 310 GLN A N 1
ATOM 2404 C CA . GLN A 1 310 ? 26.586 3.584 -31.279 1.00 98.00 310 GLN A CA 1
ATOM 2405 C C . GLN A 1 310 ? 28.115 3.663 -31.254 1.00 98.00 310 GLN A C 1
ATOM 2407 O O . GLN A 1 310 ? 28.709 4.682 -31.586 1.00 98.00 310 GLN A O 1
ATOM 2412 N N . MET A 1 311 ? 28.770 2.570 -30.872 1.00 97.25 311 MET A N 1
ATOM 2413 C CA . MET A 1 311 ? 30.216 2.512 -30.624 1.00 97.25 311 MET A CA 1
ATOM 2414 C C . MET A 1 311 ? 30.942 1.686 -31.694 1.00 97.25 311 MET A C 1
ATOM 2416 O O . MET A 1 311 ? 30.340 0.736 -32.185 1.00 97.25 311 MET A O 1
ATOM 2420 N N . PRO A 1 312 ? 32.232 1.940 -31.993 1.00 96.75 312 PRO A N 1
ATOM 2421 C CA . PRO A 1 312 ? 33.000 3.116 -31.568 1.00 96.75 312 PRO A CA 1
ATOM 2422 C C . PRO A 1 312 ? 32.469 4.372 -32.260 1.00 96.75 312 PRO A C 1
ATOM 2424 O O . PRO A 1 312 ? 31.857 4.255 -33.316 1.00 96.75 312 PRO A O 1
ATOM 2427 N N . SER A 1 313 ? 32.711 5.564 -31.710 1.00 95.69 313 SER A N 1
ATOM 2428 C CA . SER A 1 313 ? 32.229 6.831 -32.289 1.00 95.69 313 SER A CA 1
ATOM 2429 C C . SER A 1 313 ? 32.749 7.101 -33.705 1.00 95.69 313 SER A C 1
ATOM 2431 O O . SER A 1 313 ? 32.046 7.735 -34.487 1.00 95.69 313 SER A O 1
ATOM 2433 N N . SER A 1 314 ? 33.916 6.549 -34.053 1.00 96.56 314 SER A N 1
ATOM 2434 C CA . SER A 1 314 ? 34.561 6.657 -35.367 1.00 96.56 314 SER A CA 1
ATOM 2435 C C . SER A 1 314 ? 33.868 5.896 -36.499 1.00 96.56 314 SER A C 1
ATOM 2437 O O . SER A 1 314 ? 34.185 6.146 -37.659 1.00 96.56 314 SER A O 1
ATOM 2439 N N . GLY A 1 315 ? 32.948 4.974 -36.196 1.00 96.19 315 GLY A N 1
ATOM 2440 C CA . GLY A 1 315 ? 32.163 4.309 -37.235 1.00 96.19 315 GLY A CA 1
ATOM 2441 C C . GLY A 1 315 ? 31.332 5.308 -38.050 1.00 96.19 315 GLY A C 1
ATOM 2442 O O . GLY A 1 315 ? 31.020 6.413 -37.602 1.00 96.19 315 GLY A O 1
ATOM 2443 N N . THR A 1 316 ? 30.947 4.906 -39.251 1.00 95.88 316 THR A N 1
ATOM 2444 C CA . THR A 1 316 ? 30.214 5.734 -40.221 1.00 95.88 316 THR A CA 1
ATOM 2445 C C . THR A 1 316 ? 29.028 4.999 -40.837 1.00 95.88 316 THR A C 1
ATOM 2447 O O . THR A 1 316 ? 28.157 5.628 -41.438 1.00 95.88 316 THR A O 1
ATOM 2450 N N . THR A 1 317 ? 28.938 3.680 -40.653 1.00 97.75 317 THR A N 1
ATOM 2451 C CA . THR A 1 317 ? 27.817 2.889 -41.153 1.00 97.75 317 THR A CA 1
ATOM 2452 C C . THR A 1 317 ? 26.567 3.170 -40.324 1.00 97.75 317 THR A C 1
ATOM 2454 O O . THR A 1 317 ? 26.609 3.276 -39.094 1.00 97.75 317 THR A O 1
ATOM 2457 N N . SER A 1 318 ? 25.431 3.300 -41.011 1.00 97.44 318 SER A N 1
ATOM 2458 C CA . SER A 1 318 ? 24.145 3.555 -40.366 1.00 97.44 318 SER A CA 1
ATOM 2459 C C . SER A 1 318 ? 23.729 2.381 -39.481 1.00 97.44 318 SER A C 1
ATOM 2461 O O . SER A 1 318 ? 23.744 1.230 -39.911 1.00 97.44 318 SER A O 1
ATOM 2463 N N . SER A 1 319 ? 23.256 2.704 -38.285 1.00 98.50 319 SER A N 1
ATOM 2464 C CA . SER A 1 319 ? 22.559 1.787 -37.385 1.00 98.50 319 SER A CA 1
ATOM 2465 C C . SER A 1 319 ? 21.056 2.075 -37.398 1.00 98.50 319 SER A C 1
ATOM 2467 O O . SER A 1 319 ? 20.620 3.110 -37.914 1.00 98.50 319 SER A O 1
ATOM 2469 N N . THR A 1 320 ? 20.266 1.168 -36.827 1.00 98.50 320 THR A N 1
ATOM 2470 C CA . THR A 1 320 ? 18.823 1.324 -36.613 1.00 98.50 320 THR A CA 1
ATOM 2471 C C . THR A 1 320 ? 18.430 0.898 -35.203 1.00 98.50 320 THR A C 1
ATOM 2473 O O . THR A 1 320 ? 19.002 -0.050 -34.667 1.00 98.50 320 THR A O 1
ATOM 2476 N N . ILE A 1 321 ? 17.451 1.587 -34.621 1.00 98.69 321 ILE A N 1
ATOM 2477 C CA . ILE A 1 321 ? 16.669 1.151 -33.459 1.00 98.69 321 ILE A CA 1
ATOM 2478 C C . ILE A 1 321 ? 15.213 1.245 -33.905 1.00 98.69 321 ILE A C 1
ATOM 2480 O O . ILE A 1 321 ? 14.732 2.348 -34.149 1.00 98.69 321 ILE A O 1
ATOM 2484 N N . GLU A 1 322 ? 14.539 0.111 -34.072 1.00 98.62 322 GLU A N 1
ATOM 2485 C CA . GLU A 1 322 ? 13.108 0.094 -34.396 1.00 98.62 322 GLU A CA 1
ATOM 2486 C C . GLU A 1 322 ? 12.291 0.495 -33.171 1.00 98.62 322 GLU A C 1
ATOM 2488 O O . GLU A 1 322 ? 11.425 1.359 -33.262 1.00 98.62 322 GLU A O 1
ATOM 2493 N N . TRP A 1 323 ? 12.622 -0.090 -32.021 1.00 98.62 323 TRP A N 1
ATOM 2494 C CA . TRP A 1 323 ? 12.062 0.277 -30.730 1.00 98.62 323 TRP A CA 1
ATOM 2495 C C . TRP A 1 323 ? 13.010 -0.108 -29.592 1.00 98.62 323 TRP A C 1
ATOM 2497 O O . TRP A 1 323 ? 13.876 -0.978 -29.729 1.00 98.62 323 TRP A O 1
ATOM 2507 N N . VAL A 1 324 ? 12.829 0.531 -28.444 1.00 98.44 324 VAL A N 1
ATOM 2508 C CA . VAL A 1 324 ? 13.501 0.227 -27.180 1.00 98.44 324 VAL A CA 1
ATOM 2509 C C . VAL A 1 324 ? 12.502 0.356 -26.034 1.00 98.44 324 VAL A C 1
ATOM 2511 O O . VAL A 1 324 ? 11.499 1.048 -26.144 1.00 98.44 324 VAL A O 1
ATOM 2514 N N . LYS A 1 325 ? 12.752 -0.325 -24.924 1.00 97.75 325 LYS A N 1
ATOM 2515 C CA . LYS A 1 325 ? 12.073 -0.081 -23.655 1.00 97.75 325 LYS A CA 1
ATOM 2516 C C . LYS A 1 325 ? 12.985 -0.360 -22.476 1.00 97.75 325 LYS A C 1
ATOM 2518 O O . LYS A 1 325 ? 13.937 -1.135 -22.596 1.00 97.75 325 LYS A O 1
ATOM 2523 N N . ILE A 1 326 ? 12.660 0.239 -21.336 1.00 98.25 326 ILE A N 1
ATOM 2524 C CA . ILE A 1 326 ? 13.288 -0.072 -20.050 1.00 98.25 326 ILE A CA 1
ATOM 2525 C C . ILE A 1 326 ? 12.190 -0.421 -19.051 1.00 98.25 326 ILE A C 1
ATOM 2527 O O . ILE A 1 326 ? 11.268 0.364 -18.856 1.00 98.25 326 ILE A O 1
ATOM 2531 N N . GLU A 1 327 ? 12.310 -1.584 -18.418 1.00 97.44 327 GLU A N 1
ATOM 2532 C CA . GLU A 1 327 ? 11.379 -2.092 -17.406 1.00 97.44 327 GLU A CA 1
ATOM 2533 C C . GLU A 1 327 ? 12.102 -2.258 -16.065 1.00 97.44 327 GLU A C 1
ATOM 2535 O O . GLU A 1 327 ? 13.305 -2.541 -16.026 1.00 97.44 327 GLU A O 1
ATOM 2540 N N . LYS A 1 328 ? 11.381 -2.103 -14.948 1.00 96.69 328 LYS A N 1
ATOM 2541 C CA . LYS A 1 328 ? 11.933 -2.388 -13.617 1.00 96.69 328 LYS A CA 1
ATOM 2542 C C . LYS A 1 328 ? 12.061 -3.899 -13.398 1.00 96.69 328 LYS A C 1
ATOM 2544 O O . LYS A 1 328 ? 11.130 -4.656 -13.658 1.00 96.69 328 LYS A O 1
ATOM 2549 N N . GLY A 1 329 ? 13.192 -4.324 -12.843 1.00 95.81 329 GLY A N 1
ATOM 2550 C CA . GLY A 1 329 ? 13.490 -5.714 -12.514 1.00 95.81 329 GLY A CA 1
ATOM 2551 C C . GLY A 1 329 ? 14.129 -6.501 -13.659 1.00 95.81 329 GLY A C 1
ATOM 2552 O O . GLY A 1 329 ? 14.632 -5.946 -14.634 1.00 95.81 329 GLY A O 1
ATOM 2553 N N . VAL A 1 330 ? 14.145 -7.826 -13.500 1.00 95.56 330 VAL A N 1
ATOM 2554 C CA . VAL A 1 330 ? 14.848 -8.775 -14.388 1.00 95.56 330 VAL A CA 1
ATOM 2555 C C . VAL A 1 330 ? 13.951 -9.397 -15.462 1.00 95.56 330 VAL A C 1
ATOM 2557 O O . VAL A 1 330 ? 14.433 -10.100 -16.344 1.00 95.56 330 VAL A O 1
ATOM 2560 N N . LYS A 1 331 ? 12.632 -9.205 -15.353 1.00 89.06 331 LYS A N 1
ATOM 2561 C CA . LYS A 1 331 ? 11.659 -9.796 -16.275 1.00 89.06 331 LYS A CA 1
ATOM 2562 C C . LYS A 1 331 ? 11.566 -8.950 -17.540 1.00 89.06 331 LYS A C 1
ATOM 2564 O O . LYS A 1 331 ? 11.548 -7.726 -17.463 1.00 89.06 331 LYS A O 1
ATOM 2569 N N . THR A 1 332 ? 11.450 -9.621 -18.678 1.00 90.06 332 THR A N 1
ATOM 2570 C CA . THR A 1 332 ? 11.207 -9.005 -19.981 1.00 90.06 332 THR A CA 1
ATOM 2571 C C . THR A 1 332 ? 9.795 -9.335 -20.433 1.00 90.06 332 THR A C 1
ATOM 2573 O O . THR A 1 332 ? 9.314 -10.456 -20.264 1.00 90.06 332 THR A O 1
ATOM 2576 N N . THR A 1 333 ? 9.110 -8.356 -21.010 1.00 94.06 333 THR A N 1
ATOM 2577 C CA . THR A 1 333 ? 7.804 -8.578 -21.654 1.00 94.06 333 THR A CA 1
ATOM 2578 C C . THR A 1 333 ? 7.852 -8.120 -23.121 1.00 94.06 333 THR A C 1
ATOM 2580 O O . THR A 1 333 ? 8.865 -7.541 -23.528 1.00 94.06 333 THR A O 1
ATOM 2583 N N . PRO A 1 334 ? 6.824 -8.344 -23.958 1.00 94.81 334 PRO A N 1
ATOM 2584 C CA . PRO A 1 334 ? 6.750 -7.726 -25.285 1.00 94.81 334 PRO A CA 1
ATOM 2585 C C . PRO A 1 334 ? 6.803 -6.194 -25.226 1.00 94.81 334 PRO A C 1
ATOM 2587 O O . PRO A 1 334 ? 6.475 -5.589 -24.204 1.00 94.81 334 PRO A O 1
ATOM 2590 N N . TRP A 1 335 ? 7.264 -5.548 -26.298 1.00 96.56 335 TRP A N 1
ATOM 2591 C CA . TRP A 1 335 ? 7.302 -4.087 -26.341 1.00 96.56 335 TRP A CA 1
ATOM 2592 C C . TRP A 1 335 ? 5.890 -3.490 -26.308 1.00 96.56 335 TRP A C 1
ATOM 2594 O O . TRP A 1 335 ? 4.991 -3.970 -26.992 1.00 96.56 335 TRP A O 1
ATOM 2604 N N . GLN A 1 336 ? 5.743 -2.420 -25.533 1.00 95.12 336 GLN A N 1
ATOM 2605 C CA . GLN A 1 336 ? 4.605 -1.510 -25.552 1.00 95.12 336 GLN A CA 1
ATOM 2606 C C . GLN A 1 336 ? 5.114 -0.081 -25.320 1.00 95.12 336 GLN A C 1
ATOM 2608 O O . GLN A 1 336 ? 6.209 0.117 -24.769 1.00 95.12 336 GLN A O 1
ATOM 2613 N N . ALA A 1 337 ? 4.316 0.905 -25.722 1.00 96.62 337 ALA A N 1
ATOM 2614 C CA . ALA A 1 337 ? 4.587 2.310 -25.439 1.00 96.62 337 ALA A CA 1
ATOM 2615 C C . ALA A 1 337 ? 4.643 2.577 -23.921 1.00 96.62 337 ALA A C 1
ATOM 2617 O O . ALA A 1 337 ? 4.123 1.794 -23.119 1.00 96.62 337 ALA A O 1
ATOM 2618 N N . ALA A 1 338 ? 5.293 3.671 -23.512 1.00 97.19 338 ALA A N 1
ATOM 2619 C CA . ALA A 1 338 ? 5.158 4.130 -22.132 1.00 97.19 338 ALA A CA 1
ATOM 2620 C C . ALA A 1 338 ? 3.688 4.510 -21.869 1.00 97.19 338 ALA A C 1
ATOM 2622 O O . ALA A 1 338 ? 3.053 5.056 -22.774 1.00 97.19 338 ALA A O 1
ATOM 2623 N N . PRO A 1 339 ? 3.124 4.251 -20.673 1.00 96.69 339 PRO A N 1
ATOM 2624 C CA . PRO A 1 339 ? 1.758 4.676 -20.351 1.00 96.69 339 PRO A CA 1
ATOM 2625 C C . PRO A 1 339 ? 1.514 6.160 -20.647 1.00 96.69 339 PRO A C 1
ATOM 2627 O O . PRO A 1 339 ? 0.468 6.531 -21.169 1.00 96.69 339 PRO A O 1
ATOM 2630 N N . GLU A 1 340 ? 2.521 6.992 -20.400 1.00 96.19 340 GLU A N 1
ATOM 2631 C CA . GLU A 1 340 ? 2.491 8.431 -20.627 1.00 96.19 340 GLU A CA 1
ATOM 2632 C C . GLU A 1 340 ? 2.405 8.803 -22.119 1.00 96.19 340 GLU A C 1
ATOM 2634 O O . GLU A 1 340 ? 1.812 9.826 -22.451 1.00 96.19 340 GLU A O 1
ATOM 2639 N N . ASP A 1 341 ? 2.938 7.971 -23.026 1.00 97.12 341 ASP A N 1
ATOM 2640 C CA . ASP A 1 341 ? 2.782 8.153 -24.481 1.00 97.12 341 ASP A CA 1
ATOM 2641 C C . ASP A 1 341 ? 1.333 7.872 -24.932 1.00 97.12 341 ASP A C 1
ATOM 2643 O O . ASP A 1 341 ? 0.902 8.344 -25.982 1.00 97.12 341 ASP A O 1
ATOM 2647 N N . LEU A 1 342 ? 0.576 7.113 -24.131 1.00 95.75 342 LEU A N 1
ATOM 2648 C CA . LEU A 1 342 ? -0.844 6.808 -24.336 1.00 95.75 342 LEU A CA 1
ATOM 2649 C C . LEU A 1 342 ? -1.772 7.743 -23.538 1.00 95.75 342 LEU A C 1
ATOM 2651 O O . LEU A 1 342 ? -2.989 7.598 -23.600 1.00 95.75 342 LEU A O 1
ATOM 2655 N N . GLY A 1 343 ? -1.215 8.709 -22.800 1.00 95.94 343 GLY A N 1
ATOM 2656 C CA . GLY A 1 343 ? -1.976 9.662 -21.987 1.00 95.94 343 GLY A CA 1
ATOM 2657 C C . GLY A 1 343 ? -2.330 9.176 -20.578 1.00 95.94 343 GLY A C 1
ATOM 2658 O O . GLY A 1 343 ? -3.094 9.846 -19.885 1.00 95.94 343 GLY A O 1
ATOM 2659 N N . TYR A 1 344 ? -1.770 8.052 -20.123 1.00 95.25 344 TYR A N 1
ATOM 2660 C CA . TYR A 1 344 ? -2.018 7.516 -18.786 1.00 95.25 344 TYR A CA 1
ATOM 2661 C C . TYR A 1 344 ? -0.998 8.013 -17.759 1.00 95.25 344 TYR A C 1
ATOM 2663 O O . TYR A 1 344 ? 0.210 7.860 -17.937 1.00 95.25 344 TYR A O 1
ATOM 2671 N N . SER A 1 345 ? -1.505 8.526 -16.635 1.00 94.00 345 SER A N 1
ATOM 2672 C CA . SER A 1 345 ? -0.730 8.824 -15.427 1.00 94.00 345 SER A CA 1
ATOM 2673 C C . SER A 1 345 ? -0.993 7.734 -14.391 1.00 94.00 345 SER A C 1
ATOM 2675 O O . SER A 1 345 ? -2.090 7.622 -13.843 1.00 94.00 345 SER A O 1
ATOM 2677 N N . LEU A 1 346 ? 0.002 6.876 -14.160 1.00 93.38 346 LEU A N 1
ATOM 2678 C CA . LEU A 1 346 ? -0.111 5.729 -13.257 1.00 93.38 346 LEU A CA 1
ATOM 2679 C C . LEU A 1 346 ? 0.889 5.860 -12.098 1.00 93.38 346 LEU A C 1
ATOM 2681 O O . LEU A 1 346 ? 2.031 6.278 -12.323 1.00 93.38 346 LEU A O 1
ATOM 2685 N N . PRO A 1 347 ? 0.549 5.415 -10.875 1.00 93.50 347 PRO A N 1
ATOM 2686 C CA . PRO A 1 347 ? 1.477 5.402 -9.746 1.00 93.50 347 PRO A CA 1
ATOM 2687 C C . PRO A 1 347 ? 2.775 4.636 -10.003 1.00 93.50 347 PRO A C 1
ATOM 2689 O O . PRO A 1 347 ? 2.777 3.551 -10.590 1.00 93.50 347 PRO A O 1
ATOM 2692 N N . GLY A 1 348 ? 3.887 5.184 -9.509 1.00 91.94 348 GLY A N 1
ATOM 2693 C CA . GLY A 1 348 ? 5.233 4.701 -9.819 1.00 91.94 348 GLY A CA 1
ATOM 2694 C C . GLY A 1 348 ? 5.511 3.268 -9.399 1.00 91.94 348 GLY A C 1
ATOM 2695 O O . GLY A 1 348 ? 6.325 2.621 -10.038 1.00 91.94 348 GLY A O 1
ATOM 2696 N N . TRP A 1 349 ? 4.815 2.748 -8.389 1.00 91.81 349 TRP A N 1
ATOM 2697 C CA . TRP A 1 349 ? 4.940 1.363 -7.926 1.00 91.81 349 TRP A CA 1
ATOM 2698 C C . TRP A 1 349 ? 4.292 0.326 -8.854 1.00 91.81 349 TRP A C 1
ATOM 2700 O O . TRP A 1 349 ? 4.533 -0.872 -8.696 1.00 91.81 349 TRP A O 1
ATOM 2710 N N . ILE A 1 350 ? 3.481 0.758 -9.825 1.00 93.56 350 ILE A N 1
ATOM 2711 C CA . ILE A 1 350 ? 2.891 -0.128 -10.830 1.00 93.56 350 ILE A CA 1
ATOM 2712 C C . ILE A 1 350 ? 3.920 -0.345 -11.936 1.00 93.56 350 ILE A C 1
ATOM 2714 O O . ILE A 1 350 ? 4.137 0.520 -12.788 1.00 93.56 350 ILE A O 1
ATOM 2718 N N . HIS A 1 351 ? 4.559 -1.513 -11.923 1.00 92.31 351 HIS A N 1
ATOM 2719 C CA . HIS A 1 351 ? 5.610 -1.873 -12.880 1.00 92.31 351 HIS A CA 1
ATOM 2720 C C . HIS A 1 351 ? 5.216 -3.008 -13.833 1.00 92.31 351 HIS A C 1
ATOM 2722 O O . HIS A 1 351 ? 5.924 -3.250 -14.807 1.00 92.31 351 HIS A O 1
ATOM 2728 N N . ASN A 1 352 ? 4.113 -3.708 -13.563 1.00 90.00 352 ASN A N 1
ATOM 2729 C CA . ASN A 1 352 ? 3.592 -4.805 -14.372 1.00 90.00 352 ASN A CA 1
ATOM 2730 C C . ASN A 1 352 ? 2.070 -4.674 -14.495 1.00 90.00 352 ASN A C 1
ATOM 2732 O O . ASN A 1 352 ? 1.389 -4.460 -13.497 1.00 90.00 352 ASN A O 1
ATOM 2736 N N . PHE A 1 353 ? 1.569 -4.818 -15.715 1.00 90.50 353 PHE A N 1
ATOM 2737 C CA . PHE A 1 353 ? 0.160 -4.725 -16.090 1.00 90.50 353 PHE A CA 1
ATOM 2738 C C . PHE A 1 353 ? -0.475 -6.097 -16.333 1.0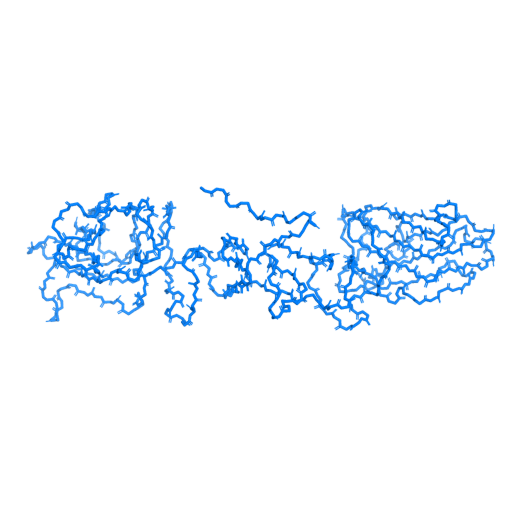0 90.50 353 PHE A C 1
ATOM 2740 O O . PHE A 1 353 ? -1.694 -6.220 -16.426 1.00 90.50 353 PHE A O 1
ATOM 2747 N N . ASN A 1 354 ? 0.338 -7.155 -16.411 1.00 84.00 354 ASN A N 1
ATOM 2748 C CA . ASN A 1 354 ? -0.153 -8.525 -16.476 1.00 84.00 354 ASN A CA 1
ATOM 2749 C C . ASN A 1 354 ? -0.466 -9.018 -15.059 1.00 84.00 354 ASN A C 1
ATOM 2751 O O . ASN A 1 354 ? 0.365 -9.669 -14.419 1.00 84.00 354 ASN A O 1
ATOM 2755 N N . GLY A 1 355 ? -1.667 -8.686 -14.589 1.00 77.50 355 GLY A N 1
ATOM 2756 C CA . GLY A 1 355 ? -2.217 -9.137 -13.313 1.00 77.50 355 GLY A CA 1
ATOM 2757 C C . GLY A 1 355 ? -2.138 -8.098 -12.192 1.00 77.50 355 GLY A C 1
ATOM 2758 O O . GLY A 1 355 ? -1.571 -7.018 -12.374 1.00 77.50 355 GLY A O 1
ATOM 2759 N N . PRO A 1 356 ? -2.715 -8.428 -11.026 1.00 79.12 356 PRO A N 1
ATOM 2760 C CA . PRO A 1 356 ? -2.845 -7.485 -9.933 1.00 79.12 356 PRO A CA 1
ATOM 2761 C C . PRO A 1 356 ? -1.482 -7.129 -9.316 1.00 79.12 356 PRO A C 1
ATOM 2763 O O . PRO A 1 356 ? -0.582 -7.969 -9.220 1.00 79.12 356 PRO A O 1
ATOM 2766 N N . GLN A 1 357 ? -1.325 -5.881 -8.887 1.00 85.50 357 GLN A N 1
ATOM 2767 C CA . GLN A 1 357 ? -0.180 -5.370 -8.134 1.00 85.50 357 GLN A CA 1
ATOM 2768 C C . GLN A 1 357 ? -0.669 -4.895 -6.762 1.00 85.50 357 GLN A C 1
ATOM 2770 O O . GLN A 1 357 ? -1.678 -4.206 -6.685 1.00 85.50 357 GLN A O 1
ATOM 2775 N N . PHE A 1 358 ? 0.044 -5.231 -5.687 1.00 85.31 358 PHE A N 1
ATOM 2776 C CA . PHE A 1 358 ? -0.349 -4.896 -4.312 1.00 85.31 358 PHE A CA 1
ATOM 2777 C C . PHE A 1 358 ? 0.826 -4.262 -3.576 1.00 85.31 358 PHE A C 1
ATOM 2779 O O . PHE A 1 358 ? 1.942 -4.787 -3.627 1.00 85.31 358 PHE A O 1
ATOM 2786 N N . ASN A 1 359 ? 0.591 -3.171 -2.855 1.00 86.38 359 ASN A N 1
ATOM 2787 C CA . ASN A 1 359 ? 1.576 -2.600 -1.946 1.00 86.38 359 ASN A CA 1
ATOM 2788 C C . ASN A 1 359 ? 0.904 -1.797 -0.820 1.00 86.38 359 ASN A C 1
ATOM 2790 O O . ASN A 1 359 ? -0.311 -1.797 -0.662 1.00 86.38 359 ASN A O 1
ATOM 2794 N N . LYS A 1 360 ? 1.712 -1.076 -0.036 1.00 83.94 360 LYS A N 1
ATOM 2795 C CA . LYS A 1 360 ? 1.212 -0.235 1.058 1.00 83.94 360 LYS A CA 1
ATOM 2796 C C . LYS A 1 360 ? 0.381 0.980 0.620 1.00 83.94 360 LYS A C 1
ATOM 2798 O O . LYS A 1 360 ? -0.197 1.650 1.466 1.00 83.94 360 LYS A O 1
ATOM 2803 N N . GLU A 1 361 ? 0.414 1.322 -0.661 1.00 85.50 361 GLU A N 1
ATOM 2804 C CA . GLU A 1 361 ? -0.322 2.451 -1.227 1.00 85.50 361 GLU A CA 1
ATOM 2805 C C . GLU A 1 361 ? -1.681 2.013 -1.774 1.00 85.50 361 GLU A C 1
ATOM 2807 O O . GLU A 1 361 ? -2.560 2.856 -1.900 1.00 85.50 361 GLU A O 1
ATOM 2812 N N . GLY A 1 362 ? -1.864 0.721 -2.067 1.00 87.69 362 GLY A N 1
ATOM 2813 C CA . GLY A 1 362 ? -3.126 0.153 -2.515 1.00 87.69 362 GLY A CA 1
ATOM 2814 C C . GLY A 1 362 ? -2.942 -1.046 -3.438 1.00 87.69 362 GLY A C 1
ATOM 2815 O O . GLY A 1 362 ? -1.947 -1.776 -3.370 1.00 87.69 362 GLY A O 1
ATOM 2816 N N . ILE A 1 363 ? -3.929 -1.240 -4.308 1.00 86.81 363 ILE A N 1
ATOM 2817 C CA . ILE A 1 363 ? -3.958 -2.315 -5.299 1.00 86.81 363 ILE A CA 1
ATOM 2818 C C . ILE A 1 363 ? -4.136 -1.743 -6.700 1.00 86.81 363 ILE A C 1
ATOM 2820 O O . ILE A 1 363 ? -4.802 -0.727 -6.875 1.00 86.81 363 ILE A O 1
ATOM 2824 N N . ALA A 1 364 ? -3.523 -2.380 -7.695 1.00 86.88 364 ALA A N 1
ATOM 2825 C CA . ALA A 1 364 ? -3.740 -2.068 -9.098 1.00 86.88 364 ALA A CA 1
ATOM 2826 C C . ALA A 1 364 ? -4.160 -3.319 -9.848 1.00 86.88 364 ALA A C 1
ATOM 2828 O O . ALA A 1 364 ? -3.456 -4.326 -9.780 1.00 86.88 364 ALA A O 1
ATOM 2829 N N . ILE A 1 365 ? -5.286 -3.266 -10.546 1.00 81.62 365 ILE A N 1
ATOM 2830 C CA . ILE A 1 365 ? -5.901 -4.416 -11.215 1.00 81.62 365 ILE A CA 1
ATOM 2831 C C . ILE A 1 365 ? -6.482 -3.969 -12.559 1.00 81.62 365 ILE A C 1
ATOM 2833 O O . ILE A 1 365 ? -6.913 -2.828 -12.688 1.00 81.62 365 ILE A O 1
ATOM 2837 N N . LYS A 1 366 ? -6.466 -4.842 -13.573 1.00 77.00 366 LYS A N 1
ATOM 2838 C CA . LYS A 1 366 ? -7.256 -4.611 -14.796 1.00 77.00 366 LYS A CA 1
ATOM 2839 C C . LYS A 1 366 ? -8.738 -4.723 -14.447 1.00 77.00 366 LYS A C 1
ATOM 2841 O O . LYS A 1 366 ? -9.035 -5.534 -13.572 1.00 77.00 366 LYS A O 1
ATOM 2846 N N . GLU A 1 367 ? -9.586 -3.920 -15.098 1.00 63.25 367 GLU A N 1
ATOM 2847 C CA . GLU A 1 367 ? -11.049 -3.859 -14.921 1.00 63.25 367 GLU A CA 1
ATOM 2848 C C . GLU A 1 367 ? -11.656 -5.129 -14.314 1.00 63.25 367 GLU A C 1
ATOM 2850 O O . GLU A 1 367 ? -11.458 -6.246 -14.808 1.00 63.25 367 GLU A O 1
ATOM 2855 N N . ILE A 1 368 ? -12.453 -4.930 -13.265 1.00 52.47 368 ILE A N 1
ATOM 2856 C CA . ILE A 1 368 ? -13.471 -5.890 -12.860 1.00 52.47 368 ILE A CA 1
ATOM 2857 C C . ILE A 1 368 ? -14.518 -5.819 -13.975 1.00 52.47 368 ILE A C 1
ATOM 2859 O O . ILE A 1 368 ? -15.411 -4.980 -13.921 1.00 52.47 368 ILE A O 1
ATOM 2863 N N . GLU A 1 369 ? -14.389 -6.625 -15.035 1.00 40.34 369 GLU A N 1
ATOM 2864 C CA . GLU A 1 369 ? -15.544 -6.865 -15.905 1.00 40.34 369 GLU A CA 1
ATOM 2865 C C . GLU A 1 369 ? -16.668 -7.336 -14.972 1.00 40.34 369 GLU A C 1
ATOM 2867 O O . GLU A 1 369 ? -16.540 -8.397 -14.349 1.00 40.34 369 GLU A O 1
ATOM 2872 N N . GLU A 1 370 ? -17.727 -6.529 -14.821 1.00 37.00 370 GLU A N 1
ATOM 2873 C CA . GLU A 1 370 ? -18.922 -6.918 -14.073 1.00 37.00 370 GLU A CA 1
ATOM 2874 C C . GLU A 1 370 ? -19.312 -8.340 -14.500 1.00 37.00 370 GLU A C 1
ATOM 2876 O O . GLU A 1 370 ? -19.656 -8.597 -15.656 1.00 37.00 370 GLU A O 1
ATOM 2881 N N . GLY A 1 371 ? -19.209 -9.290 -13.568 1.00 37.69 371 GLY A N 1
ATOM 2882 C CA . GLY A 1 371 ? -19.623 -10.672 -13.794 1.00 37.69 371 GLY A CA 1
ATOM 2883 C C . GLY A 1 371 ? -18.546 -11.667 -14.236 1.00 37.69 371 GLY A C 1
ATOM 2884 O O . GLY A 1 371 ? -18.914 -12.746 -14.707 1.00 37.69 371 GLY A O 1
ATOM 2885 N N . ARG A 1 372 ? -17.245 -11.400 -14.057 1.00 33.34 372 ARG A N 1
ATOM 2886 C CA . ARG A 1 372 ? -16.222 -12.463 -14.147 1.00 33.34 372 ARG A CA 1
ATOM 2887 C C . ARG A 1 372 ? -15.500 -12.732 -12.831 1.00 33.34 372 ARG A C 1
ATOM 2889 O O . ARG A 1 372 ? -14.333 -12.398 -12.652 1.00 33.34 372 ARG A O 1
ATOM 2896 N N . VAL A 1 373 ? -16.214 -13.466 -11.985 1.00 30.44 373 VAL A N 1
ATOM 2897 C CA . VAL A 1 373 ? -15.668 -14.318 -10.923 1.00 30.44 373 VAL A CA 1
ATOM 2898 C C . VAL A 1 373 ? -14.854 -15.449 -11.564 1.00 30.44 373 VAL A C 1
ATOM 2900 O O . VAL A 1 373 ? -15.317 -16.050 -12.540 1.00 30.44 373 VAL A O 1
ATOM 2903 N N . PHE A 1 374 ? -13.680 -15.774 -11.019 1.00 34.12 374 PHE A N 1
ATOM 2904 C CA . PHE A 1 374 ? -13.009 -17.062 -11.258 1.00 34.12 374 PHE A CA 1
ATOM 2905 C C . PHE A 1 374 ? -13.121 -17.960 -10.031 1.00 34.12 374 PHE A C 1
ATOM 2907 O O . PHE A 1 374 ? -12.796 -17.477 -8.922 1.00 34.12 374 PHE A O 1
#

Secondary structure (DSSP, 8-state):
-----EE-TTS-EE--S-EEEPPTT--SBPP--TTGGG-EEESSSSS---TTEEEEE-HHHHTTS-TT-EEEEEEEEEESS--EEEEE-TTTT-SEEEES-EEEES--SS-EEEEEEEEEEE--S--SSTT--EEEEE--TTS---EEEEEEEEEES--SS-PPP---GGGGT----TT--BSSSSEEEETTEEEES-EEEEPTT--SBPP-BSSTTSPEEES-SEEEEEEB-SSPPPTT-EEEEEEEEE--TT--EEEEEETTTTEEEEEE-GGGS-TTSEEEEEEE----TT-STTT-GGGSEEEEEEESTT--S-EEEEEEEEEESS--------GGGGT----TT--B-SS-EEETTEEEEE---TT---

Nearest PDB structures (foldseek):
  7qx6-assembly1_A  TM=5.191E-01  e=1.663E-02  Bacillus thuringiensis serovar israelensis
  7qx7-assembly1_A  TM=5.238E-01  e=2.446E-02  Bacillus thuringiensis serovar israelensis
  1ulp-assembly1_A  TM=5.503E-01  e=8.224E-02  Cellulomonas fimi
  7qx4-assembly1_A  TM=4.471E-01  e=2.585E-02  Bacillus thuringiensis serovar israelensis
  4gwm-assembly1_B  TM=2.572E-01  e=3.598E-02  Homo sapiens

Foldseek 3Di:
DDDDQDQDPVRFGFFAPDEAAQALPDAFFFFQAAPQQVAWDKACDPVHNWQWKDKDWCLSSCVLDDAFWKKKKKWKKAKPAQAKKWKWWDDQAEQKTWVVTDMGGRPGGDTDMDMDITGIHTDPDDHNDYSTIMIMITDDGPPRIMMIIGLIGMATDDDPDRDDGDHGVVNVVDDDDSVGTGVQQQWDGDPNGIYHNDEAADEPPDAWWAFQWAPFQAKFKFLAQFGDKTFGDPDAADAQFKKKKKFQKFAFPQFAWWFKDALLRPDTFDIDGQVQADPRSMHMDMGGDDYDPCRDCVNDVSRRIMTTGTPDNPDGGMMITSGMGMATDDDDDDDDGHCVNVVDDDDPQRTGQHHKDQDSNTIYGHDPPPPDRD

pLDDT: mean 88.61, std 14.47, range [29.11, 98.69]